Protein AF-0000000079969755 (afdb_homodimer)

Sequence (642 aa):
MSNKVLETASGAVQARNRIGDLIYQTPLIPARHVGLENRSTVLFKAENFQHTGSFKFRGAMSKLSAQSDNNRFITASSGNHGIAAARAAKTLSKKVTVVLPENVVHAKLEKIRSYGVDVILHGAETGLAEKHAQDLAASQGYTYISPCNDPDIIAGQGTIGLEILEQCKEPDNVFVAMGGGGLISGIGSVMKAFSPRTRIYGVCATNSKALAESMVFGRVVETSHFDTLADGVAGGIDTESITLPLAISVVDHVIECDETEIRTALKALAFHENLIVEGSAALALAGYSKVAEAVAGQTSVIVLCGANINRTFVQKEIFGLMSNKVLETASGAVQARNRIGDLIYQTPLIPARHVGLENRSTVLFKAENFQHTGSFKFRGAMSKLSAQSDNNRFITASSGNHGIAAARAAKTLSKKVTVVLPENVVHAKLEKIRSYGVDVILHGAETGLAEKHAQDLAASQGYTYISPCNDPDIIAGQGTIGLEILEQCKEPDNVFVAMGGGGLISGIGSVMKAFSPRTRIYGVCATNSKALAESMVFGRVVETSHFDTLADGVAGGIDTESITLPLAISVVDHVIECDETEIRTALKALAFHENLIVEGSAALALAGYSKVAEAVAGQTSVIVLCGANINRTFVQKEIFGL

pLDDT: mean 96.21, std 3.75, range [72.01, 98.97]

Foldseek 3Di:
DDPVLQVLLVLLVVLCVQCVVVKDLFDWAWFPPPQVVLQETETERQQCPMVQRFLLLLLLLQVVSVDDQPAEAEEEDLDSNLLSNLQSCLVVVHAYEYEYAPPDDPVSVCSSCVSVYHYHHDDNDRVGRGVVRVVCCVPVVHDYRDSAQDSRSLSSLLNSLVSCVVNPVAAQEEFAEAAQQSNQLSNLSNCCVPPVNHAYEYFYEPQADQLVVCLVVVAGDDDHHDDAQQVVRHDGYDRPGPSNVSCNVRHPYYHYDYRVLLLVLQQCCCPRVVDAAGSSQSRRVSRCVVCSNVQRSGYYYRYRGGHPDDPVCCCCSHVVD/DDPVLQVLLVLLVVLCVQCVVVKDQFDWAWFQPPQVVLQETETERQQCPMVQRFLLLLLLLQVVSVDDQPAEAEEEDLDSNLLSNLQSCLVVVHAYEYEYAPPDDPVSVCSSCVSVYHYHHDDNDRVGSGVVRVVCCVPVVHDYRDSAQDSRSLSSLLNSLVSCVVNPVAAQEEFAEAAQQSNQLSNQSNCCVPPVNHAYEYFYEPQADQLVVCLVVVAGDDDHHDDAQQVVRHDGYDRPGPSNVSCNVRHPYYHYDYRVLLLVLQQCCCPRVVDAAGSSQSRRVSRCVVCSNVQRSGYYYRYRGGHPDDPVCCCCSHVND

Radius of gyration: 25.61 Å; Cα contacts (8 Å, |Δi|>4): 1522; chains: 2; bounding box: 49×72×59 Å

Solvent-accessible surface area (backbone atoms only — not comparable to full-atom values): 31384 Å² total; per-residue (Å²): 130,60,70,65,37,52,47,41,27,52,39,8,55,54,29,39,73,71,38,52,90,79,50,65,85,54,49,74,41,63,50,77,51,61,41,56,93,50,59,25,48,32,30,35,39,34,24,36,63,23,65,87,23,20,45,44,29,39,14,33,38,27,41,58,70,73,48,68,85,85,53,42,34,30,28,50,41,80,49,64,50,29,43,14,40,24,46,34,21,50,75,69,73,46,57,39,34,40,22,29,23,64,72,55,57,64,69,49,53,50,57,34,44,70,36,71,37,47,74,44,72,34,45,88,40,63,70,47,8,34,50,49,34,53,49,43,20,71,72,67,69,31,44,67,56,54,88,24,71,34,74,44,23,15,8,20,30,10,34,55,30,54,50,47,55,73,75,36,90,70,55,43,32,39,28,28,42,38,26,60,26,17,54,44,28,13,26,25,19,29,34,55,70,76,38,63,83,37,39,30,34,34,17,28,41,66,38,18,36,24,50,66,54,12,53,76,70,73,42,75,52,93,64,75,74,52,88,56,66,33,57,83,26,50,58,73,63,58,82,86,43,65,22,52,64,41,35,60,73,37,48,72,42,78,37,75,39,48,65,67,45,26,39,51,26,40,30,44,33,39,76,56,58,32,33,52,60,23,37,37,16,18,31,8,48,29,39,47,65,76,42,44,78,83,49,46,61,36,37,35,36,29,36,27,48,21,35,84,64,54,69,65,54,45,36,35,62,54,65,70,92,130,58,70,65,38,53,50,41,29,52,38,9,57,54,28,39,74,72,39,52,89,77,50,64,85,55,50,75,42,63,51,79,50,62,40,56,91,51,60,24,49,34,30,34,38,33,24,35,63,23,66,85,23,19,44,43,30,40,13,34,38,27,42,58,70,73,47,70,85,83,54,42,35,31,28,50,41,79,48,63,50,30,44,13,39,24,47,32,20,50,75,69,72,47,56,38,33,42,22,29,24,64,72,56,58,64,69,50,52,51,55,35,44,70,37,71,36,48,73,44,72,35,45,86,40,63,69,48,9,36,50,48,34,51,48,43,20,73,71,69,70,30,45,67,56,54,87,22,71,36,74,44,23,15,8,19,29,10,33,54,31,54,49,47,56,73,76,34,90,70,55,41,31,38,26,28,41,38,27,61,25,17,53,46,27,14,26,26,18,27,34,56,70,76,37,64,80,39,40,28,33,35,17,27,41,65,37,18,35,24,51,66,55,14,52,76,70,73,43,74,52,92,66,75,74,52,88,56,66,33,57,84,25,51,58,74,63,57,82,84,43,66,22,53,65,42,36,59,72,37,49,72,42,80,39,76,38,48,66,67,46,28,39,51,27,40,31,44,32,38,76,56,57,33,34,53,59,23,37,35,16,18,32,7,48,28,38,47,64,75,43,44,79,82,48,45,61,35,36,34,36,30,36,27,48,20,35,84,63,55,69,67,54,45,38,36,61,54,65,70,92

InterPro domains:
  IPR000634 Serine/threonine dehydratase, pyridoxal-phosphate-binding site [PS00165] (47-60)
  IPR001926 Tryptophan synthase beta chain-like, PALP domain [PF00291] (21-306)
  IPR036052 Tryptophan synthase beta chain-like, PALP domain superfamily [G3DSA:3.40.50.1100] (18-310)
  IPR036052 Tryptophan synthase beta chain-like, PALP domain superfamily [G3DSA:3.40.50.1100] (55-148)
  IPR036052 Tryptophan synthase beta chain-like, PALP domain superfamily [SSF53686] (12-313)
  IPR050147 Serine/Threonine Dehydratase [PTHR48078] (15-312)

Organism: NCBI:txid1448308

Structure (mmCIF, N/CA/C/O backbone):
data_AF-0000000079969755-model_v1
#
loop_
_entity.id
_entity.type
_entity.pdbx_description
1 polymer 'Tryptophan synthase beta subunit-like PLP-dependent enzyme'
#
loop_
_atom_site.group_PDB
_atom_site.id
_atom_site.type_symbol
_atom_site.label_atom_id
_atom_site.label_alt_id
_atom_site.label_comp_id
_atom_site.label_asym_id
_atom_site.label_entity_id
_atom_site.label_seq_id
_atom_site.pdbx_PDB_ins_code
_atom_site.Cartn_x
_atom_site.Cartn_y
_atom_site.Cartn_z
_atom_site.occupancy
_atom_site.B_iso_or_equiv
_atom_site.auth_seq_id
_atom_site.auth_comp_id
_atom_site.auth_asym_id
_atom_site.auth_atom_id
_atom_site.pdbx_PDB_model_num
ATOM 1 N N . MET A 1 1 ? -12.598 -32.994 5.49 1 72.07 1 MET A N 1
ATOM 2 C CA . MET A 1 1 ? -11.498 -32.341 4.784 1 72.07 1 MET A CA 1
ATOM 3 C C . MET A 1 1 ? -10.469 -33.363 4.315 1 72.07 1 MET A C 1
ATOM 5 O O . MET A 1 1 ? -10.133 -34.294 5.049 1 72.07 1 MET A O 1
ATOM 9 N N . SER A 1 2 ? -10.099 -33.209 3.018 1 82.73 2 SER A N 1
ATOM 10 C CA . SER A 1 2 ? -9.218 -34.222 2.446 1 82.73 2 SER A CA 1
ATOM 11 C C . SER A 1 2 ? -7.844 -34.196 3.107 1 82.73 2 SER A C 1
ATOM 13 O O . SER A 1 2 ? -7.419 -33.162 3.627 1 82.73 2 SER A O 1
ATOM 15 N N . ASN A 1 3 ? -7.215 -35.244 3.299 1 91.84 3 ASN A N 1
ATOM 16 C CA . ASN A 1 3 ? -5.873 -35.388 3.853 1 91.84 3 ASN A CA 1
ATOM 17 C C . ASN A 1 3 ? -4.874 -34.476 3.147 1 91.84 3 ASN A C 1
ATOM 19 O O . ASN A 1 3 ? -3.973 -33.926 3.782 1 91.84 3 ASN A O 1
ATOM 23 N N . LYS A 1 4 ? -5.095 -34.222 1.918 1 95.32 4 LYS A N 1
ATOM 24 C CA . LYS A 1 4 ? -4.181 -33.388 1.142 1 95.32 4 LYS A CA 1
ATOM 25 C C . LYS A 1 4 ? -4.278 -31.925 1.566 1 95.32 4 LYS A C 1
ATOM 27 O O . LYS A 1 4 ? -3.275 -31.208 1.575 1 95.32 4 LYS A O 1
ATOM 32 N N . VAL A 1 5 ? -5.511 -31.537 1.922 1 97.51 5 VAL A N 1
ATOM 33 C CA . VAL A 1 5 ? -5.745 -30.172 2.383 1 97.51 5 VAL A CA 1
ATOM 34 C C . VAL A 1 5 ? -5.019 -29.941 3.705 1 97.51 5 VAL A C 1
ATOM 36 O O . VAL A 1 5 ? -4.306 -28.947 3.863 1 97.51 5 VAL A O 1
ATOM 39 N N . LEU A 1 6 ? -5.113 -30.856 4.588 1 98.04 6 LEU A N 1
ATOM 40 C CA . LEU A 1 6 ? -4.474 -30.74 5.894 1 98.04 6 LEU A CA 1
ATOM 41 C C . LEU A 1 6 ? -2.955 -30.789 5.762 1 98.04 6 LEU A C 1
ATOM 43 O O . LEU A 1 6 ? -2.243 -30.078 6.475 1 98.04 6 LEU A O 1
ATOM 47 N N . GLU A 1 7 ? -2.52 -31.643 4.874 1 98.19 7 GLU A N 1
ATOM 48 C CA . GLU A 1 7 ? -1.086 -31.729 4.616 1 98.19 7 GLU A CA 1
ATOM 49 C C . GLU A 1 7 ? -0.543 -30.412 4.071 1 98.19 7 GLU A C 1
ATOM 51 O O . GLU A 1 7 ? 0.537 -29.968 4.466 1 98.19 7 GLU A O 1
ATOM 56 N N . THR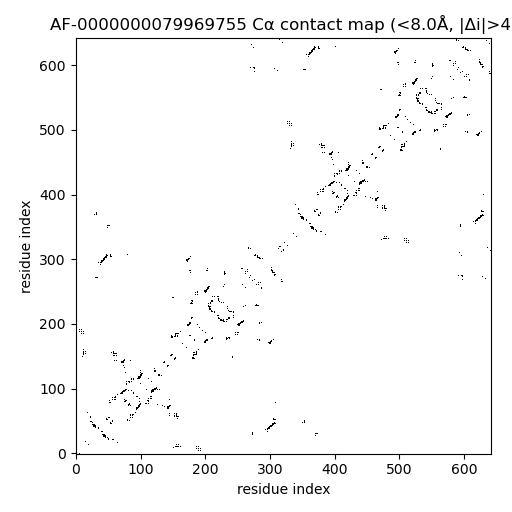 A 1 8 ? -1.284 -29.852 3.16 1 98.39 8 THR A N 1
ATOM 57 C CA . THR A 1 8 ? -0.879 -28.579 2.574 1 98.39 8 THR A CA 1
ATOM 58 C C . THR A 1 8 ? -0.868 -27.477 3.63 1 98.39 8 THR A C 1
ATOM 60 O O . THR A 1 8 ? 0.061 -26.669 3.681 1 98.39 8 THR A O 1
ATOM 63 N N . ALA A 1 9 ? -1.86 -27.438 4.505 1 98.68 9 ALA A N 1
ATOM 64 C CA . ALA A 1 9 ? -1.917 -26.464 5.591 1 98.68 9 ALA A CA 1
ATOM 65 C C . ALA A 1 9 ? -0.736 -26.634 6.543 1 98.68 9 ALA A C 1
ATOM 67 O O . ALA A 1 9 ? -0.119 -25.651 6.959 1 98.68 9 ALA A O 1
ATOM 68 N N . SER A 1 10 ? -0.466 -27.881 6.82 1 98.59 10 SER A N 1
ATOM 69 C CA . SER A 1 10 ? 0.688 -28.173 7.664 1 98.59 10 SER A CA 1
ATOM 70 C C . SER A 1 10 ? 1.986 -27.731 6.997 1 98.59 10 SER A C 1
ATOM 72 O O . SER A 1 10 ? 2.879 -27.197 7.658 1 98.59 10 SER A O 1
ATOM 74 N N . GLY A 1 11 ? 2.06 -27.977 5.742 1 98.65 11 GLY A N 1
ATOM 75 C CA . GLY A 1 11 ? 3.209 -27.517 4.978 1 98.65 11 GLY A CA 1
ATOM 76 C C . GLY A 1 11 ? 3.39 -26.011 5.023 1 98.65 11 GLY A C 1
ATOM 77 O O . GLY A 1 11 ? 4.519 -25.519 5.084 1 98.65 11 GLY A O 1
ATOM 78 N N . ALA A 1 12 ? 2.283 -25.274 5.004 1 98.84 12 ALA A N 1
ATOM 79 C CA . ALA A 1 12 ? 2.336 -23.815 5.062 1 98.84 12 ALA A CA 1
ATOM 80 C C . ALA A 1 12 ? 2.903 -23.339 6.396 1 98.84 12 ALA A C 1
ATOM 82 O O . ALA A 1 12 ? 3.676 -22.379 6.442 1 98.84 12 ALA A O 1
ATOM 83 N N . VAL A 1 13 ? 2.545 -23.981 7.462 1 98.76 13 VAL A N 1
ATOM 84 C CA . VAL A 1 13 ? 3.065 -23.641 8.782 1 98.76 13 VAL A CA 1
ATOM 85 C C . VAL A 1 13 ? 4.574 -23.873 8.818 1 98.76 13 VAL A C 1
ATOM 87 O O . VAL A 1 13 ? 5.326 -23.036 9.323 1 98.76 13 VAL A O 1
ATOM 90 N N . GLN A 1 14 ? 4.981 -24.994 8.247 1 98.62 14 GLN A N 1
ATOM 91 C CA . GLN A 1 14 ? 6.406 -25.303 8.196 1 98.62 14 GLN A CA 1
ATOM 92 C C . GLN A 1 14 ? 7.157 -24.297 7.328 1 98.62 14 GLN A C 1
ATOM 94 O O . GLN A 1 14 ? 8.255 -23.862 7.68 1 98.62 14 GLN A O 1
ATOM 99 N N . ALA A 1 15 ? 6.543 -23.993 6.187 1 98.73 15 ALA A N 1
ATOM 100 C CA . ALA A 1 15 ? 7.155 -23.014 5.292 1 98.73 15 ALA A CA 1
ATOM 101 C C . ALA A 1 15 ? 7.327 -21.667 5.988 1 98.73 15 ALA A C 1
ATOM 103 O O . ALA A 1 15 ? 8.361 -21.011 5.838 1 98.73 15 ALA A O 1
ATOM 104 N N . ARG A 1 16 ? 6.303 -21.236 6.698 1 98.37 16 ARG A N 1
ATOM 105 C CA . ARG A 1 16 ? 6.363 -19.974 7.429 1 98.37 16 ARG A CA 1
ATOM 106 C C . ARG A 1 16 ? 7.558 -19.947 8.377 1 98.37 16 ARG A C 1
ATOM 108 O O . ARG A 1 16 ? 8.248 -18.931 8.485 1 98.37 16 ARG A O 1
ATOM 115 N N . ASN A 1 17 ? 7.806 -20.97 9.069 1 97.73 17 ASN A N 1
ATOM 116 C CA . ASN A 1 17 ? 8.927 -21.064 9.998 1 97.73 17 ASN A CA 1
ATOM 117 C C . ASN A 1 17 ? 10.266 -20.949 9.275 1 97.73 17 ASN A C 1
ATOM 119 O O . ASN A 1 17 ? 11.222 -20.392 9.815 1 97.73 17 ASN A O 1
ATOM 123 N N . ARG A 1 18 ? 10.301 -21.444 8.095 1 97.22 18 ARG A N 1
ATOM 124 C CA . ARG A 1 18 ? 11.547 -21.482 7.337 1 97.22 18 ARG A CA 1
ATOM 125 C C . ARG A 1 18 ? 11.816 -20.143 6.658 1 97.22 18 ARG A C 1
ATOM 127 O O . ARG A 1 18 ? 12.959 -19.684 6.609 1 97.22 18 ARG A O 1
ATOM 134 N N . ILE A 1 19 ? 10.713 -19.494 6.161 1 98.31 19 ILE A N 1
ATOM 135 C CA . ILE A 1 19 ? 10.997 -18.389 5.253 1 98.31 19 ILE A CA 1
ATOM 136 C C . ILE A 1 19 ? 10.537 -17.074 5.879 1 98.31 19 ILE A C 1
ATOM 138 O O . ILE A 1 19 ? 10.713 -16.004 5.292 1 98.31 19 ILE A O 1
ATOM 142 N N . GLY A 1 20 ? 9.976 -17.111 7.058 1 97.56 20 GLY A N 1
ATOM 143 C CA . GLY A 1 20 ? 9.371 -15.942 7.677 1 97.56 20 GLY A CA 1
ATOM 144 C C . GLY A 1 20 ? 10.293 -14.738 7.706 1 97.56 20 GLY A C 1
ATOM 145 O O . GLY A 1 20 ? 9.862 -13.613 7.447 1 97.56 20 GLY A O 1
ATOM 146 N N . ASP A 1 21 ? 11.592 -14.944 7.943 1 95.62 21 ASP A N 1
ATOM 147 C CA . ASP A 1 21 ? 12.553 -13.853 8.071 1 95.62 21 ASP A CA 1
ATOM 148 C C . ASP A 1 21 ? 13.105 -13.444 6.707 1 95.62 21 ASP A C 1
ATOM 150 O O . ASP A 1 21 ? 13.834 -12.457 6.597 1 95.62 21 ASP A O 1
ATOM 154 N N . LEU A 1 22 ? 12.695 -14.147 5.689 1 97.18 22 LEU A N 1
ATOM 155 C CA . LEU A 1 22 ? 13.272 -13.929 4.367 1 97.18 22 LEU A CA 1
ATOM 156 C C . LEU A 1 22 ? 12.27 -13.247 3.442 1 97.18 22 LEU A C 1
ATOM 158 O O . LEU A 1 22 ? 12.623 -12.833 2.336 1 97.18 22 LEU A O 1
ATOM 162 N N . ILE A 1 23 ? 11.025 -13.148 3.96 1 97.73 23 ILE A N 1
ATOM 163 C CA . ILE A 1 23 ? 9.984 -12.493 3.175 1 97.73 23 ILE A CA 1
ATOM 164 C C . ILE A 1 23 ? 9.394 -11.33 3.969 1 97.73 23 ILE A C 1
ATOM 166 O O . ILE A 1 23 ? 9.627 -11.211 5.174 1 97.73 23 ILE A O 1
ATOM 170 N N . TYR A 1 24 ? 8.679 -10.5 3.305 1 96.81 24 TYR A N 1
ATOM 171 C CA . TYR A 1 24 ? 7.898 -9.479 3.995 1 96.81 24 TYR A CA 1
ATOM 172 C C . TYR A 1 24 ? 6.542 -10.027 4.425 1 96.81 24 TYR A C 1
ATOM 174 O O . TYR A 1 24 ? 5.891 -10.752 3.669 1 96.81 24 TYR A O 1
ATOM 182 N N . GLN A 1 25 ? 6.163 -9.807 5.678 1 96.99 25 GLN A N 1
ATOM 183 C CA . GLN A 1 25 ? 4.734 -9.882 5.964 1 96.99 25 GLN A CA 1
ATOM 184 C C . GLN A 1 25 ? 3.973 -8.759 5.267 1 96.99 25 GLN A C 1
ATOM 186 O O . GLN A 1 25 ? 4.073 -7.595 5.662 1 96.99 25 GLN A O 1
ATOM 191 N N . THR A 1 26 ? 3.268 -9.077 4.228 1 98.11 26 THR A N 1
ATOM 192 C CA . THR A 1 26 ? 2.628 -8.04 3.426 1 98.11 26 THR A CA 1
ATOM 193 C C . THR A 1 26 ? 1.416 -7.464 4.154 1 98.11 26 THR A C 1
ATOM 195 O O . THR A 1 26 ? 0.798 -8.143 4.976 1 98.11 26 THR A O 1
ATOM 198 N N . PRO A 1 27 ? 1.082 -6.263 3.874 1 97.63 27 PRO A N 1
ATOM 199 C CA . PRO A 1 27 ? 0.019 -5.615 4.646 1 97.63 27 PRO A CA 1
ATOM 200 C C . PRO A 1 27 ? -1.377 -6.074 4.231 1 97.63 27 PRO A C 1
ATOM 202 O O . PRO A 1 27 ? -1.554 -6.604 3.131 1 97.63 27 PRO A O 1
ATOM 205 N N . LEU A 1 28 ? -2.255 -5.989 5.151 1 98.19 28 LEU A N 1
ATOM 206 C CA . LEU A 1 28 ? -3.698 -6.019 4.934 1 98.19 28 LEU A CA 1
ATOM 207 C C . LEU A 1 28 ? -4.284 -4.612 4.984 1 98.19 28 LEU A C 1
ATOM 209 O O . LEU A 1 28 ? -4.368 -4.008 6.056 1 98.19 28 LEU A O 1
ATOM 213 N N . ILE A 1 29 ? -4.689 -4.065 3.812 1 97.81 29 ILE A N 1
ATOM 214 C CA . ILE A 1 29 ? -5.035 -2.655 3.666 1 97.81 29 ILE A CA 1
ATOM 215 C C . ILE A 1 29 ? -6.552 -2.501 3.589 1 97.81 29 ILE A C 1
ATOM 217 O O . ILE A 1 29 ? -7.202 -3.108 2.735 1 97.81 29 ILE A O 1
ATOM 221 N N . PRO A 1 30 ? -7.12 -1.691 4.422 1 95.91 30 PRO A N 1
ATOM 222 C CA . PRO A 1 30 ? -8.557 -1.437 4.292 1 95.91 30 PRO A CA 1
ATOM 223 C C . PRO A 1 30 ? -8.901 -0.619 3.049 1 95.91 30 PRO A C 1
ATOM 225 O O . PRO A 1 30 ? -8.206 0.349 2.731 1 95.91 30 PRO A O 1
ATOM 228 N N . ALA A 1 31 ? -9.933 -1.05 2.41 1 97.25 31 ALA A N 1
ATOM 229 C CA . ALA A 1 31 ? -10.405 -0.28 1.262 1 97.25 31 ALA A CA 1
ATOM 230 C C . ALA A 1 31 ? -10.926 1.087 1.695 1 97.25 31 ALA A C 1
ATOM 232 O O . ALA A 1 31 ? -11.57 1.21 2.74 1 97.25 31 ALA A O 1
ATOM 233 N N . ARG A 1 32 ? -10.676 2.067 0.891 1 93.19 32 ARG A N 1
ATOM 234 C CA . ARG A 1 32 ? -11.136 3.427 1.153 1 93.19 32 ARG A CA 1
ATOM 235 C C . ARG A 1 32 ? -12.558 3.633 0.639 1 93.19 32 ARG A C 1
ATOM 237 O O . ARG A 1 32 ? -13.357 4.328 1.27 1 93.19 32 ARG A O 1
ATOM 244 N N . HIS A 1 33 ? -12.804 2.987 -0.551 1 93.21 33 HIS A N 1
ATOM 245 C CA . HIS A 1 33 ? -14.081 3.249 -1.206 1 93.21 33 HIS A CA 1
ATOM 246 C C . HIS A 1 33 ? -14.836 1.953 -1.479 1 93.21 33 HIS A C 1
ATOM 248 O O . HIS A 1 33 ? -16.052 1.885 -1.288 1 93.21 33 HIS A O 1
ATOM 254 N N . VAL A 1 34 ? -14.083 0.93 -1.877 1 96.22 34 VAL A N 1
ATOM 255 C CA . VAL A 1 34 ? -14.705 -0.336 -2.248 1 96.22 34 VAL A CA 1
ATOM 256 C C . VAL A 1 34 ? -15.443 -0.922 -1.046 1 96.22 34 VAL A C 1
ATOM 258 O O . VAL A 1 34 ? -14.887 -1.005 0.051 1 96.22 34 VAL A O 1
ATOM 261 N N . GLY A 1 35 ? -16.697 -1.301 -1.228 1 94.74 35 GLY A N 1
ATOM 262 C CA . GLY A 1 35 ? -17.481 -1.97 -0.203 1 94.74 35 GLY A CA 1
ATOM 263 C C . GLY A 1 35 ? -18.31 -1.014 0.634 1 94.74 35 GLY A C 1
ATOM 264 O O . GLY A 1 35 ? -19.227 -1.435 1.342 1 94.74 35 GLY A O 1
ATOM 265 N N . LEU A 1 36 ? -18.044 0.337 0.567 1 90.24 36 LEU A N 1
ATOM 266 C CA . LEU A 1 36 ? -18.712 1.316 1.417 1 90.24 36 LEU A CA 1
ATOM 267 C C . LEU A 1 36 ? -20.211 1.346 1.138 1 90.24 36 LEU A C 1
ATOM 269 O O . LEU A 1 36 ? -21.019 1.417 2.067 1 90.24 36 LEU A O 1
ATOM 273 N N . GLU A 1 37 ? -20.535 1.2 -0.118 1 89.99 37 GLU A N 1
ATOM 274 C CA . GLU A 1 37 ? -21.928 1.342 -0.53 1 89.99 37 GLU A CA 1
ATOM 275 C C . GLU A 1 37 ? -22.792 0.228 0.053 1 89.99 37 GLU A C 1
ATOM 277 O O . GLU A 1 37 ? -23.991 0.414 0.272 1 89.99 37 GLU A O 1
ATOM 282 N N . ASN A 1 38 ? -22.212 -0.895 0.356 1 93.61 38 ASN A N 1
ATOM 283 C CA . ASN A 1 38 ? -22.986 -2.016 0.878 1 93.61 38 ASN A CA 1
ATOM 284 C C . ASN A 1 38 ? -22.562 -2.377 2.299 1 93.61 38 ASN A C 1
ATOM 286 O O . ASN A 1 38 ? -22.796 -3.497 2.755 1 93.61 38 ASN A O 1
ATOM 290 N N . ARG A 1 39 ? -21.867 -1.423 3.01 1 92.92 39 ARG A N 1
ATOM 291 C CA . ARG A 1 39 ? -21.461 -1.533 4.408 1 92.92 39 ARG A CA 1
ATOM 292 C C . ARG A 1 39 ? -20.589 -2.765 4.63 1 92.92 39 ARG A C 1
ATOM 294 O O . ARG A 1 39 ? -20.7 -3.433 5.66 1 92.92 39 ARG A O 1
ATOM 301 N N . SER A 1 40 ? -19.899 -3.209 3.559 1 96.39 40 SER A N 1
ATOM 302 C CA . SER A 1 40 ? -18.935 -4.3 3.661 1 96.39 40 SER A CA 1
ATOM 303 C C . SER A 1 40 ? -17.58 -3.797 4.146 1 96.39 40 SER A C 1
ATOM 305 O O . SER A 1 40 ? -17.248 -2.623 3.968 1 96.39 40 SER A O 1
ATOM 307 N N . THR A 1 41 ? -16.918 -4.617 4.873 1 96.5 41 THR A N 1
ATOM 308 C CA . THR A 1 41 ? -15.501 -4.393 5.138 1 96.5 41 THR A CA 1
ATOM 309 C C . THR A 1 41 ? -14.639 -5.087 4.087 1 96.5 41 THR A C 1
ATOM 311 O O . THR A 1 41 ? -14.683 -6.311 3.949 1 96.5 41 THR A O 1
ATOM 314 N N . VAL A 1 42 ? -13.972 -4.353 3.306 1 98.24 42 VAL A N 1
ATOM 315 C CA . VAL A 1 42 ? -13.107 -4.911 2.272 1 98.24 42 VAL A CA 1
ATOM 316 C C . VAL A 1 42 ? -11.646 -4.632 2.613 1 98.24 42 VAL A C 1
ATOM 318 O O . VAL A 1 42 ? -11.279 -3.495 2.92 1 98.24 42 VAL A O 1
ATOM 321 N N . LEU A 1 43 ? -10.828 -5.648 2.587 1 98.46 43 LEU A N 1
ATOM 322 C CA . LEU A 1 43 ? -9.4 -5.573 2.879 1 98.46 43 LEU A CA 1
ATOM 323 C C . LEU A 1 43 ? -8.578 -6.105 1.711 1 98.46 43 LEU A C 1
ATOM 325 O O . LEU A 1 43 ? -8.947 -7.105 1.09 1 98.46 43 LEU A O 1
ATOM 329 N N . PHE A 1 44 ? -7.513 -5.416 1.381 1 98.76 44 PHE A N 1
ATOM 330 C CA . PHE A 1 44 ? -6.596 -5.863 0.339 1 98.76 44 PHE A CA 1
ATOM 331 C C . PHE A 1 44 ? -5.364 -6.521 0.947 1 98.76 44 PHE A C 1
ATOM 333 O O . PHE A 1 44 ? -4.608 -5.879 1.679 1 98.76 44 PHE A O 1
ATOM 340 N N . LYS A 1 45 ? -5.17 -7.844 0.777 1 98.89 45 LYS A N 1
ATOM 341 C CA . LYS A 1 45 ? -3.903 -8.493 1.101 1 98.89 45 LYS A CA 1
ATOM 342 C C . LYS A 1 45 ? -2.856 -8.225 0.023 1 98.89 45 LYS A C 1
ATOM 344 O O . LYS A 1 45 ? -2.898 -8.826 -1.053 1 98.89 45 LYS A O 1
ATOM 349 N N . ALA A 1 46 ? -1.91 -7.367 0.307 1 98.62 46 ALA A N 1
ATOM 350 C CA . ALA A 1 46 ? -1.153 -6.653 -0.717 1 98.62 46 ALA A CA 1
ATOM 351 C C . ALA A 1 46 ? 0.161 -7.365 -1.026 1 98.62 46 ALA A C 1
ATOM 353 O O . ALA A 1 46 ? 1.24 -6.84 -0.746 1 98.62 46 ALA A O 1
ATOM 354 N N . GLU A 1 47 ? 0.079 -8.426 -1.785 1 98.55 47 GLU A N 1
ATOM 355 C CA . GLU A 1 47 ? 1.258 -9.183 -2.195 1 98.55 47 GLU A CA 1
ATOM 356 C C . GLU A 1 47 ? 2.048 -8.435 -3.266 1 98.55 47 GLU A C 1
ATOM 358 O O . GLU A 1 47 ? 3.194 -8.783 -3.556 1 98.55 47 GLU A O 1
ATOM 363 N N . ASN A 1 48 ? 1.416 -7.397 -3.839 1 97.61 48 ASN A N 1
ATOM 364 C CA . ASN A 1 48 ? 2.117 -6.534 -4.784 1 97.61 48 ASN A CA 1
ATOM 365 C C . ASN A 1 48 ? 3.286 -5.811 -4.123 1 97.61 48 ASN A C 1
ATOM 367 O O . ASN A 1 48 ? 4.145 -5.254 -4.809 1 97.61 48 ASN A O 1
ATOM 371 N N . PHE A 1 49 ? 3.378 -5.891 -2.769 1 97.4 49 PHE A N 1
ATOM 372 C CA . PHE A 1 49 ? 4.469 -5.244 -2.052 1 97.4 49 PHE A CA 1
ATOM 373 C C . PHE A 1 49 ? 5.476 -6.274 -1.553 1 97.4 49 PHE A C 1
ATOM 375 O O . PHE A 1 49 ? 6.4 -5.937 -0.81 1 97.4 49 PHE A O 1
ATOM 382 N N . GLN A 1 50 ? 5.37 -7.516 -1.915 1 97.73 50 GLN A N 1
ATOM 383 C CA . GLN A 1 50 ? 6.357 -8.539 -1.585 1 97.73 50 GLN A CA 1
ATOM 384 C C . GLN A 1 50 ? 7.626 -8.366 -2.415 1 97.73 50 GLN A C 1
ATOM 386 O O . GLN A 1 50 ? 7.61 -7.701 -3.452 1 97.73 50 GLN A O 1
ATOM 391 N N . HIS A 1 51 ? 8.745 -8.965 -1.932 1 95.97 51 HIS A N 1
ATOM 392 C CA . HIS A 1 51 ? 9.936 -9.047 -2.77 1 95.97 51 HIS A CA 1
ATOM 393 C C . HIS A 1 51 ? 9.573 -9.394 -4.21 1 95.97 51 HIS A C 1
ATOM 395 O O . HIS A 1 51 ? 8.696 -10.227 -4.45 1 95.97 51 HIS A O 1
ATOM 401 N N . THR A 1 52 ? 10.126 -8.662 -5.104 1 95.65 52 THR A N 1
ATOM 402 C CA . THR A 1 52 ? 10.006 -8.88 -6.541 1 95.65 52 THR A CA 1
ATOM 403 C C . THR A 1 52 ? 8.634 -8.436 -7.042 1 95.65 52 THR A C 1
ATOM 405 O O . THR A 1 52 ? 8.291 -8.659 -8.205 1 95.65 52 THR A O 1
ATOM 408 N N . GLY A 1 53 ? 7.73 -7.967 -6.148 1 96.67 53 GLY A N 1
ATOM 409 C CA . GLY A 1 53 ? 6.504 -7.315 -6.579 1 96.67 53 GLY A CA 1
ATOM 410 C C . GLY A 1 53 ? 5.333 -8.27 -6.707 1 96.67 53 GLY A C 1
ATOM 411 O O . GLY A 1 53 ? 4.29 -7.912 -7.259 1 96.67 53 GLY A O 1
ATOM 412 N N . SER A 1 54 ? 5.506 -9.548 -6.203 1 98.06 54 SER A N 1
ATOM 413 C CA . SER A 1 54 ? 4.393 -10.483 -6.33 1 98.06 54 SER A CA 1
ATOM 414 C C . SER A 1 54 ? 4.492 -11.602 -5.299 1 98.06 54 SER A C 1
ATOM 416 O O . SER A 1 54 ? 5.54 -11.79 -4.677 1 98.06 54 SER A O 1
ATOM 418 N N . PHE A 1 55 ? 3.45 -12.4 -5.227 1 98.74 55 PHE A N 1
ATOM 419 C CA . PHE A 1 55 ? 3.31 -13.499 -4.28 1 98.74 55 PHE A CA 1
ATOM 420 C C . PHE A 1 55 ? 4.259 -14.639 -4.629 1 98.74 55 PHE A C 1
ATOM 422 O O . PHE A 1 55 ? 4.56 -15.485 -3.783 1 98.74 55 PHE A O 1
ATOM 429 N N . LYS A 1 56 ? 4.766 -14.68 -5.862 1 98.72 56 LYS A N 1
ATOM 430 C CA . LYS A 1 56 ? 5.541 -15.814 -6.357 1 98.72 56 LYS A CA 1
ATOM 431 C C . LYS A 1 56 ? 6.83 -15.989 -5.559 1 98.72 56 LYS A C 1
ATOM 433 O O . LYS A 1 56 ? 7.354 -17.1 -5.451 1 98.72 56 LYS A O 1
ATOM 438 N N . PHE A 1 57 ? 7.279 -14.972 -4.933 1 98.69 57 PHE A N 1
ATOM 439 C CA . PHE A 1 57 ? 8.514 -15.043 -4.161 1 98.69 57 PHE A CA 1
ATOM 440 C C . PHE A 1 57 ? 8.367 -16.009 -2.992 1 98.69 57 PHE A C 1
ATOM 442 O O . PHE A 1 57 ? 9.316 -16.712 -2.637 1 98.69 57 PHE A O 1
ATOM 449 N N . ARG A 1 58 ? 7.168 -16.118 -2.39 1 98.84 58 ARG A N 1
ATOM 450 C CA . ARG A 1 58 ? 6.929 -17.015 -1.263 1 98.84 58 ARG A CA 1
ATOM 451 C C . ARG A 1 58 ? 7.146 -18.47 -1.665 1 98.84 58 ARG A C 1
ATOM 453 O O . ARG A 1 58 ? 7.828 -19.218 -0.963 1 98.84 58 ARG A O 1
ATOM 460 N N . GLY A 1 59 ? 6.538 -18.841 -2.77 1 98.69 59 GLY A N 1
ATOM 461 C CA . GLY A 1 59 ? 6.681 -20.209 -3.241 1 98.69 59 GLY A CA 1
ATOM 462 C C . GLY A 1 59 ? 8.106 -20.564 -3.62 1 98.69 59 GLY A C 1
ATOM 463 O O . GLY A 1 59 ? 8.598 -21.639 -3.271 1 98.69 59 GLY A O 1
ATOM 464 N N . ALA A 1 60 ? 8.726 -19.632 -4.373 1 98.61 60 ALA A N 1
ATOM 465 C CA . ALA A 1 60 ? 10.112 -19.866 -4.771 1 98.61 60 ALA A CA 1
ATOM 466 C C . ALA A 1 60 ? 11.013 -20.026 -3.55 1 98.61 60 ALA A C 1
ATOM 468 O O . ALA A 1 60 ? 11.83 -20.948 -3.49 1 98.61 60 ALA A O 1
ATOM 469 N N . MET A 1 61 ? 10.868 -19.15 -2.561 1 98.58 61 MET A N 1
ATOM 470 C CA . MET A 1 61 ? 11.652 -19.207 -1.331 1 98.58 61 MET A CA 1
ATOM 471 C C . MET A 1 61 ? 11.394 -20.509 -0.581 1 98.58 61 MET A C 1
ATOM 473 O O . MET A 1 61 ? 12.327 -21.134 -0.073 1 98.58 61 MET A O 1
ATOM 477 N N . SER A 1 62 ? 10.117 -20.886 -0.52 1 98.72 62 SER A N 1
ATOM 478 C CA . SER A 1 62 ? 9.745 -22.118 0.167 1 98.72 62 SER A CA 1
ATOM 479 C C . SER A 1 62 ? 10.377 -23.335 -0.5 1 98.72 62 SER A C 1
ATOM 481 O O . SER A 1 62 ? 10.965 -24.183 0.174 1 98.72 62 SER A O 1
ATOM 483 N N . LYS A 1 63 ? 10.28 -23.44 -1.806 1 98.24 63 LYS A N 1
ATOM 484 C CA . LYS A 1 63 ? 10.818 -24.568 -2.561 1 98.24 63 LYS A CA 1
ATOM 485 C C . LYS A 1 63 ? 12.33 -24.678 -2.382 1 98.24 63 LYS A C 1
ATOM 487 O O . LYS A 1 63 ? 12.846 -25.75 -2.059 1 98.24 63 LYS A O 1
ATOM 492 N N . LEU A 1 64 ? 13.02 -23.602 -2.494 1 97.76 64 LEU A N 1
ATOM 493 C CA . LEU A 1 64 ? 14.479 -23.613 -2.476 1 97.76 64 LEU A CA 1
ATOM 494 C C . LEU A 1 64 ? 15.004 -23.818 -1.059 1 97.76 64 LEU A C 1
ATOM 496 O O . LEU A 1 64 ? 16.026 -24.479 -0.861 1 97.76 64 LEU A O 1
ATOM 500 N N . SER A 1 65 ? 14.323 -23.256 -0.083 1 97.44 65 SER A N 1
ATOM 501 C CA . SER A 1 65 ? 14.791 -23.366 1.295 1 97.44 65 SER A CA 1
ATOM 502 C C . SER A 1 65 ? 14.582 -24.775 1.839 1 97.44 65 SER A C 1
ATOM 504 O O . SER A 1 65 ? 15.211 -25.166 2.824 1 97.44 65 SER A O 1
ATOM 506 N N . ALA A 1 66 ? 13.696 -25.531 1.23 1 96.07 66 ALA A N 1
ATOM 507 C CA . ALA A 1 66 ? 13.383 -26.881 1.693 1 96.07 66 ALA A CA 1
ATOM 508 C C . ALA A 1 66 ? 14.374 -27.897 1.133 1 96.07 66 ALA A C 1
ATOM 510 O O . ALA A 1 66 ? 14.366 -29.065 1.53 1 96.07 66 ALA A O 1
ATOM 511 N N . GLN A 1 67 ? 15.285 -27.487 0.272 1 92.5 67 GLN A N 1
ATOM 512 C CA . GLN A 1 67 ? 16.148 -28.415 -0.452 1 92.5 67 GLN A CA 1
ATOM 513 C C . GLN A 1 67 ? 17.584 -28.343 0.058 1 92.5 67 GLN A C 1
ATOM 515 O O . GLN A 1 67 ? 17.975 -27.36 0.691 1 92.5 67 GLN A O 1
ATOM 520 N N . SER A 1 68 ? 18.242 -29.388 -0.268 1 85.13 68 SER A N 1
ATOM 521 C CA . SER A 1 68 ? 19.657 -29.44 0.087 1 85.13 68 SER A CA 1
ATOM 522 C C . SER A 1 68 ? 20.48 -28.5 -0.788 1 85.13 68 SER A C 1
ATOM 524 O O . SER A 1 68 ? 20.068 -28.155 -1.897 1 85.13 68 SER A O 1
ATOM 526 N N . ASP A 1 69 ? 21.651 -28.18 -0.399 1 82.66 69 ASP A N 1
ATOM 527 C CA . ASP A 1 69 ? 22.516 -27.199 -1.046 1 82.66 69 ASP A CA 1
ATOM 528 C C . ASP A 1 69 ? 23.134 -27.768 -2.322 1 82.66 69 ASP A C 1
ATOM 530 O O . ASP A 1 69 ? 23.51 -27.017 -3.224 1 82.66 69 ASP A O 1
ATOM 534 N N . ASN A 1 70 ? 23.111 -28.961 -2.556 1 83.67 70 ASN A N 1
ATOM 535 C CA . ASN A 1 70 ? 23.825 -29.552 -3.683 1 83.67 70 ASN A CA 1
ATOM 536 C C . ASN A 1 70 ? 22.904 -29.768 -4.88 1 83.67 70 ASN A C 1
ATOM 538 O O . ASN A 1 70 ? 23.349 -30.214 -5.939 1 83.67 70 ASN A O 1
ATOM 542 N N . ASN A 1 71 ? 21.784 -29.217 -4.8 1 90.33 71 ASN A N 1
ATOM 543 C CA . ASN A 1 71 ? 20.845 -29.422 -5.898 1 90.33 71 ASN A CA 1
ATOM 544 C C . ASN A 1 71 ? 21.001 -28.353 -6.976 1 90.33 71 ASN A C 1
ATOM 546 O O . ASN A 1 71 ? 21.363 -27.213 -6.677 1 90.33 71 ASN A O 1
ATOM 550 N N . ARG A 1 72 ? 20.847 -28.763 -8.185 1 93.53 72 ARG A N 1
ATOM 551 C CA . ARG A 1 72 ? 20.707 -27.845 -9.31 1 93.53 72 ARG A CA 1
ATOM 552 C C . ARG A 1 72 ? 19.24 -27.635 -9.667 1 93.53 72 ARG A C 1
ATOM 554 O O . ARG A 1 72 ? 18.499 -28.601 -9.862 1 93.53 72 ARG A O 1
ATOM 561 N N . PHE A 1 73 ? 18.875 -26.4 -9.729 1 97.53 73 PHE A N 1
ATOM 562 C CA . PHE A 1 73 ? 17.475 -26.083 -9.989 1 97.53 73 PHE A CA 1
ATOM 563 C C . PHE A 1 73 ? 17.311 -25.438 -11.36 1 97.53 73 PHE A C 1
ATOM 565 O O . PHE A 1 73 ? 18.241 -24.811 -11.872 1 97.53 73 PHE A O 1
ATOM 572 N N . ILE A 1 74 ? 16.143 -25.698 -11.955 1 98.19 74 ILE A N 1
ATOM 573 C CA . ILE A 1 74 ? 15.861 -25.094 -13.252 1 98.19 74 ILE A CA 1
ATOM 574 C C . ILE A 1 74 ? 14.394 -24.676 -13.319 1 98.19 74 ILE A C 1
ATOM 576 O O . ILE A 1 74 ? 13.532 -25.314 -12.709 1 98.19 74 ILE A O 1
ATOM 580 N N . THR A 1 75 ? 14.07 -23.595 -13.93 1 98.17 75 THR A N 1
ATOM 581 C CA . THR A 1 75 ? 12.707 -23.153 -14.205 1 98.17 75 THR A CA 1
ATOM 582 C C . THR A 1 75 ? 12.638 -22.406 -15.534 1 98.17 75 THR A C 1
ATOM 584 O O . THR A 1 75 ? 13.652 -22.246 -16.216 1 98.17 75 THR A O 1
ATOM 587 N N . ALA A 1 76 ? 11.388 -22.108 -15.943 1 97.04 76 ALA A N 1
ATOM 588 C CA . ALA A 1 76 ? 11.174 -21.34 -17.167 1 97.04 76 ALA A CA 1
ATOM 589 C C . ALA A 1 76 ? 10.056 -20.317 -16.983 1 97.04 76 ALA A C 1
ATOM 591 O O . ALA A 1 76 ? 8.896 -20.686 -16.784 1 97.04 76 ALA A O 1
ATOM 592 N N . SER A 1 77 ? 10.378 -19.029 -17.01 1 95.4 77 SER A N 1
ATOM 593 C CA . SER A 1 77 ? 9.431 -17.92 -16.952 1 95.4 77 SER A CA 1
ATOM 594 C C . SER A 1 77 ? 10.148 -16.576 -17.034 1 95.4 77 SER A C 1
ATOM 596 O O . SER A 1 77 ? 11.177 -16.375 -16.387 1 95.4 77 SER A O 1
ATOM 598 N N . SER A 1 78 ? 9.696 -15.734 -17.861 1 91.62 78 SER A N 1
ATOM 599 C CA . SER A 1 78 ? 10.205 -14.366 -17.884 1 91.62 78 SER A CA 1
ATOM 600 C C . SER A 1 78 ? 9.377 -13.453 -16.985 1 91.62 78 SER A C 1
ATOM 602 O O . SER A 1 78 ? 9.675 -12.264 -16.856 1 91.62 78 SER A O 1
ATOM 604 N N . GLY A 1 79 ? 8.375 -13.967 -16.339 1 94.12 79 GLY A N 1
ATOM 605 C CA . GLY A 1 79 ? 7.459 -13.172 -15.537 1 94.12 79 GLY A CA 1
ATOM 606 C C . GLY A 1 79 ? 7.719 -13.282 -14.047 1 94.12 79 GLY A C 1
ATOM 607 O O . GLY A 1 79 ? 8.87 -13.399 -13.619 1 94.12 79 GLY A O 1
ATOM 608 N N . ASN A 1 80 ? 6.696 -13.242 -13.259 1 96.51 80 ASN A N 1
ATOM 609 C CA . ASN A 1 80 ? 6.769 -13.184 -11.803 1 96.51 80 ASN A CA 1
ATOM 610 C C . ASN A 1 80 ? 7.503 -14.393 -11.23 1 96.51 80 ASN A C 1
ATOM 612 O O . ASN A 1 80 ? 8.284 -14.26 -10.286 1 96.51 80 ASN A O 1
ATOM 616 N N . HIS A 1 81 ? 7.261 -15.519 -11.828 1 97.63 81 HIS A N 1
ATOM 617 C CA . HIS A 1 81 ? 7.875 -16.731 -11.298 1 97.63 81 HIS A CA 1
ATOM 618 C C . HIS A 1 81 ? 9.377 -16.747 -11.556 1 97.63 81 HIS A C 1
ATOM 620 O O . HIS A 1 81 ? 10.161 -17.093 -10.669 1 97.63 81 HIS A O 1
ATOM 626 N N . GLY A 1 82 ? 9.768 -16.441 -12.768 1 97.73 82 GLY A N 1
ATOM 627 C CA . GLY A 1 82 ? 11.189 -16.385 -13.075 1 97.73 82 GLY A CA 1
ATOM 628 C C . GLY A 1 82 ? 11.942 -15.376 -12.228 1 97.73 82 GLY A C 1
ATOM 629 O O . GLY A 1 82 ? 13.019 -15.675 -11.709 1 97.73 82 GLY A O 1
ATOM 630 N N . ILE A 1 83 ? 11.385 -14.214 -12.051 1 97.34 83 ILE A N 1
ATOM 631 C CA . ILE A 1 83 ? 11.986 -13.16 -11.241 1 97.34 83 ILE A CA 1
ATOM 632 C C . ILE A 1 83 ? 12.082 -13.618 -9.787 1 97.34 83 ILE A C 1
ATOM 634 O O . ILE A 1 83 ? 13.118 -13.441 -9.142 1 97.34 83 ILE A O 1
ATOM 638 N N . ALA A 1 84 ? 11.076 -14.214 -9.298 1 98.39 84 ALA A N 1
ATOM 639 C CA . ALA A 1 84 ? 11.019 -14.7 -7.922 1 98.39 84 ALA A CA 1
ATOM 640 C C . ALA A 1 84 ? 12.062 -15.788 -7.681 1 98.39 84 ALA A C 1
ATOM 642 O O . ALA A 1 84 ? 12.774 -15.761 -6.674 1 98.39 84 ALA A O 1
ATOM 643 N N . ALA A 1 85 ? 12.114 -16.743 -8.597 1 98.48 85 ALA A N 1
ATOM 644 C CA . ALA A 1 85 ? 13.071 -17.839 -8.468 1 98.48 85 ALA A CA 1
ATOM 645 C C . ALA A 1 85 ? 14.506 -17.317 -8.471 1 98.48 85 ALA A C 1
ATOM 647 O O . ALA A 1 85 ? 15.336 -17.76 -7.675 1 98.48 85 ALA A O 1
ATOM 648 N N . ALA A 1 86 ? 14.769 -16.388 -9.351 1 98.29 86 ALA A N 1
ATOM 649 C CA . ALA A 1 86 ? 16.106 -15.808 -9.447 1 98.29 86 ALA A CA 1
ATOM 650 C C . ALA A 1 86 ? 16.489 -15.096 -8.152 1 98.29 86 ALA A C 1
ATOM 652 O O . ALA A 1 86 ? 17.586 -15.298 -7.627 1 98.29 86 ALA A O 1
ATOM 653 N N . ARG A 1 87 ? 15.621 -14.298 -7.631 1 97.77 87 ARG A N 1
ATOM 654 C CA . ARG A 1 87 ? 15.901 -13.569 -6.398 1 97.77 87 ARG A CA 1
ATOM 655 C C . ARG A 1 87 ? 16.062 -14.526 -5.222 1 97.77 87 ARG A C 1
ATOM 657 O O . ARG A 1 87 ? 16.926 -14.326 -4.366 1 97.77 87 ARG A O 1
ATOM 664 N N . ALA A 1 88 ? 15.192 -15.53 -5.155 1 98.21 88 ALA A N 1
ATOM 665 C CA . ALA A 1 88 ? 15.282 -16.523 -4.088 1 98.21 88 ALA A CA 1
ATOM 666 C C . ALA A 1 88 ? 16.619 -17.257 -4.134 1 98.21 88 ALA A C 1
ATOM 668 O O . ALA A 1 88 ? 17.227 -17.519 -3.093 1 98.21 88 ALA A O 1
ATOM 669 N N . ALA A 1 89 ? 17.053 -17.613 -5.317 1 97.49 89 ALA A N 1
ATOM 670 C CA . ALA A 1 89 ? 18.341 -18.276 -5.503 1 97.49 89 ALA A CA 1
ATOM 671 C C . ALA A 1 89 ? 19.477 -17.44 -4.921 1 97.49 89 ALA A C 1
ATOM 673 O O . ALA A 1 89 ? 20.33 -17.959 -4.197 1 97.49 89 ALA A O 1
ATOM 674 N N . LYS A 1 90 ? 19.472 -16.166 -5.258 1 96.61 90 LYS A N 1
ATOM 675 C CA . LYS A 1 90 ? 20.489 -15.253 -4.745 1 96.61 90 LYS A CA 1
ATOM 676 C C . LYS A 1 90 ? 20.452 -15.19 -3.221 1 96.61 90 LYS A C 1
ATOM 678 O O . LYS A 1 90 ? 21.494 -15.264 -2.566 1 96.61 90 LYS A O 1
ATOM 683 N N . THR A 1 91 ? 19.253 -15.098 -2.674 1 96.58 91 THR A N 1
ATOM 684 C CA . THR A 1 91 ? 19.062 -14.957 -1.234 1 96.58 91 THR A CA 1
ATOM 685 C C . THR A 1 91 ? 19.585 -16.185 -0.496 1 96.58 91 THR A C 1
ATOM 687 O O . THR A 1 91 ? 20.19 -16.064 0.571 1 96.58 91 THR A O 1
ATOM 690 N N . LEU A 1 92 ? 19.432 -17.349 -1.084 1 96.92 92 LEU A N 1
ATOM 691 C CA . LEU A 1 92 ? 19.754 -18.6 -0.405 1 96.92 92 LEU A CA 1
ATOM 692 C C . LEU A 1 92 ? 21.076 -19.167 -0.91 1 96.92 92 LEU A C 1
ATOM 694 O O . LEU A 1 92 ? 21.482 -20.26 -0.507 1 96.92 92 LEU A O 1
ATOM 698 N N . SER A 1 93 ? 21.73 -18.481 -1.864 1 95.63 93 SER A N 1
ATOM 699 C CA . SER A 1 93 ? 22.969 -18.942 -2.482 1 95.63 93 SER A CA 1
ATOM 700 C C . SER A 1 93 ? 22.792 -20.319 -3.113 1 95.63 93 SER A C 1
ATOM 702 O O . SER A 1 93 ? 23.569 -21.237 -2.842 1 95.63 93 SER A O 1
ATOM 704 N N . LYS A 1 94 ? 21.723 -20.449 -3.891 1 96.48 94 LYS A N 1
ATOM 705 C CA . LYS A 1 94 ? 21.434 -21.68 -4.62 1 96.48 94 LYS A CA 1
ATOM 706 C C . LYS A 1 94 ? 21.711 -21.514 -6.111 1 96.48 94 LYS A C 1
ATOM 708 O O . LYS A 1 94 ? 21.673 -20.398 -6.634 1 96.48 94 LYS A O 1
ATOM 713 N N . LYS A 1 95 ? 21.971 -22.578 -6.765 1 94.98 95 LYS A N 1
ATOM 714 C CA . LYS A 1 95 ? 22.2 -22.578 -8.207 1 94.98 95 LYS A CA 1
ATOM 715 C C . LYS A 1 95 ? 20.9 -22.818 -8.97 1 94.98 95 LYS A C 1
ATOM 717 O O . LYS A 1 95 ? 20.389 -23.939 -8.997 1 94.98 95 LYS A O 1
ATOM 722 N N . VAL A 1 96 ? 20.418 -21.784 -9.595 1 97.42 96 VAL A N 1
ATOM 723 C CA . VAL A 1 96 ? 19.175 -21.867 -10.355 1 97.42 96 VAL A CA 1
ATOM 724 C C . VAL A 1 96 ? 19.422 -21.435 -11.799 1 97.42 96 VAL A C 1
ATOM 726 O O . VAL A 1 96 ? 20.151 -20.471 -12.049 1 97.42 96 VAL A O 1
ATOM 729 N N . THR A 1 97 ? 18.972 -22.21 -12.731 1 98.22 97 THR A N 1
ATOM 730 C CA . THR A 1 97 ? 18.961 -21.869 -14.149 1 98.22 97 THR A CA 1
ATOM 731 C C . THR A 1 97 ? 17.563 -21.448 -14.594 1 98.22 97 THR A C 1
ATOM 733 O O . THR A 1 97 ? 16.583 -22.141 -14.316 1 98.22 97 THR A O 1
ATOM 736 N N . VAL A 1 98 ? 17.467 -20.338 -15.229 1 98.56 98 VAL A N 1
ATOM 737 C CA . VAL A 1 98 ? 16.193 -19.876 -15.77 1 98.56 98 VAL A CA 1
ATOM 738 C C . VAL A 1 98 ? 16.221 -19.956 -17.295 1 98.56 98 VAL A C 1
ATOM 740 O O . VAL A 1 98 ? 17.086 -19.358 -17.938 1 98.56 98 VAL A O 1
ATOM 743 N N . VAL A 1 99 ? 15.282 -20.667 -17.88 1 98.44 99 VAL A N 1
ATOM 744 C CA . VAL A 1 99 ? 15.175 -20.795 -19.33 1 98.44 99 VAL A CA 1
ATOM 745 C C . VAL A 1 99 ? 14.187 -19.763 -19.868 1 98.44 99 VAL A C 1
ATOM 747 O O . VAL A 1 99 ? 13.066 -19.646 -19.367 1 98.44 99 VAL A O 1
ATOM 750 N N . LEU A 1 100 ? 14.614 -18.999 -20.811 1 97.86 100 LEU A N 1
ATOM 751 C CA . LEU A 1 100 ? 13.8 -17.957 -21.428 1 97.86 100 LEU A CA 1
ATOM 752 C C . LEU A 1 100 ? 13.76 -18.125 -22.943 1 97.86 100 LEU A C 1
ATOM 754 O O . LEU A 1 100 ? 14.674 -18.705 -23.532 1 97.86 100 LEU A O 1
ATOM 758 N N . PRO A 1 101 ? 12.674 -17.667 -23.534 1 96.65 101 PRO A N 1
ATOM 759 C CA . PRO A 1 101 ? 12.676 -17.67 -24.999 1 96.65 101 PRO A CA 1
ATOM 760 C C . PRO A 1 101 ? 13.723 -16.728 -25.589 1 96.65 101 PRO A C 1
ATOM 762 O O . PRO A 1 101 ? 14.083 -15.729 -24.962 1 96.65 101 PRO A O 1
ATOM 765 N N . GLU A 1 102 ? 14.091 -17.004 -26.75 1 96.15 102 GLU A N 1
ATOM 766 C CA . GLU A 1 102 ? 15.134 -16.23 -27.416 1 96.15 102 GLU A CA 1
ATOM 767 C C . GLU A 1 102 ? 14.684 -14.793 -27.661 1 96.15 102 GLU A C 1
ATOM 769 O O . GLU A 1 102 ? 15.509 -13.878 -27.705 1 96.15 102 GLU A O 1
ATOM 774 N N . ASN A 1 103 ? 13.431 -14.601 -27.746 1 94.01 103 ASN A N 1
ATOM 775 C CA . ASN A 1 103 ? 12.902 -13.279 -28.06 1 94.01 103 ASN A CA 1
ATOM 776 C C . ASN A 1 103 ? 12.446 -12.544 -26.802 1 94.01 103 ASN A C 1
ATOM 778 O O . ASN A 1 103 ? 11.672 -11.589 -26.882 1 94.01 103 ASN A O 1
ATOM 782 N N . VAL A 1 104 ? 12.86 -12.958 -25.656 1 93.6 104 VAL A N 1
ATOM 783 C CA . VAL A 1 104 ? 12.485 -12.325 -24.396 1 93.6 104 VAL A CA 1
ATOM 784 C C . VAL A 1 104 ? 12.876 -10.849 -24.423 1 93.6 104 VAL A C 1
ATOM 786 O O . VAL A 1 104 ? 13.913 -10.485 -24.981 1 93.6 104 VAL A O 1
ATOM 789 N N . VAL A 1 105 ? 12.002 -10.003 -23.899 1 90.35 105 VAL A N 1
ATOM 790 C CA . VAL A 1 105 ? 12.279 -8.577 -23.767 1 90.35 105 VAL A CA 1
ATOM 791 C C . VAL A 1 105 ? 13.572 -8.371 -22.981 1 90.35 105 VAL A C 1
ATOM 793 O O . VAL A 1 105 ? 13.769 -8.981 -21.928 1 90.35 105 VAL A O 1
ATOM 796 N N . HIS A 1 106 ? 14.395 -7.528 -23.421 1 92.46 106 HIS A N 1
ATOM 797 C CA . HIS A 1 106 ? 15.726 -7.3 -22.871 1 92.46 106 HIS A CA 1
ATOM 798 C C . HIS A 1 106 ? 15.654 -6.908 -21.399 1 92.46 106 HIS A C 1
ATOM 800 O O . HIS A 1 106 ? 16.449 -7.383 -20.585 1 92.46 106 HIS A O 1
ATOM 806 N N . ALA A 1 107 ? 14.708 -6.088 -21.047 1 88.56 107 ALA A N 1
ATOM 807 C CA . ALA A 1 107 ? 14.571 -5.615 -19.672 1 88.56 107 ALA A CA 1
ATOM 808 C C . ALA A 1 107 ? 14.31 -6.775 -18.716 1 88.56 107 ALA A C 1
ATOM 810 O O . ALA A 1 107 ? 14.805 -6.78 -17.586 1 88.56 107 ALA A O 1
ATOM 811 N N . LYS A 1 108 ? 13.583 -7.694 -19.132 1 91.74 108 LYS A N 1
ATOM 812 C CA . LYS A 1 108 ? 13.274 -8.86 -18.309 1 91.74 108 LYS A CA 1
ATOM 813 C C . LYS A 1 108 ? 14.493 -9.765 -18.156 1 91.74 108 LYS A C 1
ATOM 815 O O . LYS A 1 108 ? 14.766 -10.268 -17.064 1 91.74 108 LYS A O 1
ATOM 820 N N . LEU A 1 109 ? 15.132 -9.924 -19.273 1 95.27 109 LEU A N 1
ATOM 821 C CA . LEU A 1 109 ? 16.352 -10.723 -19.258 1 95.27 109 LEU A CA 1
ATOM 822 C C . LEU A 1 109 ? 17.374 -10.136 -18.29 1 95.27 109 LEU A C 1
ATOM 824 O O . LEU A 1 109 ? 17.936 -10.857 -17.463 1 95.27 109 LEU A O 1
ATOM 828 N N . GLU A 1 110 ? 17.576 -8.895 -18.356 1 94.18 110 GLU A N 1
ATOM 829 C CA . GLU A 1 110 ? 18.567 -8.233 -17.512 1 94.18 110 GLU A CA 1
ATOM 830 C C . GLU A 1 110 ? 18.17 -8.3 -16.04 1 94.18 110 GLU A C 1
ATOM 832 O O . GLU A 1 110 ? 19.026 -8.461 -15.168 1 94.18 110 GLU A O 1
ATOM 837 N N . LYS A 1 111 ? 16.952 -8.144 -15.783 1 92.02 111 LYS A N 1
ATOM 838 C CA . LYS A 1 111 ? 16.469 -8.24 -14.408 1 92.02 111 LYS A CA 1
ATOM 839 C C . LYS A 1 111 ? 16.76 -9.617 -13.819 1 92.02 111 LYS A C 1
ATOM 841 O O . LYS A 1 111 ? 17.288 -9.724 -12.71 1 92.02 111 LYS A O 1
ATOM 846 N N . ILE A 1 112 ? 16.445 -10.617 -14.505 1 96.83 112 ILE A N 1
ATOM 847 C CA . ILE A 1 112 ? 16.655 -11.984 -14.041 1 96.83 112 ILE A CA 1
ATOM 848 C C . ILE A 1 112 ? 18.151 -12.253 -13.888 1 96.83 112 ILE A C 1
ATOM 850 O O . ILE A 1 112 ? 18.589 -12.795 -12.871 1 96.83 112 ILE A O 1
ATOM 854 N N . ARG A 1 113 ? 18.973 -11.791 -14.815 1 95.99 113 ARG A N 1
ATOM 855 C CA . ARG A 1 113 ? 20.42 -11.974 -14.776 1 95.99 113 ARG A CA 1
ATOM 856 C C . ARG A 1 113 ? 21.036 -11.222 -13.6 1 95.99 113 ARG A C 1
ATOM 858 O O . ARG A 1 113 ? 22.031 -11.667 -13.025 1 95.99 113 ARG A O 1
ATOM 865 N N . SER A 1 114 ? 20.396 -10.161 -13.288 1 94.17 114 SER A N 1
ATOM 866 C CA . SER A 1 114 ? 20.948 -9.304 -12.244 1 94.17 114 SER A CA 1
ATOM 867 C C . SER A 1 114 ? 20.974 -10.02 -10.897 1 94.17 114 SER A C 1
ATOM 869 O O . SER A 1 114 ? 21.688 -9.605 -9.982 1 94.17 114 SER A O 1
ATOM 871 N N . TYR A 1 115 ? 20.267 -11.09 -10.782 1 96.27 115 TYR A N 1
ATOM 872 C CA . TYR A 1 115 ? 20.26 -11.845 -9.534 1 96.27 115 TYR A CA 1
ATOM 873 C C . TYR A 1 115 ? 21.347 -12.913 -9.536 1 96.27 115 TYR A C 1
ATOM 875 O O . TYR A 1 115 ? 21.472 -13.682 -8.58 1 96.27 115 TYR A O 1
ATOM 883 N N . GLY A 1 116 ? 22.09 -13.057 -10.647 1 96.06 116 GLY A N 1
ATOM 884 C CA . GLY A 1 116 ? 23.264 -13.914 -10.686 1 96.06 116 GLY A CA 1
ATOM 885 C C . GLY A 1 116 ? 22.942 -15.352 -11.042 1 96.06 116 GLY A C 1
ATOM 886 O O . GLY A 1 116 ? 23.729 -16.258 -10.762 1 96.06 116 GLY A O 1
ATOM 887 N N . VAL A 1 117 ? 21.794 -15.556 -11.645 1 97.24 117 VAL A N 1
ATOM 888 C CA . VAL A 1 117 ? 21.398 -16.912 -12.014 1 97.24 117 VAL A CA 1
ATOM 889 C C . VAL A 1 117 ? 21.884 -17.225 -13.427 1 97.24 117 VAL A C 1
ATOM 891 O O . VAL A 1 117 ? 22.158 -16.314 -14.212 1 97.24 117 VAL A O 1
ATOM 894 N N . ASP A 1 118 ? 21.984 -18.498 -13.723 1 97.25 118 ASP A N 1
ATOM 895 C CA . ASP A 1 118 ? 22.247 -18.917 -15.096 1 97.25 118 ASP A CA 1
ATOM 896 C C . ASP A 1 118 ? 21.001 -18.761 -15.966 1 97.25 118 ASP A C 1
ATOM 898 O O . ASP A 1 118 ? 19.884 -19.02 -15.512 1 97.25 118 ASP A O 1
ATOM 902 N N . VAL A 1 119 ? 21.25 -18.352 -17.208 1 98.06 119 VAL A N 1
ATOM 903 C CA . VAL A 1 119 ? 20.131 -18.17 -18.127 1 98.06 119 VAL A CA 1
ATOM 904 C C . VAL A 1 119 ? 20.375 -18.972 -19.404 1 98.06 119 VAL A C 1
ATOM 906 O O . VAL A 1 119 ? 21.483 -18.967 -19.945 1 98.06 119 VAL A O 1
ATOM 909 N N . ILE A 1 120 ? 19.425 -19.697 -19.832 1 97.98 120 ILE A N 1
ATOM 910 C CA . ILE A 1 120 ? 19.422 -20.376 -21.123 1 97.98 120 ILE A CA 1
ATOM 911 C C . ILE A 1 120 ? 18.35 -19.768 -22.024 1 97.98 120 ILE A C 1
ATOM 913 O O . ILE A 1 120 ? 17.191 -19.641 -21.622 1 97.98 120 ILE A O 1
ATOM 917 N N . LEU A 1 121 ? 18.76 -19.358 -23.174 1 97.75 121 LEU A N 1
ATOM 918 C CA . LEU A 1 121 ? 17.803 -18.913 -24.181 1 97.75 121 LEU A CA 1
ATOM 919 C C . LEU A 1 121 ? 17.44 -20.053 -25.126 1 97.75 121 LEU A C 1
ATOM 921 O O . LEU A 1 121 ? 18.314 -20.62 -25.786 1 97.75 121 LEU A O 1
ATOM 925 N N . HIS A 1 122 ? 16.202 -20.35 -25.15 1 97.42 122 HIS A N 1
ATOM 926 C CA . HIS A 1 122 ? 15.771 -21.47 -25.98 1 97.42 122 HIS A CA 1
ATOM 927 C C . HIS A 1 122 ? 14.329 -21.288 -26.444 1 97.42 122 HIS A C 1
ATOM 929 O O . HIS A 1 122 ? 13.44 -21.023 -25.632 1 97.42 122 HIS A O 1
ATOM 935 N N . GLY A 1 123 ? 14.135 -21.531 -27.75 1 94.5 123 GLY A N 1
ATOM 936 C CA . GLY A 1 123 ? 12.788 -21.521 -28.297 1 94.5 123 GLY A CA 1
ATOM 937 C C . GLY A 1 123 ? 12.333 -20.144 -28.74 1 94.5 123 GLY A C 1
ATOM 938 O O . GLY A 1 123 ? 12.792 -19.131 -28.207 1 94.5 123 GLY A O 1
ATOM 939 N N . ALA A 1 124 ? 11.315 -20.207 -29.635 1 92.07 124 ALA A N 1
ATOM 940 C CA . ALA A 1 124 ? 10.783 -18.967 -30.193 1 92.07 124 ALA A CA 1
ATOM 941 C C . ALA A 1 124 ? 9.695 -18.384 -29.296 1 92.07 124 ALA A C 1
ATOM 943 O O . ALA A 1 124 ? 9.342 -17.209 -29.421 1 92.07 124 ALA A O 1
ATOM 944 N N . GLU A 1 125 ? 9.16 -19.227 -28.431 1 89.83 125 GLU A N 1
ATOM 945 C CA . GLU A 1 125 ? 8.102 -18.775 -27.532 1 89.83 125 GLU A CA 1
ATOM 946 C C . GLU A 1 125 ? 8.248 -19.4 -26.148 1 89.83 125 GLU A C 1
ATOM 948 O O . GLU A 1 125 ? 9.039 -20.327 -25.96 1 89.83 125 GLU A O 1
ATOM 953 N N . THR A 1 126 ? 7.459 -18.92 -25.205 1 87.92 126 THR A N 1
ATOM 954 C CA . THR A 1 126 ? 7.552 -19.292 -23.798 1 87.92 126 THR A CA 1
ATOM 955 C C . THR A 1 126 ? 7.296 -20.785 -23.615 1 87.92 126 THR A C 1
ATOM 957 O O . THR A 1 126 ? 7.947 -21.436 -22.795 1 87.92 126 THR A O 1
ATOM 960 N N . GLY A 1 127 ? 6.355 -21.342 -24.35 1 88.98 127 GLY A N 1
ATOM 961 C CA . GLY A 1 127 ? 6.019 -22.753 -24.237 1 88.98 127 GLY A CA 1
ATOM 962 C C . GLY A 1 127 ? 7.18 -23.671 -24.57 1 88.98 127 GLY A C 1
ATOM 963 O O . GLY A 1 127 ? 7.374 -24.697 -23.915 1 88.98 127 GLY A O 1
ATOM 964 N N . LEU A 1 128 ? 7.952 -23.317 -25.501 1 93.4 128 LEU A N 1
ATOM 965 C CA . LEU A 1 128 ? 9.106 -24.112 -25.906 1 93.4 128 LEU A CA 1
ATOM 966 C C . LEU A 1 128 ? 10.216 -24.028 -24.864 1 93.4 128 LEU A C 1
ATOM 968 O O . LEU A 1 128 ? 10.908 -25.016 -24.607 1 93.4 128 LEU A O 1
ATOM 972 N N . ALA A 1 129 ? 10.348 -22.85 -24.326 1 95.93 129 ALA A N 1
ATOM 973 C CA . ALA A 1 129 ? 11.316 -22.688 -23.244 1 95.93 129 ALA A CA 1
ATOM 974 C C . ALA A 1 129 ? 10.957 -23.567 -22.05 1 95.93 129 ALA A C 1
ATOM 976 O O . ALA A 1 129 ? 11.829 -24.208 -21.458 1 95.93 129 ALA A O 1
ATOM 977 N N . GLU A 1 130 ? 9.737 -23.566 -21.741 1 93.92 130 GLU A N 1
ATOM 978 C CA . GLU A 1 130 ? 9.261 -24.372 -20.621 1 93.92 130 GLU A CA 1
ATOM 979 C C . GLU A 1 130 ? 9.498 -25.859 -20.872 1 93.92 130 GLU A C 1
ATOM 981 O O . GLU A 1 130 ? 9.969 -26.576 -19.987 1 93.92 130 GLU A O 1
ATOM 986 N N . LYS A 1 131 ? 9.15 -26.346 -22.015 1 93.97 131 LYS A N 1
ATOM 987 C CA . LYS A 1 131 ? 9.369 -27.745 -22.372 1 93.97 131 LYS A CA 1
ATOM 988 C C . LYS A 1 131 ? 10.849 -28.109 -22.284 1 93.97 131 LYS A C 1
ATOM 990 O O . LYS A 1 131 ? 11.202 -29.177 -21.781 1 93.97 131 LYS A O 1
ATOM 995 N N . HIS A 1 132 ? 11.63 -27.236 -22.795 1 96.67 132 HIS A N 1
ATOM 996 C CA . HIS A 1 132 ? 13.07 -27.465 -22.744 1 96.67 132 HIS A CA 1
ATOM 997 C C . HIS A 1 132 ? 13.558 -27.586 -21.305 1 96.67 132 HIS A C 1
ATOM 999 O O . HIS A 1 132 ? 14.353 -28.475 -20.987 1 96.67 132 HIS A O 1
ATOM 1005 N N . ALA A 1 133 ? 13.128 -26.643 -20.456 1 97.25 133 ALA A N 1
ATOM 1006 C CA . ALA A 1 133 ? 13.502 -26.685 -19.045 1 97.25 133 ALA A CA 1
ATOM 1007 C C . ALA A 1 133 ? 13.084 -28.005 -18.405 1 97.25 133 ALA A C 1
ATOM 1009 O O . ALA A 1 133 ? 13.852 -28.609 -17.652 1 97.25 133 ALA A O 1
ATOM 1010 N N . GLN A 1 134 ? 11.895 -28.44 -18.706 1 94.44 134 GLN A N 1
ATOM 1011 C CA . GLN A 1 134 ? 11.389 -29.695 -18.16 1 94.44 134 GLN A CA 1
ATOM 1012 C C . GLN A 1 134 ? 12.193 -30.884 -18.678 1 94.44 134 GLN A C 1
ATOM 1014 O O . GLN A 1 134 ? 12.484 -31.818 -17.928 1 94.44 134 GLN A O 1
ATOM 1019 N N . ASP A 1 135 ? 12.532 -30.826 -19.936 1 96.24 135 ASP A N 1
ATOM 1020 C CA . ASP A 1 135 ? 13.35 -31.88 -20.53 1 96.24 135 ASP A CA 1
ATOM 1021 C C . ASP A 1 135 ? 14.721 -31.954 -19.862 1 96.24 135 ASP A C 1
ATOM 1023 O O . ASP A 1 135 ? 15.215 -33.043 -19.567 1 96.24 135 ASP A O 1
ATOM 1027 N N . LEU A 1 136 ? 15.302 -30.79 -19.65 1 96.09 136 LEU A N 1
ATOM 1028 C CA . LEU A 1 136 ? 16.601 -30.737 -18.988 1 96.09 136 LEU A CA 1
ATOM 1029 C C . LEU A 1 136 ? 16.505 -31.265 -17.561 1 96.09 136 LEU A C 1
ATOM 1031 O O . LEU A 1 136 ? 17.401 -31.973 -17.095 1 96.09 136 LEU A O 1
ATOM 1035 N N . ALA A 1 137 ? 15.472 -30.859 -16.909 1 95.3 137 ALA A N 1
ATOM 1036 C CA . ALA A 1 137 ? 15.275 -31.352 -15.548 1 95.3 137 ALA A CA 1
ATOM 1037 C C . ALA A 1 137 ? 15.198 -32.876 -15.523 1 95.3 137 ALA A C 1
ATOM 1039 O O . ALA A 1 137 ? 15.79 -33.519 -14.653 1 95.3 137 ALA A O 1
ATOM 1040 N N . ALA A 1 138 ? 14.529 -33.432 -16.465 1 93.34 138 ALA A N 1
ATOM 1041 C CA . ALA A 1 138 ? 14.313 -34.875 -16.53 1 93.34 138 ALA A CA 1
ATOM 1042 C C . ALA A 1 138 ? 15.592 -35.603 -16.933 1 93.34 138 ALA A C 1
ATOM 1044 O O . ALA A 1 138 ? 15.865 -36.704 -16.449 1 93.34 138 ALA A O 1
ATOM 1045 N N . SER A 1 139 ? 16.452 -34.993 -17.735 1 95.13 139 SER A N 1
ATOM 1046 C CA . SER A 1 139 ? 17.55 -35.721 -18.364 1 95.13 139 SER A CA 1
ATOM 1047 C C . SER A 1 139 ? 18.885 -35.384 -17.707 1 95.13 139 SER A C 1
ATOM 1049 O O . SER A 1 139 ? 19.836 -36.164 -17.786 1 95.13 139 SER A O 1
ATOM 1051 N N . GLN A 1 140 ? 18.991 -34.281 -17.077 1 92.87 140 GLN A N 1
ATOM 1052 C CA . GLN A 1 140 ? 20.303 -33.837 -16.619 1 92.87 140 GLN A CA 1
ATOM 1053 C C . GLN A 1 140 ? 20.327 -33.663 -15.104 1 92.87 140 GLN A C 1
ATOM 1055 O O . GLN A 1 140 ? 21.204 -32.984 -14.565 1 92.87 140 GLN A O 1
ATOM 1060 N N . GLY A 1 141 ? 19.33 -34.133 -14.409 1 89.51 141 GLY A N 1
ATOM 1061 C CA . GLY A 1 141 ? 19.359 -34.194 -12.956 1 89.51 141 GLY A CA 1
ATOM 1062 C C . GLY A 1 141 ? 19.008 -32.874 -12.296 1 89.51 141 GLY A C 1
ATOM 1063 O O . GLY A 1 141 ? 19.413 -32.613 -11.161 1 89.51 141 GLY A O 1
ATOM 1064 N N . TYR A 1 142 ? 18.412 -31.917 -13.012 1 94.12 142 TYR A N 1
ATOM 1065 C CA . TYR A 1 142 ? 17.901 -30.699 -12.392 1 94.12 142 TYR A CA 1
ATOM 1066 C C . TYR A 1 142 ? 16.622 -30.979 -11.613 1 94.12 142 TYR A C 1
ATOM 1068 O O . TYR A 1 142 ? 15.869 -31.895 -11.952 1 94.12 142 TYR A O 1
ATOM 1076 N N . THR A 1 143 ? 16.462 -30.273 -10.583 1 95.32 143 THR A N 1
ATOM 1077 C CA . THR A 1 143 ? 15.141 -30.178 -9.972 1 95.32 143 THR A CA 1
ATOM 1078 C C . THR A 1 143 ? 14.342 -29.032 -10.586 1 95.32 143 THR A C 1
ATOM 1080 O O . THR A 1 143 ? 14.78 -27.88 -10.561 1 95.32 143 THR A O 1
ATOM 1083 N N . TYR A 1 144 ? 13.225 -29.315 -11.079 1 96.16 144 TYR A N 1
ATOM 1084 C CA . TYR A 1 144 ? 12.391 -28.301 -11.715 1 96.16 144 TYR A CA 1
ATOM 1085 C C . TYR A 1 144 ? 11.6 -27.515 -10.676 1 96.16 144 TYR A C 1
ATOM 1087 O O . TYR A 1 144 ? 10.965 -28.102 -9.796 1 96.16 144 TYR A O 1
ATOM 1095 N N . ILE A 1 145 ? 11.641 -26.242 -10.755 1 97.32 145 ILE A N 1
ATOM 1096 C CA . ILE A 1 145 ? 10.825 -25.369 -9.919 1 97.32 145 ILE A CA 1
ATOM 1097 C C . ILE A 1 145 ? 9.562 -24.964 -10.676 1 97.32 145 ILE A C 1
ATOM 1099 O O . ILE A 1 145 ? 9.581 -24.017 -11.466 1 97.32 145 ILE A O 1
ATOM 1103 N N . SER A 1 146 ? 8.525 -25.619 -10.37 1 96.39 146 SER A N 1
ATOM 1104 C CA . SER A 1 146 ? 7.247 -25.32 -11.009 1 96.39 146 SER A CA 1
ATOM 1105 C C . SER A 1 146 ? 6.661 -24.012 -10.486 1 96.39 146 SER A C 1
ATOM 1107 O O . SER A 1 146 ? 6.8 -23.692 -9.304 1 96.39 146 SER A O 1
ATOM 1109 N N . PRO A 1 147 ? 6.014 -23.285 -11.353 1 95.33 147 PRO A N 1
ATOM 1110 C CA . PRO A 1 147 ? 5.38 -22.053 -10.878 1 95.33 147 PRO A CA 1
ATOM 1111 C C . PRO A 1 147 ? 4.193 -22.319 -9.955 1 95.33 147 PRO A C 1
ATOM 1113 O O . PRO A 1 147 ? 3.743 -21.415 -9.247 1 95.33 147 PRO A O 1
ATOM 1116 N N . CYS A 1 148 ? 3.624 -23.546 -10.002 1 96.18 148 CYS A N 1
ATOM 1117 C CA . CYS A 1 148 ? 2.433 -23.744 -9.183 1 96.18 148 CYS A CA 1
ATOM 1118 C C . CYS A 1 148 ? 2.276 -25.21 -8.796 1 96.18 148 CYS A C 1
ATOM 1120 O O . CYS A 1 148 ? 1.687 -25.523 -7.76 1 96.18 148 CYS A O 1
ATOM 1122 N N . ASN A 1 149 ? 2.832 -26.172 -9.582 1 96.76 149 ASN A N 1
ATOM 1123 C CA . ASN A 1 149 ? 2.544 -27.593 -9.423 1 96.76 149 ASN A CA 1
ATOM 1124 C C . ASN A 1 149 ? 3.593 -28.284 -8.556 1 96.76 149 ASN A C 1
ATOM 1126 O O . ASN A 1 149 ? 4.182 -29.285 -8.967 1 96.76 149 ASN A O 1
ATOM 1130 N N . ASP A 1 150 ? 3.753 -27.809 -7.409 1 97.32 150 ASP A N 1
ATOM 1131 C CA . ASP A 1 150 ? 4.751 -28.275 -6.451 1 97.32 150 ASP A CA 1
ATOM 1132 C C . ASP A 1 150 ? 4.285 -28.041 -5.016 1 97.32 150 ASP A C 1
ATOM 1134 O O . ASP A 1 150 ? 3.911 -26.924 -4.654 1 97.32 150 ASP A O 1
ATOM 1138 N N . PRO A 1 151 ? 4.312 -29.113 -4.166 1 98.05 151 PRO A N 1
ATOM 1139 C CA . PRO A 1 151 ? 3.789 -28.979 -2.804 1 98.05 151 PRO A CA 1
ATOM 1140 C C . PRO A 1 151 ? 4.493 -27.885 -2.006 1 98.05 151 PRO A C 1
ATOM 1142 O O . PRO A 1 151 ? 3.859 -27.194 -1.205 1 98.05 151 PRO A O 1
ATOM 1145 N N . ASP A 1 152 ? 5.777 -27.725 -2.211 1 98.29 152 ASP A N 1
ATOM 1146 C CA . ASP A 1 152 ? 6.519 -26.709 -1.471 1 98.29 152 ASP A CA 1
ATOM 1147 C C . ASP A 1 152 ? 6.157 -25.306 -1.951 1 98.29 152 ASP A C 1
ATOM 1149 O O . ASP A 1 152 ? 6.127 -24.362 -1.159 1 98.29 152 ASP A O 1
ATOM 1153 N N . ILE A 1 153 ? 5.952 -25.192 -3.261 1 98.65 153 ILE A N 1
ATOM 1154 C CA . ILE A 1 153 ? 5.506 -23.919 -3.816 1 98.65 153 ILE A CA 1
ATOM 1155 C C . ILE A 1 153 ? 4.137 -23.558 -3.243 1 98.65 153 ILE A C 1
ATOM 1157 O O . ILE A 1 153 ? 3.933 -22.438 -2.767 1 98.65 153 ILE A O 1
ATOM 1161 N N . ILE A 1 154 ? 3.249 -24.498 -3.226 1 98.85 154 ILE A N 1
ATOM 1162 C CA . ILE A 1 154 ? 1.893 -24.294 -2.729 1 98.85 154 ILE A CA 1
ATOM 1163 C C . ILE A 1 154 ? 1.935 -23.938 -1.245 1 98.85 154 ILE A C 1
ATOM 1165 O O . ILE A 1 154 ? 1.226 -23.034 -0.796 1 98.85 154 ILE A O 1
ATOM 1169 N N . ALA A 1 155 ? 2.775 -24.602 -0.499 1 98.76 155 ALA A N 1
ATOM 1170 C CA . ALA A 1 155 ? 2.939 -24.324 0.925 1 98.76 155 ALA A CA 1
ATOM 1171 C C . ALA A 1 155 ? 3.408 -22.889 1.154 1 98.76 155 ALA A C 1
ATOM 1173 O O . ALA A 1 155 ? 2.935 -22.214 2.071 1 98.76 155 ALA A O 1
ATOM 1174 N N . GLY A 1 156 ? 4.372 -22.463 0.344 1 98.84 156 GLY A N 1
ATOM 1175 C CA . GLY A 1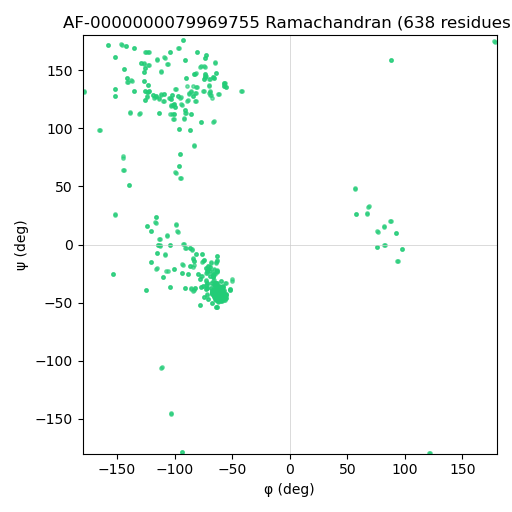 156 ? 4.822 -21.083 0.421 1 98.84 156 GLY A CA 1
ATOM 1176 C C . GLY A 1 156 ? 3.706 -20.077 0.212 1 98.84 156 GLY A C 1
ATOM 1177 O O . GLY A 1 156 ? 3.589 -19.106 0.961 1 98.84 156 GLY A O 1
ATOM 1178 N N . GLN A 1 157 ? 2.879 -20.36 -0.794 1 98.81 157 GLN A N 1
ATOM 1179 C CA . GLN A 1 157 ? 1.749 -19.478 -1.063 1 98.81 157 GLN A CA 1
ATOM 1180 C C . GLN A 1 157 ? 0.732 -19.524 0.075 1 98.81 157 GLN A C 1
ATOM 1182 O O . GLN A 1 157 ? 0.07 -18.525 0.363 1 98.81 157 GLN A O 1
ATOM 1187 N N . GLY A 1 158 ? 0.669 -20.659 0.769 1 98.89 158 GLY A N 1
ATOM 1188 C CA . GLY A 1 158 ? -0.243 -20.837 1.888 1 98.89 158 GLY A CA 1
ATOM 1189 C C . GLY A 1 158 ? 0.074 -19.934 3.065 1 98.89 158 GLY A C 1
ATOM 1190 O O . GLY A 1 158 ? -0.798 -19.65 3.888 1 98.89 158 GLY A O 1
ATOM 1191 N N . THR A 1 159 ? 1.297 -19.448 3.163 1 98.92 159 THR A N 1
ATOM 1192 C CA . THR A 1 159 ? 1.664 -18.552 4.254 1 98.92 159 THR A CA 1
ATOM 1193 C C . THR A 1 159 ? 0.854 -17.261 4.19 1 98.92 159 THR A C 1
ATOM 1195 O O . THR A 1 159 ? 0.68 -16.58 5.203 1 98.92 159 THR A O 1
ATOM 1198 N N . ILE A 1 160 ? 0.354 -16.922 3.003 1 98.93 160 ILE A N 1
ATOM 1199 C CA . ILE A 1 160 ? -0.531 -15.773 2.85 1 98.93 160 ILE A CA 1
ATOM 1200 C C . ILE A 1 160 ? -1.796 -15.982 3.679 1 98.93 160 ILE A C 1
ATOM 1202 O O . ILE A 1 160 ? -2.263 -15.061 4.353 1 98.93 160 ILE A O 1
ATOM 1206 N N . GLY A 1 161 ? -2.336 -17.24 3.62 1 98.9 161 GLY A N 1
ATOM 1207 C CA . GLY A 1 161 ? -3.499 -17.558 4.432 1 98.9 161 GLY A CA 1
ATOM 1208 C C . GLY A 1 161 ? -3.25 -17.4 5.92 1 98.9 161 GLY A C 1
ATOM 1209 O O . GLY A 1 161 ? -4.099 -16.879 6.646 1 98.9 161 GLY A O 1
ATOM 1210 N N . LEU A 1 162 ? -2.09 -17.805 6.374 1 98.84 162 LEU A N 1
ATOM 1211 C CA . LEU A 1 162 ? -1.728 -17.652 7.779 1 98.84 162 LEU A CA 1
ATOM 1212 C C . LEU A 1 162 ? -1.686 -16.179 8.172 1 98.84 162 LEU A C 1
ATOM 1214 O O . LEU A 1 162 ? -2.205 -15.798 9.224 1 98.84 162 LEU A O 1
ATOM 1218 N N . GLU A 1 163 ? -1.113 -15.385 7.336 1 98.72 163 GLU A N 1
ATOM 1219 C CA . GLU A 1 163 ? -1.036 -13.955 7.621 1 98.72 163 GLU A CA 1
ATOM 1220 C C . GLU A 1 163 ? -2.424 -13.324 7.66 1 98.72 163 GLU A C 1
ATOM 1222 O O . GLU A 1 163 ? -2.694 -12.455 8.492 1 98.72 163 GLU A O 1
ATOM 1227 N N . ILE A 1 164 ? -3.289 -13.724 6.705 1 98.82 164 ILE A N 1
ATOM 1228 C CA . ILE A 1 164 ? -4.648 -13.194 6.693 1 98.82 164 ILE A CA 1
ATOM 1229 C C . ILE A 1 164 ? -5.326 -13.483 8.03 1 98.82 164 ILE A C 1
ATOM 1231 O O . ILE A 1 164 ? -5.943 -12.597 8.626 1 98.82 164 ILE A O 1
ATOM 1235 N N . LEU A 1 165 ? -5.183 -14.685 8.552 1 98.52 165 LEU A N 1
ATOM 1236 C CA . LEU A 1 165 ? -5.833 -15.093 9.793 1 98.52 165 LEU A CA 1
ATOM 1237 C C . LEU A 1 165 ? -5.232 -14.361 10.987 1 98.52 165 LEU A C 1
ATOM 1239 O O . LEU A 1 165 ? -5.916 -14.127 11.986 1 98.52 165 LEU A O 1
ATOM 1243 N N . GLU A 1 166 ? -3.96 -13.951 10.882 1 97.45 166 GLU A N 1
ATOM 1244 C CA . GLU A 1 166 ? -3.304 -13.189 11.941 1 97.45 166 GLU A CA 1
ATOM 1245 C C . GLU A 1 166 ? -3.732 -11.725 11.914 1 97.45 166 GLU A C 1
ATOM 1247 O O . GLU A 1 166 ? -3.799 -11.073 12.959 1 97.45 166 GLU A O 1
ATOM 1252 N N . GLN A 1 167 ? -4.048 -11.225 10.8 1 97.19 167 GLN A N 1
ATOM 1253 C CA . GLN A 1 167 ? -4.267 -9.794 10.618 1 97.19 167 GLN A CA 1
ATOM 1254 C C . GLN A 1 167 ? -5.756 -9.462 10.609 1 97.19 167 GLN A C 1
ATOM 1256 O O . GLN A 1 167 ? -6.139 -8.298 10.747 1 97.19 167 GLN A O 1
ATOM 1261 N N . CYS A 1 168 ? -6.574 -10.461 10.33 1 96.5 168 CYS A N 1
ATOM 1262 C CA . CYS A 1 168 ? -8.025 -10.321 10.272 1 96.5 168 CYS A CA 1
ATOM 1263 C C . CYS A 1 168 ? -8.711 -11.406 11.094 1 96.5 168 CYS A C 1
ATOM 1265 O O . CYS A 1 168 ? -8.633 -12.589 10.757 1 96.5 168 CYS A O 1
ATOM 1267 N N . LYS A 1 169 ? -9.346 -11.127 12.131 1 89.83 169 LYS A N 1
ATOM 1268 C CA . LYS A 1 169 ? -9.883 -12.062 13.115 1 89.83 169 LYS A CA 1
ATOM 1269 C C . LYS A 1 169 ? -10.893 -13.012 12.478 1 89.83 169 LYS A C 1
ATOM 1271 O O . LYS A 1 169 ? -10.861 -14.219 12.726 1 89.83 169 LYS A O 1
ATOM 1276 N N . GLU A 1 170 ? -11.796 -12.506 11.622 1 93.06 170 GLU A N 1
ATOM 1277 C CA . GLU A 1 170 ? -12.847 -13.357 11.072 1 93.06 170 GLU A CA 1
ATOM 1278 C C . GLU A 1 170 ? -13.169 -12.974 9.63 1 93.06 170 GLU A C 1
ATOM 1280 O O . GLU A 1 170 ? -14.239 -12.432 9.35 1 93.06 170 GLU A O 1
ATOM 1285 N N . PRO A 1 171 ? -12.309 -13.357 8.768 1 98.28 171 PRO A N 1
ATOM 1286 C CA . PRO A 1 171 ? -12.679 -13.101 7.374 1 98.28 171 PRO A CA 1
ATOM 1287 C C . PRO A 1 171 ? -13.825 -13.989 6.895 1 98.28 171 PRO A C 1
ATOM 1289 O O . PRO A 1 171 ? -13.798 -15.204 7.104 1 98.28 171 PRO A O 1
ATOM 1292 N N . ASP A 1 172 ? -14.838 -13.424 6.29 1 98.85 172 ASP A N 1
ATOM 1293 C CA . ASP A 1 172 ? -15.976 -14.169 5.761 1 98.85 172 ASP A CA 1
ATOM 1294 C C . ASP A 1 172 ? -15.667 -14.736 4.378 1 98.85 172 ASP A C 1
ATOM 1296 O O . ASP A 1 172 ? -16.07 -15.855 4.055 1 98.85 172 ASP A O 1
ATOM 1300 N N . ASN A 1 173 ? -14.97 -13.946 3.558 1 98.91 173 ASN A N 1
ATOM 1301 C CA . ASN A 1 173 ? -14.69 -14.283 2.166 1 98.91 173 ASN A CA 1
ATOM 1302 C C . ASN A 1 173 ? -13.25 -13.948 1.788 1 98.91 173 ASN A C 1
ATOM 1304 O O . ASN A 1 173 ? -12.709 -12.93 2.223 1 98.91 173 ASN A O 1
ATOM 1308 N N . VAL A 1 174 ? -12.658 -14.781 1.019 1 98.96 174 VAL A N 1
ATOM 1309 C CA . VAL A 1 174 ? -11.359 -14.5 0.416 1 98.96 174 VAL A CA 1
ATOM 1310 C C . VAL A 1 174 ? -11.441 -14.685 -1.097 1 98.96 174 VAL A C 1
ATOM 1312 O O . VAL A 1 174 ? -11.881 -15.732 -1.578 1 98.96 174 VAL A O 1
ATOM 1315 N N . PHE A 1 175 ? -11.088 -13.686 -1.837 1 98.97 175 PHE A N 1
ATOM 1316 C CA . PHE A 1 175 ? -11.104 -13.713 -3.295 1 98.97 175 PHE A CA 1
ATOM 1317 C C . PHE A 1 175 ? -9.694 -13.882 -3.848 1 98.97 175 PHE A C 1
ATOM 1319 O O . PHE A 1 175 ? -8.802 -13.089 -3.54 1 98.97 175 PHE A O 1
ATOM 1326 N N . VAL A 1 176 ? -9.503 -14.888 -4.684 1 98.96 176 VAL A N 1
ATOM 1327 C CA . VAL A 1 176 ? -8.177 -15.242 -5.18 1 98.96 176 VAL A CA 1
ATOM 1328 C C . VAL A 1 176 ? -8.24 -15.506 -6.683 1 98.96 176 VAL A C 1
ATOM 1330 O O . VAL A 1 176 ? -9.111 -16.24 -7.155 1 98.96 176 VAL A O 1
ATOM 1333 N N . ALA A 1 177 ? -7.328 -14.93 -7.432 1 98.89 177 ALA A N 1
ATOM 1334 C CA . ALA A 1 177 ? -7.225 -15.211 -8.861 1 98.89 177 ALA A CA 1
ATOM 1335 C C . ALA A 1 177 ? -6.725 -16.632 -9.106 1 98.89 177 ALA A C 1
ATOM 1337 O O . ALA A 1 177 ? -5.857 -17.125 -8.381 1 98.89 177 ALA A O 1
ATOM 1338 N N . MET A 1 178 ? -7.283 -17.256 -10.145 1 98.53 178 MET A N 1
ATOM 1339 C CA . MET A 1 178 ? -6.946 -18.646 -10.438 1 98.53 178 MET A CA 1
ATOM 1340 C C . MET A 1 178 ? -6.2 -18.758 -11.763 1 98.53 178 MET A C 1
ATOM 1342 O O . MET A 1 178 ? -6.734 -18.395 -12.813 1 98.53 178 MET A O 1
ATOM 1346 N N . GLY A 1 179 ? -5.018 -19.125 -11.684 1 96.9 179 GLY A N 1
ATOM 1347 C CA . GLY A 1 179 ? -4.224 -19.575 -12.817 1 96.9 179 GLY A CA 1
ATOM 1348 C C . GLY A 1 179 ? -3.885 -21.053 -12.758 1 96.9 179 GLY A C 1
ATOM 1349 O O . GLY A 1 179 ? -4.779 -21.901 -12.773 1 96.9 179 GLY A O 1
ATOM 1350 N N . GLY A 1 180 ? -2.651 -21.343 -12.449 1 95.9 180 GLY A N 1
ATOM 1351 C CA . GLY A 1 180 ? -2.22 -22.723 -12.294 1 95.9 180 GLY A CA 1
ATOM 1352 C C . GLY A 1 180 ? -2.67 -23.346 -10.987 1 95.9 180 GLY A C 1
ATOM 1353 O O . GLY A 1 180 ? -2.491 -24.547 -10.771 1 95.9 180 GLY A O 1
ATOM 1354 N N . GLY A 1 181 ? -3.208 -22.571 -10.125 1 98.19 181 GLY A N 1
ATOM 1355 C CA . GLY A 1 181 ? -3.891 -23.083 -8.948 1 98.19 181 GLY A CA 1
ATOM 1356 C C . GLY A 1 181 ? -3.02 -23.087 -7.706 1 98.19 181 GLY A C 1
ATOM 1357 O O . GLY A 1 181 ? -3.491 -23.401 -6.611 1 98.19 181 GLY A O 1
ATOM 1358 N N . GLY A 1 182 ? -1.754 -22.717 -7.825 1 98.41 182 GLY A N 1
ATOM 1359 C CA . GLY A 1 182 ? -0.86 -22.749 -6.679 1 98.41 182 GLY A CA 1
ATOM 1360 C C . GLY A 1 182 ? -1.27 -21.792 -5.576 1 98.41 182 GLY A C 1
ATOM 1361 O O . GLY A 1 182 ? -1.237 -22.146 -4.395 1 98.41 182 GLY A O 1
ATOM 1362 N N . LEU A 1 183 ? -1.648 -20.622 -5.935 1 98.83 183 LEU A N 1
ATOM 1363 C CA . LEU A 1 183 ? -2.007 -19.585 -4.973 1 98.83 183 LEU A CA 1
ATOM 1364 C C . LEU A 1 183 ? -3.288 -19.951 -4.232 1 98.83 183 LEU A C 1
ATOM 1366 O O . LEU A 1 183 ? -3.303 -20.007 -3 1 98.83 183 LEU A O 1
ATOM 1370 N N . ILE A 1 184 ? -4.327 -20.312 -4.955 1 98.9 184 ILE A N 1
ATOM 1371 C CA . ILE A 1 184 ? -5.627 -20.549 -4.337 1 98.9 184 ILE A CA 1
ATOM 1372 C C . ILE A 1 184 ? -5.59 -21.85 -3.538 1 98.9 184 ILE A C 1
ATOM 1374 O O . ILE A 1 184 ? -6.235 -21.963 -2.493 1 98.9 184 ILE A O 1
ATOM 1378 N N . SER A 1 185 ? -4.842 -22.818 -3.979 1 98.84 185 SER A N 1
ATOM 1379 C CA . SER A 1 185 ? -4.722 -24.073 -3.244 1 98.84 185 SER A CA 1
ATOM 1380 C C . SER A 1 185 ? -4.051 -23.859 -1.892 1 98.84 185 SER A C 1
ATOM 1382 O O . SER A 1 185 ? -4.494 -24.408 -0.88 1 98.84 185 SER A O 1
ATOM 1384 N N . GLY A 1 186 ? -2.988 -23.078 -1.909 1 98.87 186 GLY A N 1
ATOM 1385 C CA . GLY A 1 186 ? -2.294 -22.786 -0.665 1 98.87 186 GLY A CA 1
ATOM 1386 C C . GLY A 1 186 ? -3.153 -22.035 0.334 1 98.87 186 GLY A C 1
ATOM 1387 O O . GLY A 1 186 ? -3.36 -22.501 1.457 1 98.87 186 GLY A O 1
ATOM 1388 N N . ILE A 1 187 ? -3.721 -20.923 -0.103 1 98.95 187 ILE A N 1
ATOM 1389 C CA . ILE A 1 187 ? -4.549 -20.088 0.76 1 98.95 187 ILE A CA 1
ATOM 1390 C C . ILE A 1 187 ? -5.782 -20.87 1.207 1 98.95 187 ILE A C 1
ATOM 1392 O O . ILE A 1 187 ? -6.12 -20.884 2.393 1 98.95 187 ILE A O 1
ATOM 1396 N N . GLY A 1 188 ? -6.383 -21.536 0.256 1 98.87 188 GLY A N 1
ATOM 1397 C CA . GLY A 1 188 ? -7.59 -22.291 0.551 1 98.87 188 GLY A CA 1
ATOM 1398 C C . GLY A 1 188 ? -7.369 -23.395 1.568 1 98.87 188 GLY A C 1
ATOM 1399 O O . GLY A 1 188 ? -8.202 -23.609 2.451 1 98.87 188 GLY A O 1
ATOM 1400 N N . SER A 1 189 ? -6.275 -24.077 1.449 1 98.88 189 SER A N 1
ATOM 1401 C CA . SER A 1 189 ? -5.988 -25.16 2.383 1 98.88 189 SER A CA 1
ATOM 1402 C C . SER A 1 189 ? -5.833 -24.636 3.807 1 98.88 189 SER A C 1
ATOM 1404 O O . SER A 1 189 ? -6.359 -25.227 4.752 1 98.88 189 SER A O 1
ATOM 1406 N N . VAL A 1 190 ? -5.142 -23.563 3.933 1 98.86 190 VAL A N 1
ATOM 1407 C CA . VAL A 1 190 ? -4.96 -22.953 5.246 1 98.86 190 VAL A CA 1
ATOM 1408 C C . VAL A 1 190 ? -6.311 -22.508 5.801 1 98.86 190 VAL A C 1
ATOM 1410 O O . VAL A 1 190 ? -6.623 -22.759 6.967 1 98.86 190 VAL A O 1
ATOM 1413 N N . MET A 1 191 ? -7.177 -21.893 4.967 1 98.76 191 MET A N 1
ATOM 1414 C CA . MET A 1 191 ? -8.475 -21.407 5.425 1 98.76 191 MET A CA 1
ATOM 1415 C C . MET A 1 191 ? -9.366 -22.564 5.864 1 98.76 191 MET A C 1
ATOM 1417 O O . MET A 1 191 ? -9.998 -22.5 6.92 1 98.76 191 MET A O 1
ATOM 1421 N N . LYS A 1 192 ? -9.37 -23.603 5.093 1 98.45 192 LYS A N 1
ATOM 1422 C CA . LYS A 1 192 ? -10.214 -24.745 5.432 1 98.45 192 LYS A CA 1
ATOM 1423 C C . LYS A 1 192 ? -9.765 -25.393 6.739 1 98.45 192 LYS A C 1
ATOM 1425 O O . LYS A 1 192 ? -10.59 -25.892 7.507 1 98.45 192 LYS A O 1
ATOM 1430 N N . ALA A 1 193 ? -8.51 -25.353 6.964 1 98.21 193 ALA A N 1
ATOM 1431 C CA . ALA A 1 193 ? -7.964 -25.995 8.157 1 98.21 193 ALA A CA 1
ATOM 1432 C C . ALA A 1 193 ? -8.216 -25.146 9.4 1 98.21 193 ALA A C 1
ATOM 1434 O O . ALA A 1 193 ? -8.502 -25.677 10.475 1 98.21 193 ALA A O 1
ATOM 1435 N N . PHE A 1 194 ? -8.149 -23.831 9.282 1 97.76 194 PHE A N 1
ATOM 1436 C CA . PHE A 1 194 ? -8.077 -23.015 10.489 1 97.76 194 PHE A CA 1
ATOM 1437 C C . PHE A 1 194 ? -9.255 -22.05 10.561 1 97.76 194 PHE A C 1
ATOM 1439 O O . PHE A 1 194 ? -9.53 -21.476 11.616 1 97.76 194 PHE A O 1
ATOM 1446 N N . SER A 1 195 ? -9.952 -21.846 9.492 1 98.17 195 SER A N 1
ATOM 1447 C CA . SER A 1 195 ? -11.121 -20.977 9.403 1 98.17 195 SER A CA 1
ATOM 1448 C C . SER A 1 195 ? -12.161 -21.546 8.443 1 98.17 195 SER A C 1
ATOM 1450 O O . SER A 1 195 ? -12.485 -20.922 7.43 1 98.17 195 SER A O 1
ATOM 1452 N N . PRO A 1 196 ? -12.703 -22.692 8.786 1 96.87 196 PRO A N 1
ATOM 1453 C CA . PRO A 1 196 ? -13.537 -23.444 7.846 1 96.87 196 PRO A CA 1
ATOM 1454 C C . PRO A 1 196 ? -14.803 -22.69 7.447 1 96.87 196 PRO A C 1
ATOM 1456 O O . PRO A 1 196 ? -15.44 -23.03 6.447 1 96.87 196 PRO A O 1
ATOM 1459 N N . ARG A 1 197 ? -15.195 -21.628 8.145 1 97.69 197 ARG A N 1
ATOM 1460 C CA . ARG A 1 197 ? -16.394 -20.864 7.817 1 97.69 197 ARG A CA 1
ATOM 1461 C C . ARG A 1 197 ? -16.109 -19.843 6.72 1 97.69 197 ARG A C 1
ATOM 1463 O O . ARG A 1 197 ? -17.035 -19.294 6.12 1 97.69 197 ARG A O 1
ATOM 1470 N N . THR A 1 198 ? -14.837 -19.554 6.511 1 98.75 198 THR A N 1
ATOM 1471 C CA . THR A 1 198 ? -14.461 -18.608 5.466 1 98.75 198 THR A CA 1
ATOM 1472 C C . THR A 1 198 ? -14.731 -19.195 4.084 1 98.75 198 THR A C 1
ATOM 1474 O O . THR A 1 198 ? -14.351 -20.334 3.802 1 98.75 198 THR A O 1
ATOM 1477 N N . ARG A 1 199 ? -15.364 -18.507 3.216 1 98.85 199 ARG A N 1
ATOM 1478 C CA . ARG A 1 199 ? -15.62 -18.941 1.846 1 98.85 199 ARG A CA 1
ATOM 1479 C C . ARG A 1 199 ? -14.485 -18.522 0.918 1 98.85 199 ARG A C 1
ATOM 1481 O O . ARG A 1 199 ? -13.99 -17.397 1.002 1 98.85 199 ARG A O 1
ATOM 1488 N N . ILE A 1 200 ? -14.119 -19.402 0.117 1 98.93 200 ILE A N 1
ATOM 1489 C CA . ILE A 1 200 ? -13.062 -19.147 -0.855 1 98.93 200 ILE A CA 1
ATOM 1490 C C . ILE A 1 200 ? -13.673 -18.925 -2.236 1 98.93 200 ILE A C 1
ATOM 1492 O O . ILE A 1 200 ? -14.33 -19.814 -2.782 1 98.93 200 ILE A O 1
ATOM 1496 N N . TYR A 1 201 ? -13.466 -17.781 -2.786 1 98.96 201 TYR A N 1
ATOM 1497 C CA . TYR A 1 201 ? -13.881 -17.435 -4.141 1 98.96 201 TYR A CA 1
ATOM 1498 C C . TYR A 1 201 ? -12.699 -17.475 -5.101 1 98.96 201 TYR A C 1
ATOM 1500 O O . TYR A 1 201 ? -11.751 -16.699 -4.962 1 98.96 201 TYR A O 1
ATOM 1508 N N . GLY A 1 202 ? -12.738 -18.416 -6.004 1 98.92 202 GLY A N 1
ATOM 1509 C CA . GLY A 1 202 ? -11.788 -18.418 -7.105 1 98.92 202 GLY A CA 1
ATOM 1510 C C . GLY A 1 202 ? -12.25 -17.596 -8.293 1 98.92 202 GLY A C 1
ATOM 1511 O O . GLY A 1 202 ? -13.37 -17.771 -8.777 1 98.92 202 GLY A O 1
ATOM 1512 N N . VAL A 1 203 ? -11.394 -16.724 -8.783 1 98.96 203 VAL A N 1
ATOM 1513 C CA . VAL A 1 203 ? -11.789 -15.833 -9.869 1 98.96 203 VAL A CA 1
ATOM 1514 C C . VAL A 1 203 ? -10.93 -16.107 -11.101 1 98.96 203 VAL A C 1
ATOM 1516 O O . VAL A 1 203 ? -9.699 -16.125 -11.016 1 98.96 203 VAL A O 1
ATOM 1519 N N . CYS A 1 204 ? -11.518 -16.356 -12.203 1 98.76 204 CYS A N 1
ATOM 1520 C CA . CYS A 1 204 ? -10.791 -16.626 -13.439 1 98.76 204 CYS A CA 1
ATOM 1521 C C . CYS A 1 204 ? -11.189 -15.642 -14.532 1 98.76 204 CYS A C 1
ATOM 1523 O O . CYS A 1 204 ? -12.242 -15.007 -14.448 1 98.76 204 CYS A O 1
ATOM 1525 N N . ALA A 1 205 ? -10.293 -15.436 -15.458 1 98.64 205 ALA A N 1
ATOM 1526 C CA . ALA A 1 205 ? -10.59 -14.639 -16.646 1 98.64 205 ALA A CA 1
ATOM 1527 C C . ALA A 1 205 ? -11.338 -15.465 -17.688 1 98.64 205 ALA A C 1
ATOM 1529 O O . ALA A 1 205 ? -10.962 -16.604 -17.973 1 98.64 205 ALA A O 1
ATOM 1530 N N . THR A 1 206 ? -12.339 -14.91 -18.248 1 98.27 206 THR A N 1
ATOM 1531 C CA . THR A 1 206 ? -13.12 -15.582 -19.28 1 98.27 206 THR A CA 1
ATOM 1532 C C . THR A 1 206 ? -12.224 -16.028 -20.432 1 98.27 206 THR A C 1
ATOM 1534 O O . THR A 1 206 ? -12.424 -17.104 -21 1 98.27 206 THR A O 1
ATOM 1537 N N . ASN A 1 207 ? -11.222 -15.307 -20.718 1 98.24 207 ASN A N 1
ATOM 1538 C CA . ASN A 1 207 ? -10.365 -15.54 -21.876 1 98.24 207 ASN A CA 1
ATOM 1539 C C . ASN A 1 207 ? -9.333 -16.63 -21.6 1 98.24 207 ASN A C 1
ATOM 1541 O O . ASN A 1 207 ? -8.635 -17.074 -22.513 1 98.24 207 ASN A O 1
ATOM 1545 N N . SER A 1 208 ? -9.198 -17.11 -20.406 1 96.94 208 SER A N 1
ATOM 1546 C CA . SER A 1 208 ? -8.26 -18.169 -20.048 1 96.94 208 SER A CA 1
ATOM 1547 C C . SER A 1 208 ? -8.585 -18.756 -18.678 1 96.94 208 SER A C 1
ATOM 1549 O O . SER A 1 208 ? -8.17 -18.215 -17.651 1 96.94 208 SER A O 1
ATOM 1551 N N . LYS A 1 209 ? -9.24 -19.815 -18.618 1 97.8 209 LYS A N 1
ATOM 1552 C CA . LYS A 1 209 ? -9.751 -20.336 -17.353 1 97.8 209 LYS A CA 1
ATOM 1553 C C . LYS A 1 209 ? -9.595 -21.852 -17.28 1 97.8 209 LYS A C 1
ATOM 1555 O O . LYS A 1 209 ? -10.551 -22.565 -16.97 1 97.8 209 LYS A O 1
ATOM 1560 N N . ALA A 1 210 ? -8.424 -22.34 -17.535 1 97.29 210 ALA A N 1
ATOM 1561 C CA . ALA A 1 210 ? -8.126 -23.767 -17.626 1 97.29 210 ALA A CA 1
ATOM 1562 C C . ALA A 1 210 ? -8.458 -24.481 -16.318 1 97.29 210 ALA A C 1
ATOM 1564 O O . ALA A 1 210 ? -9.085 -25.543 -16.325 1 97.29 210 ALA A O 1
ATOM 1565 N N . LEU A 1 211 ? -8.04 -23.916 -15.207 1 98.16 211 LEU A N 1
ATOM 1566 C CA . LEU A 1 211 ? -8.293 -24.566 -13.926 1 98.16 211 LEU A CA 1
ATOM 1567 C C . LEU A 1 211 ? -9.788 -24.627 -13.633 1 98.16 211 LEU A C 1
ATOM 1569 O O . LEU A 1 211 ? -10.3 -25.666 -13.208 1 98.16 211 LEU A O 1
ATOM 1573 N N . ALA A 1 212 ? -10.464 -23.529 -13.863 1 98.32 212 ALA A N 1
ATOM 1574 C CA . ALA A 1 212 ? -11.903 -23.489 -13.614 1 98.32 212 ALA A CA 1
ATOM 1575 C C . ALA A 1 212 ? -12.632 -24.549 -14.434 1 98.32 212 ALA A C 1
ATOM 1577 O O . ALA A 1 212 ? -13.482 -25.272 -13.91 1 98.32 212 ALA A O 1
ATOM 1578 N N . GLU A 1 213 ? -12.287 -24.677 -15.687 1 97.94 213 GLU A N 1
ATOM 1579 C CA . GLU A 1 213 ? -12.905 -25.681 -16.548 1 97.94 213 GLU A CA 1
ATOM 1580 C C . GLU A 1 213 ? -12.557 -27.094 -16.087 1 97.94 213 GLU A C 1
ATOM 1582 O O . GLU A 1 213 ? -13.416 -27.977 -16.072 1 97.94 213 GLU A O 1
ATOM 1587 N N . SER A 1 214 ? -11.334 -27.277 -15.774 1 98.46 214 SER A N 1
ATOM 1588 C CA . SER A 1 214 ? -10.877 -28.586 -15.317 1 98.46 214 SER A CA 1
ATOM 1589 C C . SER A 1 214 ? -11.59 -29.004 -14.036 1 98.46 214 SER A C 1
ATOM 1591 O O . SER A 1 214 ? -11.843 -30.191 -13.82 1 98.46 214 SER A O 1
ATOM 1593 N N . MET A 1 215 ? -11.879 -28.088 -13.169 1 98.27 215 MET A N 1
ATOM 1594 C CA . MET A 1 215 ? -12.59 -28.374 -11.926 1 98.27 215 MET A CA 1
ATOM 1595 C C . MET A 1 215 ? -13.988 -28.913 -12.21 1 98.27 215 MET A C 1
ATOM 1597 O O . MET A 1 215 ? -14.466 -29.81 -11.513 1 98.27 215 MET A O 1
ATOM 1601 N N . VAL A 1 216 ? -14.635 -28.384 -13.23 1 97.69 216 VAL A N 1
ATOM 1602 C CA . VAL A 1 216 ? -15.977 -28.816 -13.607 1 97.69 216 VAL A CA 1
ATOM 1603 C C . VAL A 1 216 ? -15.942 -30.272 -14.066 1 97.69 216 VAL A C 1
ATOM 1605 O O . VAL A 1 216 ? -16.823 -31.061 -13.716 1 97.69 216 VAL A O 1
ATOM 1608 N N . PHE A 1 217 ? -14.882 -30.665 -14.728 1 96.93 217 PHE A N 1
ATOM 1609 C CA . PHE A 1 217 ? -14.796 -31.995 -15.32 1 96.93 217 PHE A CA 1
ATOM 1610 C C . PHE A 1 217 ? -14.122 -32.971 -14.364 1 96.93 217 PHE A C 1
ATOM 1612 O O . PHE A 1 217 ? -14.179 -34.186 -14.566 1 96.93 217 PHE A O 1
ATOM 1619 N N . GLY A 1 218 ? -13.442 -32.442 -13.371 1 96.05 218 GLY A N 1
ATOM 1620 C CA . GLY A 1 218 ? -12.738 -33.287 -12.419 1 96.05 218 GLY A CA 1
ATOM 1621 C C . GLY A 1 218 ? -11.448 -33.863 -12.972 1 96.05 218 GLY A C 1
ATOM 1622 O O . GLY A 1 218 ? -10.882 -34.795 -12.398 1 96.05 218 GLY A O 1
ATOM 1623 N N . ARG A 1 219 ? -11.041 -33.349 -14.108 1 96.81 219 ARG A N 1
ATOM 1624 C CA . ARG A 1 219 ? -9.797 -33.714 -14.778 1 96.81 219 ARG A CA 1
ATOM 1625 C C . ARG A 1 219 ? -9.271 -32.558 -15.623 1 96.81 219 ARG A C 1
ATOM 1627 O O . ARG A 1 219 ? -10.036 -31.68 -16.028 1 96.81 219 ARG A O 1
ATOM 1634 N N . VAL A 1 220 ? -8.003 -32.651 -15.947 1 96.96 220 VAL A N 1
ATOM 1635 C CA . VAL A 1 220 ? -7.407 -31.587 -16.748 1 96.96 220 VAL A CA 1
ATOM 1636 C C . VAL A 1 220 ? -7.985 -31.619 -18.161 1 96.96 220 VAL A C 1
ATOM 1638 O O . VAL A 1 220 ? -8.038 -32.676 -18.794 1 96.96 220 VAL A O 1
ATOM 1641 N N . VAL A 1 221 ? -8.443 -30.473 -18.591 1 96.05 221 VAL A N 1
ATOM 1642 C CA . VAL A 1 221 ? -8.981 -30.375 -19.944 1 96.05 221 VAL A CA 1
ATOM 1643 C C . VAL A 1 221 ? -8.295 -29.234 -20.692 1 96.05 221 VAL A C 1
ATOM 1645 O O . VAL A 1 221 ? -7.841 -28.266 -20.078 1 96.05 221 VAL A O 1
ATOM 1648 N N . GLU A 1 222 ? -8.178 -29.417 -21.961 1 92.45 222 GLU A N 1
ATOM 1649 C CA . GLU A 1 222 ? -7.662 -28.346 -22.808 1 92.45 222 GLU A CA 1
ATOM 1650 C C . GLU A 1 222 ? -8.71 -27.257 -23.02 1 92.45 222 GLU A C 1
ATOM 1652 O O . GLU A 1 222 ? -9.888 -27.554 -23.229 1 92.45 222 GLU A O 1
ATOM 1657 N N . THR A 1 223 ? -8.309 -26.073 -22.845 1 92.96 223 THR A N 1
ATOM 1658 C CA . THR A 1 223 ? -9.213 -24.946 -23.044 1 92.96 223 THR A CA 1
ATOM 1659 C C . THR A 1 223 ? -8.606 -23.93 -24.008 1 92.96 223 THR A C 1
ATOM 1661 O O . THR A 1 223 ? -7.393 -23.922 -24.227 1 92.96 223 THR A O 1
ATOM 1664 N N . SER A 1 224 ? -9.462 -23.121 -24.668 1 93.57 224 SER A N 1
ATOM 1665 C CA . SER A 1 224 ? -8.994 -22.044 -25.534 1 93.57 224 SER A CA 1
ATOM 1666 C C . SER A 1 224 ? -8.454 -20.874 -24.719 1 93.57 224 SER A C 1
ATOM 1668 O O . SER A 1 224 ? -8.952 -20.588 -23.628 1 93.57 224 SER A O 1
ATOM 1670 N N . HIS A 1 225 ? -7.47 -20.293 -25.241 1 94.49 225 HIS A N 1
ATOM 1671 C CA . HIS A 1 225 ? -6.865 -19.123 -24.615 1 94.49 225 HIS A CA 1
ATOM 1672 C C . HIS A 1 225 ? -6.886 -17.923 -25.555 1 94.49 225 HIS A C 1
ATOM 1674 O O . HIS A 1 225 ? -6.562 -18.05 -26.739 1 94.49 225 HIS A O 1
ATOM 1680 N N . PHE A 1 226 ? -7.323 -16.814 -25.02 1 96.52 226 PHE A N 1
ATOM 1681 C CA . PHE A 1 226 ? -7.338 -15.545 -25.739 1 96.52 226 PHE A CA 1
ATOM 1682 C C . PHE A 1 226 ? -6.595 -14.47 -24.955 1 96.52 226 PHE A C 1
ATOM 1684 O O . PHE A 1 226 ? -6.253 -14.67 -23.788 1 96.52 226 PHE A O 1
ATOM 1691 N N . ASP A 1 227 ? -6.297 -13.383 -25.627 1 96.37 227 ASP A N 1
ATOM 1692 C CA . ASP A 1 227 ? -5.612 -12.28 -24.961 1 96.37 227 ASP A CA 1
ATOM 1693 C C . ASP A 1 227 ? -6.403 -11.794 -23.749 1 96.37 227 ASP A C 1
ATOM 1695 O O . ASP A 1 227 ? -7.628 -11.677 -23.807 1 96.37 227 ASP A O 1
ATOM 1699 N N . THR A 1 228 ? -5.683 -11.577 -22.744 1 97.69 228 THR A N 1
ATOM 1700 C CA . THR A 1 228 ? -6.331 -11.136 -21.514 1 97.69 228 THR A CA 1
ATOM 1701 C C . THR A 1 228 ? -5.455 -10.131 -20.772 1 97.69 228 THR A C 1
ATOM 1703 O O . THR A 1 228 ? -4.226 -10.182 -20.865 1 97.69 228 THR A O 1
ATOM 1706 N N . LEU A 1 229 ? -6.081 -9.201 -20.003 1 97.7 229 LEU A N 1
ATOM 1707 C CA . LEU A 1 229 ? -5.391 -8.249 -19.14 1 97.7 229 LEU A CA 1
ATOM 1708 C C . LEU A 1 229 ? -4.787 -8.952 -17.929 1 97.7 229 LEU A C 1
ATOM 1710 O O . LEU A 1 229 ? -3.908 -8.402 -17.262 1 97.7 229 LEU A O 1
ATOM 1714 N N . ALA A 1 230 ? -5.317 -10.123 -17.622 1 97.57 230 ALA A N 1
ATOM 1715 C CA . ALA A 1 230 ? -4.797 -10.936 -16.526 1 97.57 230 ALA A CA 1
ATOM 1716 C C . ALA A 1 230 ? -3.815 -11.986 -17.04 1 97.57 230 ALA A C 1
ATOM 1718 O O . ALA A 1 230 ? -4.046 -13.188 -16.888 1 97.57 230 ALA A O 1
ATOM 1719 N N . ASP A 1 231 ? -2.761 -11.535 -17.48 1 94.31 231 ASP A N 1
ATOM 1720 C CA . ASP A 1 231 ? -1.823 -12.41 -18.176 1 94.31 231 ASP A CA 1
ATOM 1721 C C . ASP A 1 231 ? -1.132 -13.36 -17.201 1 94.31 231 ASP A C 1
ATOM 1723 O O . ASP A 1 231 ? -0.697 -14.447 -17.588 1 94.31 231 ASP A O 1
ATOM 1727 N N . GLY A 1 232 ? -1.079 -13.007 -15.939 1 94.05 232 GLY A N 1
ATOM 1728 C CA . GLY A 1 232 ? -0.435 -13.839 -14.934 1 94.05 232 GLY A CA 1
ATOM 1729 C C . GLY A 1 232 ? -1.184 -15.13 -14.66 1 94.05 232 GLY A C 1
ATOM 1730 O O . GLY A 1 232 ? -0.628 -16.066 -14.082 1 94.05 232 GLY A O 1
ATOM 1731 N N . VAL A 1 233 ? -2.424 -15.205 -15.084 1 96.2 233 VAL A N 1
ATOM 1732 C CA . VAL A 1 233 ? -3.227 -16.393 -14.813 1 96.2 233 VAL A CA 1
ATOM 1733 C C . VAL A 1 233 ? -3.518 -17.129 -16.119 1 96.2 233 VAL A C 1
ATOM 1735 O O . VAL A 1 233 ? -4.252 -18.121 -16.129 1 96.2 233 VAL A O 1
ATOM 1738 N N . ALA A 1 234 ? -2.95 -16.651 -17.199 1 93.99 234 ALA A N 1
ATOM 1739 C CA . ALA A 1 234 ? -3.244 -17.23 -18.508 1 93.99 234 ALA A CA 1
ATOM 1740 C C . ALA A 1 234 ? -2.414 -18.487 -18.751 1 93.99 234 ALA A C 1
ATOM 1742 O O . ALA A 1 234 ? -1.274 -18.584 -18.29 1 93.99 234 ALA A O 1
ATOM 1743 N N . GLY A 1 235 ? -3.042 -19.441 -19.507 1 90.51 235 GLY A N 1
ATOM 1744 C CA . GLY A 1 235 ? -2.334 -20.658 -19.87 1 90.51 235 GLY A CA 1
ATOM 1745 C C . GLY A 1 235 ? -3.032 -21.919 -19.396 1 90.51 235 GLY A C 1
ATOM 1746 O O . GLY A 1 235 ? -4.082 -21.849 -18.755 1 90.51 235 GLY A O 1
ATOM 1747 N N . GLY A 1 236 ? -2.43 -23.008 -19.684 1 90.04 236 GLY A N 1
ATOM 1748 C CA . GLY A 1 236 ? -2.965 -24.296 -19.273 1 90.04 236 GLY A CA 1
ATOM 1749 C C . GLY A 1 236 ? -2.413 -24.776 -17.944 1 90.04 236 GLY A C 1
ATOM 1750 O O . GLY A 1 236 ? -1.641 -24.067 -17.295 1 90.04 236 GLY A O 1
ATOM 1751 N N . ILE A 1 237 ? -2.947 -25.881 -17.52 1 93.1 237 ILE A N 1
ATOM 1752 C CA . ILE A 1 237 ? -2.406 -26.503 -16.317 1 93.1 237 ILE A CA 1
ATOM 1753 C C . ILE A 1 237 ? -1.793 -27.857 -16.667 1 93.1 237 ILE A C 1
ATOM 1755 O O . ILE A 1 237 ? -2.093 -28.429 -17.718 1 93.1 237 ILE A O 1
ATOM 1759 N N . ASP A 1 238 ? -0.962 -28.297 -15.863 1 89.43 238 ASP A N 1
ATOM 1760 C CA . ASP A 1 238 ? -0.261 -29.558 -16.083 1 89.43 238 ASP A CA 1
ATOM 1761 C C . ASP A 1 238 ? -1.234 -30.735 -16.082 1 89.43 238 ASP A C 1
ATOM 1763 O O . ASP A 1 238 ? -2.2 -30.747 -15.317 1 89.43 238 ASP A O 1
ATOM 1767 N N . THR A 1 239 ? -0.921 -31.738 -16.863 1 88.69 239 THR A N 1
ATOM 1768 C CA . THR A 1 239 ? -1.761 -32.929 -16.928 1 88.69 239 THR A CA 1
ATOM 1769 C C . THR A 1 239 ? -1.793 -33.643 -15.58 1 88.69 239 THR A C 1
ATOM 1771 O O . THR A 1 239 ? -2.831 -34.169 -15.174 1 88.69 239 THR A O 1
ATOM 1774 N N . GLU A 1 240 ? -0.623 -33.681 -14.963 1 91.01 240 GLU A N 1
ATOM 1775 C CA . GLU A 1 240 ? -0.548 -34.254 -13.623 1 91.01 240 GLU A CA 1
ATOM 1776 C C . GLU A 1 240 ? -0.561 -33.165 -12.555 1 91.01 240 GLU A C 1
ATOM 1778 O O . GLU A 1 240 ? 0.298 -33.145 -11.67 1 91.01 240 GLU A O 1
ATOM 1783 N N . SER A 1 241 ? -1.642 -32.447 -12.56 1 95.54 241 SER A N 1
ATOM 1784 C CA . SER A 1 241 ? -1.743 -31.282 -11.688 1 95.54 241 SER A CA 1
ATOM 1785 C C . SER A 1 241 ? -2.13 -31.684 -10.269 1 95.54 241 SER A C 1
ATOM 1787 O O . SER A 1 241 ? -3.194 -32.268 -10.053 1 95.54 241 SER A O 1
ATOM 1789 N N . ILE A 1 242 ? -1.382 -31.357 -9.277 1 97.27 242 ILE A N 1
ATOM 1790 C CA . ILE A 1 242 ? -1.773 -31.586 -7.89 1 97.27 242 ILE A CA 1
ATOM 1791 C C . ILE A 1 242 ? -2.667 -30.445 -7.41 1 97.27 242 ILE A C 1
ATOM 1793 O O . ILE A 1 242 ? -3.316 -30.554 -6.367 1 97.27 242 ILE A O 1
ATOM 1797 N N . THR A 1 243 ? -2.694 -29.324 -8.173 1 98.12 243 THR A N 1
ATOM 1798 C CA . THR A 1 243 ? -3.494 -28.166 -7.787 1 98.12 243 THR A CA 1
ATOM 1799 C C . THR A 1 243 ? -4.971 -28.407 -8.085 1 98.12 243 THR A C 1
ATOM 1801 O O . THR A 1 243 ? -5.843 -27.865 -7.403 1 98.12 243 THR A O 1
ATOM 1804 N N . LEU A 1 244 ? -5.285 -29.269 -9.081 1 98.23 244 LEU A N 1
ATOM 1805 C CA . LEU A 1 244 ? -6.675 -29.483 -9.469 1 98.23 244 LEU A CA 1
ATOM 1806 C C . LEU A 1 244 ? -7.469 -30.104 -8.325 1 98.23 244 LEU A C 1
ATOM 1808 O O . LEU A 1 244 ? -8.468 -29.537 -7.877 1 98.23 244 LEU A O 1
ATOM 1812 N N . PRO A 1 245 ? -6.998 -31.234 -7.78 1 97.93 245 PRO A N 1
ATOM 1813 C CA . PRO A 1 245 ? -7.772 -31.796 -6.67 1 97.93 245 PRO A CA 1
ATOM 1814 C C . PRO A 1 245 ? -7.808 -30.876 -5.452 1 97.93 245 PRO A C 1
ATOM 1816 O O . PRO A 1 245 ? -8.804 -30.85 -4.723 1 97.93 245 PRO A O 1
ATOM 1819 N N . LEU A 1 246 ? -6.763 -30.145 -5.186 1 98.54 246 LEU A N 1
ATOM 1820 C CA . LEU A 1 246 ? -6.759 -29.202 -4.073 1 98.54 246 LEU A CA 1
ATOM 1821 C C . LEU A 1 246 ? -7.776 -28.089 -4.301 1 98.54 246 LEU A C 1
ATOM 1823 O O . LEU A 1 246 ? -8.561 -27.766 -3.407 1 98.54 246 LEU A O 1
ATOM 1827 N N . ALA A 1 247 ? -7.752 -27.534 -5.498 1 98.57 247 ALA A N 1
ATOM 1828 C CA . ALA A 1 247 ? -8.686 -26.457 -5.82 1 98.57 247 ALA A CA 1
ATOM 1829 C C . ALA A 1 247 ? -10.131 -26.925 -5.678 1 98.57 247 ALA A C 1
ATOM 1831 O O . ALA A 1 247 ? -10.967 -26.215 -5.113 1 98.57 247 ALA A O 1
ATOM 1832 N N . ILE A 1 248 ? -10.402 -28.136 -6.17 1 98.4 248 ILE A N 1
ATOM 1833 C CA . ILE A 1 248 ? -11.74 -28.706 -6.058 1 98.4 248 ILE A CA 1
ATOM 1834 C C . ILE A 1 248 ? -12.143 -28.795 -4.588 1 98.4 248 ILE A C 1
ATOM 1836 O O . ILE A 1 248 ? -13.295 -28.533 -4.236 1 98.4 248 ILE A O 1
ATOM 1840 N N . SER A 1 249 ? -11.234 -29.074 -3.774 1 98.38 249 SER A N 1
ATOM 1841 C CA . SER A 1 249 ? -11.506 -29.325 -2.363 1 98.38 249 SER A CA 1
ATOM 1842 C C . SER A 1 249 ? -11.695 -28.021 -1.595 1 98.38 249 SER A C 1
ATOM 1844 O O . SER A 1 249 ? -12.392 -27.987 -0.579 1 98.38 249 SER A O 1
ATOM 1846 N N . VAL A 1 250 ? -11.097 -26.908 -2.101 1 98.7 250 VAL A N 1
ATOM 1847 C CA . VAL A 1 250 ? -11.028 -25.771 -1.189 1 98.7 250 VAL A CA 1
ATOM 1848 C C . VAL A 1 250 ? -11.867 -24.618 -1.735 1 98.7 250 VAL A C 1
ATOM 1850 O O . VAL A 1 250 ? -12.272 -23.727 -0.985 1 98.7 250 VAL A O 1
ATOM 1853 N N . VAL A 1 251 ? -12.174 -24.586 -3.028 1 98.83 251 VAL A N 1
ATOM 1854 C CA . VAL A 1 251 ? -12.889 -23.463 -3.625 1 98.83 251 VAL A CA 1
ATOM 1855 C C . VAL A 1 251 ? -14.393 -23.643 -3.426 1 98.83 251 VAL A C 1
ATOM 1857 O O . VAL A 1 251 ? -14.954 -24.679 -3.79 1 98.83 251 VAL A O 1
ATOM 1860 N N . ASP A 1 252 ? -15.018 -22.652 -2.904 1 98.78 252 ASP A N 1
ATOM 1861 C CA . ASP A 1 252 ? -16.459 -22.707 -2.679 1 98.78 252 ASP A CA 1
ATOM 1862 C C . ASP A 1 252 ? -17.224 -22.163 -3.884 1 98.78 252 ASP A C 1
ATOM 1864 O O . ASP A 1 252 ? -18.31 -22.649 -4.207 1 98.78 252 ASP A O 1
ATOM 1868 N N . HIS A 1 253 ? -16.677 -21.099 -4.531 1 98.74 253 HIS A N 1
ATOM 1869 C CA . HIS A 1 253 ? -17.321 -20.465 -5.676 1 98.74 253 HIS A CA 1
ATOM 1870 C C . HIS A 1 253 ? -16.296 -20.059 -6.73 1 98.74 253 HIS A C 1
ATOM 1872 O O . HIS A 1 253 ? -15.198 -19.611 -6.393 1 98.74 253 HIS A O 1
ATOM 1878 N N . VAL A 1 254 ? -16.671 -20.262 -7.96 1 98.85 254 VAL A N 1
ATOM 1879 C CA . VAL A 1 254 ? -15.868 -19.783 -9.08 1 98.85 254 VAL A CA 1
ATOM 1880 C C . VAL A 1 254 ? -16.579 -18.618 -9.766 1 98.85 254 VAL A C 1
ATOM 1882 O O . VAL A 1 254 ? -17.782 -18.685 -10.028 1 98.85 254 VAL A O 1
ATOM 1885 N N . ILE A 1 255 ? -15.899 -17.549 -9.974 1 98.89 255 ILE A N 1
ATOM 1886 C CA . ILE A 1 255 ? -16.44 -16.382 -10.664 1 98.89 255 ILE A CA 1
ATOM 1887 C C . ILE A 1 255 ? -15.627 -16.107 -11.927 1 98.89 255 ILE A C 1
ATOM 1889 O O . ILE A 1 255 ? -14.394 -16.095 -11.889 1 98.89 255 ILE A O 1
ATOM 1893 N N . GLU A 1 256 ? -16.248 -15.971 -12.997 1 98.62 256 GLU A N 1
ATOM 1894 C CA . GLU A 1 256 ? -15.615 -15.626 -14.266 1 98.62 256 GLU A CA 1
ATOM 1895 C C . GLU A 1 256 ? -15.762 -14.137 -14.57 1 98.62 256 GLU A C 1
ATOM 1897 O O . GLU A 1 256 ? -16.853 -13.578 -14.445 1 98.62 256 GLU A O 1
ATOM 1902 N N . CYS A 1 257 ? -14.704 -13.481 -14.97 1 98.85 257 CYS A N 1
ATOM 1903 C CA . CYS A 1 257 ? -14.721 -12.059 -15.29 1 98.85 257 CYS A CA 1
ATOM 1904 C C . CYS A 1 257 ? -14.152 -11.806 -16.681 1 98.85 257 CYS A C 1
ATOM 1906 O O . CYS A 1 257 ? -13.166 -12.431 -17.076 1 98.85 257 CYS A O 1
ATOM 1908 N N . ASP A 1 258 ? -14.713 -10.916 -17.421 1 98.66 258 ASP A N 1
ATOM 1909 C CA . ASP A 1 258 ? -14.224 -10.588 -18.757 1 98.66 258 ASP A CA 1
ATOM 1910 C C . ASP A 1 258 ? -13.262 -9.403 -18.714 1 98.66 258 ASP A C 1
ATOM 1912 O O . ASP A 1 258 ? -12.972 -8.87 -17.64 1 98.66 258 ASP A O 1
ATOM 1916 N N . GLU A 1 259 ? -12.783 -9 -19.907 1 98.31 259 GLU A N 1
ATOM 1917 C CA . GLU A 1 259 ? -11.727 -7.997 -20.009 1 98.31 259 GLU A CA 1
ATOM 1918 C C . GLU A 1 259 ? -12.222 -6.626 -19.557 1 98.31 259 GLU A C 1
ATOM 1920 O O . GLU A 1 259 ? -11.46 -5.842 -18.987 1 98.31 259 GLU A O 1
ATOM 1925 N N . THR A 1 260 ? -13.486 -6.305 -19.775 1 98.3 260 THR A N 1
ATOM 1926 C CA . THR A 1 260 ? -14.058 -5.034 -19.343 1 98.3 260 THR A CA 1
ATOM 1927 C C . THR A 1 260 ? -14.122 -4.959 -17.821 1 98.3 260 THR A C 1
ATOM 1929 O O . THR A 1 260 ? -13.812 -3.921 -17.232 1 98.3 260 THR A O 1
ATOM 1932 N N . GLU A 1 261 ? -14.514 -6.031 -17.201 1 98.68 261 GLU A N 1
ATOM 1933 C CA . GLU A 1 261 ? -14.591 -6.106 -15.746 1 98.68 261 GLU A CA 1
ATOM 1934 C C . GLU A 1 261 ? -13.209 -5.973 -15.112 1 98.68 261 GLU A C 1
ATOM 1936 O O . GLU A 1 261 ? -13.048 -5.289 -14.099 1 98.68 261 GLU A O 1
ATOM 1941 N N . ILE A 1 262 ? -12.223 -6.628 -15.678 1 98.77 262 ILE A N 1
ATOM 1942 C CA . ILE A 1 262 ? -10.854 -6.55 -15.18 1 98.77 262 ILE A CA 1
ATOM 1943 C C . ILE A 1 262 ? -10.343 -5.116 -15.296 1 98.77 262 ILE A C 1
ATOM 1945 O O . ILE A 1 262 ? -9.753 -4.582 -14.354 1 98.77 262 ILE A O 1
ATOM 1949 N N . ARG A 1 263 ? -10.618 -4.469 -16.436 1 98.06 263 ARG A N 1
ATOM 1950 C CA . ARG A 1 263 ? -10.196 -3.089 -16.656 1 98.06 263 ARG A CA 1
ATOM 1951 C C . ARG A 1 263 ? -10.832 -2.153 -15.635 1 98.06 263 ARG A C 1
ATOM 1953 O O . ARG A 1 263 ? -10.167 -1.262 -15.102 1 98.06 263 ARG A O 1
ATOM 1960 N N . THR A 1 264 ? -12.089 -2.343 -15.391 1 98.02 264 THR A N 1
ATOM 1961 C CA . THR A 1 264 ? -12.81 -1.535 -14.413 1 98.02 264 THR A CA 1
ATOM 1962 C C . THR A 1 264 ? -12.188 -1.682 -13.027 1 98.02 264 THR A C 1
ATOM 1964 O O . THR A 1 264 ? -12.046 -0.698 -12.297 1 98.02 264 THR A O 1
ATOM 1967 N N . ALA A 1 265 ? -11.81 -2.877 -12.667 1 98.65 265 ALA A N 1
ATOM 1968 C CA . ALA A 1 265 ? -11.18 -3.129 -11.374 1 98.65 265 ALA A CA 1
ATOM 1969 C C . ALA A 1 265 ? -9.805 -2.47 -11.297 1 98.65 265 ALA A C 1
ATOM 1971 O O . ALA A 1 265 ? -9.423 -1.937 -10.252 1 98.65 265 ALA A O 1
ATOM 1972 N N . LEU A 1 266 ? -9.054 -2.527 -12.419 1 98 266 LEU A N 1
ATOM 1973 C CA . LEU A 1 266 ? -7.764 -1.848 -12.482 1 98 266 LEU A CA 1
ATOM 1974 C C . LEU A 1 266 ? -7.918 -0.36 -12.187 1 98 266 LEU A C 1
ATOM 1976 O O . LEU A 1 266 ? -7.175 0.197 -11.376 1 98 266 LEU A O 1
ATOM 1980 N N . LYS A 1 267 ? -8.875 0.232 -12.787 1 95.62 267 LYS A N 1
ATOM 1981 C CA . LYS A 1 267 ? -9.123 1.661 -12.621 1 95.62 267 LYS A CA 1
ATOM 1982 C C . LYS A 1 267 ? -9.584 1.978 -11.201 1 95.62 267 LYS A C 1
ATOM 1984 O O . LYS A 1 267 ? -9.16 2.975 -10.613 1 95.62 267 LYS A O 1
ATOM 1989 N N . ALA A 1 268 ? -10.432 1.143 -10.691 1 96.63 268 ALA A N 1
ATOM 1990 C CA . ALA A 1 268 ? -10.917 1.354 -9.329 1 96.63 268 ALA A CA 1
ATOM 1991 C C . ALA A 1 268 ? -9.77 1.303 -8.324 1 96.63 268 ALA A C 1
ATOM 1993 O O . ALA A 1 268 ? -9.698 2.129 -7.412 1 96.63 268 ALA A O 1
ATOM 1994 N N . LEU A 1 269 ? -8.867 0.339 -8.47 1 97.52 269 LEU A N 1
ATOM 1995 C CA . LEU A 1 269 ? -7.724 0.224 -7.571 1 97.52 269 LEU A CA 1
ATOM 1996 C C . LEU A 1 269 ? -6.83 1.456 -7.668 1 97.52 269 LEU A C 1
ATOM 1998 O O . LEU A 1 269 ? -6.347 1.959 -6.651 1 97.52 269 LEU A O 1
ATOM 2002 N N . ALA A 1 270 ? -6.642 1.974 -8.846 1 94.63 270 ALA A N 1
ATOM 2003 C CA . ALA A 1 270 ? -5.757 3.118 -9.048 1 94.63 270 ALA A CA 1
ATOM 2004 C C . ALA A 1 270 ? -6.406 4.408 -8.552 1 94.63 270 ALA A C 1
ATOM 2006 O O . ALA A 1 270 ? -5.806 5.151 -7.772 1 94.63 270 ALA A O 1
ATOM 2007 N N . PHE A 1 271 ? -7.697 4.641 -8.884 1 90.96 271 PHE A N 1
ATOM 2008 C CA . PHE A 1 271 ? -8.307 5.954 -8.714 1 90.96 271 PHE A CA 1
ATOM 2009 C C . PHE A 1 271 ? -9.021 6.049 -7.37 1 90.96 271 PHE A C 1
ATOM 2011 O O . PHE A 1 271 ? -9.185 7.142 -6.824 1 90.96 271 PHE A O 1
ATOM 2018 N N . HIS A 1 272 ? -9.397 4.92 -6.871 1 92.76 272 HIS A N 1
ATOM 2019 C CA . HIS A 1 272 ? -10.168 4.97 -5.634 1 92.76 272 HIS A CA 1
ATOM 2020 C C . HIS A 1 272 ? -9.354 4.444 -4.456 1 92.76 272 HIS A C 1
ATOM 2022 O O . HIS A 1 272 ? -9.563 4.863 -3.315 1 92.76 272 HIS A O 1
ATOM 2028 N N . GLU A 1 273 ? -8.439 3.563 -4.752 1 95.74 273 GLU A N 1
ATOM 2029 C CA . GLU A 1 273 ? -7.725 2.91 -3.658 1 95.74 273 GLU A CA 1
ATOM 2030 C C . GLU A 1 273 ? -6.243 3.274 -3.671 1 95.74 273 GLU A C 1
ATOM 2032 O O . GLU A 1 273 ? -5.493 2.876 -2.778 1 95.74 273 GLU A O 1
ATOM 2037 N N . ASN A 1 274 ? -5.775 3.99 -4.724 1 93.84 274 ASN A N 1
ATOM 2038 C CA . ASN A 1 274 ? -4.418 4.516 -4.827 1 93.84 274 ASN A CA 1
ATOM 2039 C C . ASN A 1 274 ? -3.393 3.396 -4.984 1 93.84 274 ASN A C 1
ATOM 2041 O O . ASN A 1 274 ? -2.285 3.484 -4.452 1 93.84 274 ASN A O 1
ATOM 2045 N N . LEU A 1 275 ? -3.768 2.281 -5.656 1 96.61 275 LEU A N 1
ATOM 2046 C CA . LEU A 1 275 ? -2.898 1.128 -5.865 1 96.61 275 LEU A CA 1
ATOM 2047 C C . LEU A 1 275 ? -2.764 0.811 -7.351 1 96.61 275 LEU A C 1
ATOM 2049 O O . LEU A 1 275 ? -3.768 0.704 -8.06 1 96.61 275 LEU A O 1
ATOM 2053 N N . ILE A 1 276 ? -1.559 0.712 -7.816 1 96.25 276 ILE A N 1
ATOM 2054 C CA . ILE A 1 276 ? -1.29 0.231 -9.166 1 96.25 276 ILE A CA 1
ATOM 2055 C C . ILE A 1 276 ? -0.885 -1.241 -9.119 1 96.25 276 ILE A C 1
ATOM 2057 O O . ILE A 1 276 ? 0.109 -1.597 -8.482 1 96.25 276 ILE A O 1
ATOM 2061 N N . VAL A 1 277 ? -1.649 -2.041 -9.738 1 97.86 277 VAL A N 1
ATOM 2062 C CA . VAL A 1 277 ? -1.404 -3.479 -9.692 1 97.86 277 VAL A CA 1
ATOM 2063 C C . VAL A 1 277 ? -1.538 -4.072 -11.093 1 97.86 277 VAL A C 1
ATOM 2065 O O . VAL A 1 277 ? -1.975 -3.39 -12.023 1 97.86 277 VAL A O 1
ATOM 2068 N N . GLU A 1 278 ? -1.12 -5.336 -11.271 1 97.98 278 GLU A N 1
ATOM 2069 C CA . GLU A 1 278 ? -1.273 -6.023 -12.55 1 97.98 278 GLU A CA 1
ATOM 2070 C C . GLU A 1 278 ? -2.688 -6.568 -12.719 1 97.98 278 GLU A C 1
ATOM 2072 O O . GLU A 1 278 ? -3.445 -6.655 -11.749 1 97.98 278 GLU A O 1
ATOM 2077 N N . GLY A 1 279 ? -3.024 -6.95 -13.929 1 98.4 279 GLY A N 1
ATOM 2078 C CA . GLY A 1 279 ? -4.37 -7.383 -14.268 1 98.4 279 GLY A CA 1
ATOM 2079 C C . GLY A 1 279 ? -4.84 -8.57 -13.449 1 98.4 279 GLY A C 1
ATOM 2080 O O . GLY A 1 279 ? -6.009 -8.643 -13.066 1 98.4 279 GLY A O 1
ATOM 2081 N N . SER A 1 280 ? -3.941 -9.504 -13.148 1 98.57 280 SER A N 1
ATOM 2082 C CA . SER A 1 280 ? -4.304 -10.683 -12.368 1 98.57 280 SER A CA 1
ATOM 2083 C C . SER A 1 280 ? -4.703 -10.303 -10.946 1 98.57 280 SER A C 1
ATOM 2085 O O . SER A 1 280 ? -5.556 -10.955 -10.34 1 98.57 280 SER A O 1
ATOM 2087 N N . ALA A 1 281 ? -4.075 -9.31 -10.402 1 98.77 281 ALA A N 1
ATOM 2088 C CA . ALA A 1 281 ? -4.47 -8.811 -9.088 1 98.77 281 ALA A CA 1
ATOM 2089 C C . ALA A 1 281 ? -5.844 -8.15 -9.142 1 98.77 281 ALA A C 1
ATOM 2091 O O . ALA A 1 281 ? -6.686 -8.382 -8.27 1 98.77 281 ALA A O 1
ATOM 2092 N N . ALA A 1 282 ? -6.089 -7.396 -10.184 1 98.82 282 ALA A N 1
ATOM 2093 C CA . ALA A 1 282 ? -7.372 -6.721 -10.361 1 98.82 282 ALA A CA 1
ATOM 2094 C C . ALA A 1 282 ? -8.495 -7.729 -10.591 1 98.82 282 ALA A C 1
ATOM 2096 O O . ALA A 1 282 ? -9.657 -7.455 -10.283 1 98.82 282 ALA A O 1
ATOM 2097 N N . LEU A 1 283 ? -8.115 -8.854 -11.125 1 98.93 283 LEU A N 1
ATOM 2098 C CA . LEU A 1 283 ? -9.079 -9.917 -11.387 1 98.93 283 LEU A CA 1
ATOM 2099 C C . LEU A 1 283 ? -9.805 -10.319 -10.107 1 98.93 283 LEU A C 1
ATOM 2101 O O . LEU A 1 283 ? -11.018 -10.54 -10.12 1 98.93 283 LEU A O 1
ATOM 2105 N N . ALA A 1 284 ? -9.13 -10.396 -8.978 1 98.94 284 ALA A N 1
ATOM 2106 C CA . ALA A 1 284 ? -9.743 -10.746 -7.7 1 98.94 284 ALA A CA 1
ATOM 2107 C C . ALA A 1 284 ? -10.777 -9.704 -7.283 1 98.94 284 ALA A C 1
ATOM 2109 O O . ALA A 1 284 ? -11.863 -10.052 -6.813 1 98.94 284 ALA A O 1
ATOM 2110 N N . LEU A 1 285 ? -10.457 -8.43 -7.492 1 98.92 285 LEU A N 1
ATOM 2111 C CA . LEU A 1 285 ? -11.412 -7.375 -7.175 1 98.92 285 LEU A CA 1
ATOM 2112 C C . LEU A 1 285 ? -12.615 -7.43 -8.111 1 98.92 285 LEU A C 1
ATOM 2114 O O . LEU A 1 285 ? -13.747 -7.182 -7.69 1 98.92 285 LEU A O 1
ATOM 2118 N N . ALA A 1 286 ? -12.349 -7.693 -9.398 1 98.93 286 ALA A N 1
ATOM 2119 C CA . ALA A 1 286 ? -13.454 -7.836 -10.342 1 98.93 286 ALA A CA 1
ATOM 2120 C C . ALA A 1 286 ? -14.437 -8.907 -9.878 1 98.93 286 ALA A C 1
ATOM 2122 O O . ALA A 1 286 ? -15.653 -8.723 -9.967 1 98.93 286 ALA A O 1
ATOM 2123 N N . GLY A 1 287 ? -13.936 -10.011 -9.395 1 98.93 287 GLY A N 1
ATOM 2124 C CA . GLY A 1 287 ? -14.784 -11.06 -8.853 1 98.93 287 GLY A CA 1
ATOM 2125 C C . GLY A 1 287 ? -15.643 -10.594 -7.693 1 98.93 287 GLY A C 1
ATOM 2126 O O . GLY A 1 287 ? -16.85 -10.842 -7.669 1 98.93 287 GLY A O 1
ATOM 2127 N N . TYR A 1 288 ? -15.03 -9.914 -6.719 1 98.91 288 TYR A N 1
ATOM 2128 C CA . TYR A 1 288 ? -15.781 -9.352 -5.603 1 98.91 288 TYR A CA 1
ATOM 2129 C C . TYR A 1 288 ? -16.9 -8.444 -6.1 1 98.91 288 TYR A C 1
ATOM 2131 O O . TYR A 1 288 ? -18.039 -8.541 -5.636 1 98.91 288 TYR A O 1
ATOM 2139 N N . SER A 1 289 ? -16.532 -7.569 -7.075 1 98.78 289 SER A N 1
ATOM 2140 C CA . SER A 1 289 ? -17.488 -6.582 -7.565 1 98.78 289 SER A CA 1
ATOM 2141 C C . SER A 1 289 ? -18.729 -7.253 -8.143 1 98.78 289 SER A C 1
ATOM 2143 O O . SER A 1 289 ? -19.837 -6.723 -8.031 1 98.78 289 SER A O 1
ATOM 2145 N N . LYS A 1 290 ? -18.555 -8.417 -8.694 1 98.33 290 LYS A N 1
ATOM 2146 C CA . LYS A 1 290 ? -19.664 -9.126 -9.324 1 98.33 290 LYS A CA 1
ATOM 2147 C C . LYS A 1 290 ? -20.636 -9.666 -8.279 1 98.33 290 LYS A C 1
ATOM 2149 O O . LYS A 1 290 ? -21.818 -9.865 -8.567 1 98.33 290 LYS A O 1
ATOM 2154 N N . VAL A 1 291 ? -20.154 -9.887 -7.065 1 98.42 291 VAL A N 1
ATOM 2155 C CA . VAL A 1 291 ? -21.02 -10.518 -6.074 1 98.42 291 VAL A CA 1
ATOM 2156 C C . VAL A 1 291 ? -21.115 -9.635 -4.833 1 98.42 291 VAL A C 1
ATOM 2158 O O . VAL A 1 291 ? -21.457 -10.112 -3.748 1 98.42 291 VAL A O 1
ATOM 2161 N N . ALA A 1 292 ? -20.74 -8.424 -4.945 1 98.33 292 ALA A N 1
ATOM 2162 C CA . ALA A 1 292 ? -20.666 -7.49 -3.825 1 98.33 292 ALA A CA 1
ATOM 2163 C C . ALA A 1 292 ? -21.981 -7.456 -3.051 1 98.33 292 ALA A C 1
ATOM 2165 O O . ALA A 1 292 ? -21.982 -7.422 -1.818 1 98.33 292 ALA A O 1
ATOM 2166 N N . GLU A 1 293 ? -23.116 -7.52 -3.759 1 97.83 293 GLU A N 1
ATOM 2167 C CA . GLU A 1 293 ? -24.423 -7.478 -3.11 1 97.83 293 GLU A CA 1
ATOM 2168 C C . GLU A 1 293 ? -24.675 -8.743 -2.295 1 97.83 293 GLU A C 1
ATOM 2170 O O . GLU A 1 293 ? -25.255 -8.682 -1.208 1 97.83 293 GLU A O 1
ATOM 2175 N N . ALA A 1 294 ? -24.241 -9.857 -2.793 1 98.13 294 ALA A N 1
ATOM 2176 C CA . ALA A 1 294 ? -24.47 -11.145 -2.145 1 98.13 294 ALA A CA 1
ATOM 2177 C C . ALA A 1 294 ? -23.662 -11.262 -0.856 1 98.13 294 ALA A C 1
ATOM 2179 O O . ALA A 1 294 ? -24.023 -12.024 0.044 1 98.13 294 ALA A O 1
ATOM 2180 N N . VAL A 1 295 ? -22.584 -10.485 -0.755 1 98.21 295 VAL A N 1
ATOM 2181 C CA . VAL A 1 295 ? -21.741 -10.596 0.431 1 98.21 295 VAL A CA 1
ATOM 2182 C C . VAL A 1 295 ? -21.767 -9.283 1.209 1 98.21 295 VAL A C 1
ATOM 2184 O O . VAL A 1 295 ? -20.818 -8.962 1.929 1 98.21 295 VAL A O 1
ATOM 2187 N N . ALA A 1 296 ? -22.847 -8.521 1.005 1 97.96 296 ALA A N 1
ATOM 2188 C CA . ALA A 1 296 ? -23.013 -7.236 1.679 1 97.96 296 ALA A CA 1
ATOM 2189 C C . ALA A 1 296 ? -22.948 -7.399 3.195 1 97.96 296 ALA A C 1
ATOM 2191 O O . ALA A 1 296 ? -23.479 -8.367 3.745 1 97.96 296 ALA A O 1
ATOM 2192 N N . GLY A 1 297 ? -22.272 -6.495 3.912 1 97.72 297 GLY A N 1
ATOM 2193 C CA . GLY A 1 297 ? -22.191 -6.481 5.364 1 97.72 297 GLY A CA 1
ATOM 2194 C C . GLY A 1 297 ? -21.14 -7.428 5.913 1 97.72 297 GLY A C 1
ATOM 2195 O O . GLY A 1 297 ? -20.911 -7.475 7.123 1 97.72 297 GLY A O 1
ATOM 2196 N N . GLN A 1 298 ? -20.441 -8.141 5.034 1 98.32 298 GLN A N 1
ATOM 2197 C CA . GLN A 1 298 ? -19.452 -9.128 5.454 1 98.32 298 GLN A CA 1
ATOM 2198 C C . GLN A 1 298 ? -18.033 -8.596 5.277 1 98.32 298 GLN A C 1
ATOM 2200 O O . GLN A 1 298 ? -17.832 -7.538 4.677 1 98.32 298 GLN A O 1
ATOM 2205 N N . THR A 1 299 ? -17.053 -9.236 5.864 1 98.42 299 THR A N 1
ATOM 2206 C CA . THR A 1 299 ? -15.638 -8.931 5.686 1 98.42 299 THR A CA 1
ATOM 2207 C C . THR A 1 299 ? -15.046 -9.757 4.548 1 98.42 299 THR A C 1
ATOM 2209 O O . THR A 1 299 ? -15.029 -10.988 4.611 1 98.42 299 THR A O 1
ATOM 2212 N N . SER A 1 300 ? -14.618 -9.101 3.5 1 98.83 300 SER A N 1
ATOM 2213 C CA . SER A 1 300 ? -14.029 -9.754 2.335 1 98.83 300 SER A CA 1
ATOM 2214 C C . SER A 1 300 ? -12.569 -9.351 2.156 1 98.83 300 SER A C 1
ATOM 2216 O O . SER A 1 300 ? -12.235 -8.166 2.215 1 98.83 300 SER A O 1
ATOM 2218 N N . VAL A 1 301 ? -11.694 -10.315 2.031 1 98.92 301 VAL A N 1
ATOM 2219 C CA . VAL A 1 301 ? -10.28 -10.09 1.751 1 98.92 301 VAL A CA 1
ATOM 2220 C C . VAL A 1 301 ? -10.001 -10.335 0.27 1 98.92 301 VAL A C 1
ATOM 2222 O O . VAL A 1 301 ? -10.308 -11.407 -0.257 1 98.92 301 VAL A O 1
ATOM 2225 N N . ILE A 1 302 ? -9.505 -9.356 -0.42 1 98.95 302 ILE A N 1
ATOM 2226 C CA . ILE A 1 302 ? -9.117 -9.431 -1.824 1 98.95 302 ILE A CA 1
ATOM 2227 C C . ILE A 1 302 ? -7.602 -9.58 -1.934 1 98.95 302 ILE A C 1
ATOM 2229 O O . ILE A 1 302 ? -6.852 -8.703 -1.498 1 98.95 302 ILE A O 1
ATOM 2233 N N . VAL A 1 303 ? -7.116 -10.63 -2.524 1 98.96 303 VAL A N 1
ATOM 2234 C CA . VAL A 1 303 ? -5.678 -10.852 -2.636 1 98.96 303 VAL A CA 1
ATOM 2235 C C . VAL A 1 303 ? -5.138 -10.136 -3.872 1 98.96 303 VAL A C 1
ATOM 2237 O O . VAL A 1 303 ? -5.49 -10.484 -5.002 1 98.96 303 VAL A O 1
ATOM 2240 N N . LEU A 1 304 ? -4.346 -9.125 -3.679 1 98.87 304 LEU A N 1
ATOM 2241 C CA . LEU A 1 304 ? -3.63 -8.454 -4.758 1 98.87 304 LEU A CA 1
ATOM 2242 C C . LEU A 1 304 ? -2.303 -9.148 -5.044 1 98.87 304 LEU A C 1
ATOM 2244 O O . LEU A 1 304 ? -1.286 -8.832 -4.424 1 98.87 304 LEU A O 1
ATOM 2248 N N . CYS A 1 305 ? -2.265 -9.975 -6.038 1 98.72 305 CYS A N 1
ATOM 2249 C CA . CYS A 1 305 ? -1.252 -11.02 -6.139 1 98.72 305 CYS A CA 1
ATOM 2250 C C . CYS A 1 305 ? 0.029 -10.48 -6.763 1 98.72 305 CYS A C 1
ATOM 2252 O O . CYS A 1 305 ? 1.065 -11.145 -6.738 1 98.72 305 CYS A O 1
ATOM 2254 N N . GLY A 1 306 ? -0.029 -9.199 -7.375 1 97.79 306 GLY A N 1
ATOM 2255 C CA . GLY A 1 306 ? 1.199 -8.676 -7.953 1 97.79 306 GLY A CA 1
ATOM 2256 C C . GLY A 1 306 ? 1.017 -7.325 -8.618 1 97.79 306 GLY A C 1
ATOM 2257 O O . GLY A 1 306 ? -0.11 -6.856 -8.785 1 97.79 306 GLY A O 1
ATOM 2258 N N . ALA A 1 307 ? 2.216 -6.759 -9.069 1 96.99 307 ALA A N 1
ATOM 2259 C CA . ALA A 1 307 ? 2.154 -5.423 -9.656 1 96.99 307 ALA A CA 1
ATOM 2260 C C . ALA A 1 307 ? 3.27 -5.22 -10.677 1 96.99 307 ALA A C 1
ATOM 2262 O O . ALA A 1 307 ? 3.734 -4.096 -10.884 1 96.99 307 ALA A O 1
ATOM 2263 N N . ASN A 1 308 ? 3.753 -6.286 -11.275 1 94.55 308 ASN A N 1
ATOM 2264 C CA . ASN A 1 308 ? 4.798 -6.173 -12.287 1 94.55 308 ASN A CA 1
ATOM 2265 C C . ASN A 1 308 ? 4.216 -5.847 -13.66 1 94.55 308 ASN A C 1
ATOM 2267 O O . ASN A 1 308 ? 3.948 -6.749 -14.455 1 94.55 308 ASN A O 1
ATOM 2271 N N . ILE A 1 309 ? 3.99 -4.571 -13.918 1 92.42 309 ILE A N 1
ATOM 2272 C CA . ILE A 1 309 ? 3.444 -4.041 -15.162 1 92.42 309 ILE A CA 1
ATOM 2273 C C . ILE A 1 309 ? 4.336 -2.914 -15.678 1 92.42 309 ILE A C 1
ATOM 2275 O O . ILE A 1 309 ? 5.119 -2.337 -14.919 1 92.42 309 ILE A O 1
ATOM 2279 N N . ASN A 1 310 ? 4.213 -2.749 -16.924 1 88.73 310 ASN A N 1
ATOM 2280 C CA . ASN A 1 310 ? 5.03 -1.675 -17.477 1 88.73 310 ASN A CA 1
ATOM 2281 C C . ASN A 1 310 ? 4.234 -0.381 -17.62 1 88.73 310 ASN A C 1
ATOM 2283 O O . ASN A 1 310 ? 3.009 -0.382 -17.479 1 88.73 310 ASN A O 1
ATOM 2287 N N . ARG A 1 311 ? 4.934 0.661 -17.889 1 87.06 311 ARG A N 1
ATOM 2288 C CA . ARG A 1 311 ? 4.361 2.001 -17.972 1 87.06 311 ARG A CA 1
ATOM 2289 C C . ARG A 1 311 ? 3.307 2.079 -19.071 1 87.06 311 ARG A C 1
ATOM 2291 O O . ARG A 1 311 ? 2.278 2.738 -18.907 1 87.06 311 ARG A O 1
ATOM 2298 N N . THR A 1 312 ? 3.543 1.442 -20.19 1 88.61 312 THR A N 1
ATOM 2299 C CA . THR A 1 312 ? 2.615 1.462 -21.315 1 88.61 312 THR A CA 1
ATOM 2300 C C . THR A 1 312 ? 1.28 0.833 -20.926 1 88.61 312 THR A C 1
ATOM 2302 O O . THR A 1 312 ? 0.218 1.346 -21.286 1 88.61 312 THR A O 1
ATOM 2305 N N . PHE A 1 313 ? 1.415 -0.253 -20.244 1 91.25 313 PHE A N 1
ATOM 2306 C CA . PHE A 1 313 ? 0.208 -0.908 -19.754 1 91.25 313 PHE A CA 1
ATOM 2307 C C . PHE A 1 313 ? -0.596 0.034 -18.866 1 91.25 313 PHE A C 1
ATOM 2309 O O . PHE A 1 313 ? -1.812 0.161 -19.027 1 91.25 313 PHE A O 1
ATOM 2316 N N . VAL A 1 314 ? 0.019 0.71 -17.946 1 90.21 314 VAL A N 1
ATOM 2317 C CA . VAL A 1 314 ? -0.625 1.62 -17.005 1 90.21 314 VAL A CA 1
ATOM 2318 C C . VAL A 1 314 ? -1.289 2.766 -17.765 1 90.21 314 VAL A C 1
ATOM 2320 O O . VAL A 1 314 ? -2.462 3.072 -17.539 1 90.21 314 VAL A O 1
ATOM 2323 N N . GLN A 1 315 ? -0.557 3.342 -18.655 1 87.97 315 GLN A N 1
ATOM 2324 C CA . GLN A 1 315 ? -1.061 4.481 -19.416 1 87.97 315 GLN A CA 1
ATOM 2325 C C . GLN A 1 315 ? -2.272 4.088 -20.257 1 87.97 315 GLN A C 1
ATOM 2327 O O . GLN A 1 315 ? -3.275 4.804 -20.283 1 87.97 315 GLN A O 1
ATOM 2332 N N . LYS A 1 316 ? -2.202 2.968 -20.877 1 90.68 316 LYS A N 1
ATOM 2333 C CA . LYS A 1 316 ? -3.254 2.533 -21.792 1 90.68 316 LYS A CA 1
ATOM 2334 C C . LYS A 1 316 ? -4.459 1.993 -21.028 1 90.68 316 LYS A C 1
ATOM 2336 O O . LYS A 1 316 ? -5.585 2.451 -21.23 1 90.68 316 LYS A O 1
ATOM 2341 N N . GLU A 1 317 ? -4.199 1.055 -20.118 1 92.03 317 GLU A N 1
ATOM 2342 C CA . GLU A 1 317 ? -5.289 0.264 -19.555 1 92.03 317 GLU A CA 1
ATOM 2343 C C . GLU A 1 317 ? -5.894 0.95 -18.334 1 92.03 317 GLU A C 1
ATOM 2345 O O . GLU A 1 317 ? -7.062 0.728 -18.005 1 92.03 317 GLU A O 1
ATOM 2350 N N . ILE A 1 318 ? -5.175 1.768 -17.659 1 89.73 318 ILE A N 1
ATOM 2351 C CA . ILE A 1 318 ? -5.656 2.398 -16.435 1 89.73 318 ILE A CA 1
ATOM 2352 C C . ILE A 1 318 ? -6.032 3.851 -16.715 1 89.73 318 ILE A C 1
ATOM 2354 O O . ILE A 1 318 ? -7.096 4.315 -16.3 1 89.73 318 ILE A O 1
ATOM 2358 N N . PHE A 1 319 ? -5.252 4.449 -17.582 1 83.76 319 PHE A N 1
ATOM 2359 C CA . PHE A 1 319 ? -5.472 5.883 -17.73 1 83.76 319 PHE A CA 1
ATOM 2360 C C . PHE A 1 319 ? -6.022 6.207 -19.114 1 83.76 319 PHE A C 1
ATOM 2362 O O . PHE A 1 319 ? -6.378 7.353 -19.393 1 83.76 319 PHE A O 1
ATOM 2369 N N . GLY A 1 320 ? -6.205 5.189 -19.999 1 79.92 320 GLY A N 1
ATOM 2370 C CA . GLY A 1 320 ? -6.827 5.357 -21.303 1 79.92 320 GLY A CA 1
ATOM 2371 C C . GLY A 1 320 ? -6 6.201 -22.254 1 79.92 320 GLY A C 1
ATOM 2372 O O . GLY A 1 320 ? -6.549 6.96 -23.056 1 79.92 320 GLY A O 1
ATOM 2373 N N . LEU A 1 321 ? -4.687 6.247 -22.09 1 72.7 321 LEU A N 1
ATOM 2374 C CA . LEU A 1 321 ? -3.808 7.033 -22.949 1 72.7 321 LEU A CA 1
ATOM 2375 C C . LEU A 1 321 ? -3.211 6.166 -24.054 1 72.7 321 LEU A C 1
ATOM 2377 O O . LEU A 1 321 ? -2.973 4.973 -23.853 1 72.7 321 LEU A O 1
ATOM 2381 N N . MET B 1 1 ? 17.336 17.392 25.982 1 72.01 1 MET B N 1
ATOM 2382 C CA . MET B 1 1 ? 16.034 17.409 25.322 1 72.01 1 MET B CA 1
ATOM 2383 C C . MET B 1 1 ? 15.048 18.288 26.085 1 72.01 1 MET B C 1
ATOM 2385 O O . MET B 1 1 ? 14.996 18.246 27.315 1 72.01 1 MET B O 1
ATOM 2389 N N . SER B 1 2 ? 14.375 19.16 25.304 1 82.93 2 SER B N 1
ATOM 2390 C CA . SER B 1 2 ? 13.507 20.132 25.961 1 82.93 2 SER B CA 1
ATOM 2391 C C . SER B 1 2 ? 12.321 19.449 26.634 1 82.93 2 SER B C 1
ATOM 2393 O O . SER B 1 2 ? 11.911 18.361 26.224 1 82.93 2 SER B O 1
ATOM 2395 N N . ASN B 1 3 ? 11.87 19.875 27.706 1 91.98 3 ASN B N 1
ATOM 2396 C CA . ASN B 1 3 ? 10.709 19.382 28.439 1 91.98 3 ASN B CA 1
ATOM 2397 C C . ASN B 1 3 ? 9.485 19.262 27.535 1 91.98 3 ASN B C 1
ATOM 2399 O O . ASN B 1 3 ? 8.69 18.332 27.68 1 91.98 3 ASN B O 1
ATOM 2403 N N . LYS B 1 4 ? 9.401 20.084 26.544 1 95.2 4 LYS B N 1
ATOM 2404 C CA . LYS B 1 4 ? 8.254 20.076 25.641 1 95.2 4 LYS B CA 1
ATOM 2405 C C . LYS B 1 4 ? 8.282 18.854 24.727 1 95.2 4 LYS B C 1
ATOM 2407 O O . LYS B 1 4 ? 7.233 18.298 24.393 1 95.2 4 LYS B O 1
ATOM 2412 N N . VAL B 1 5 ? 9.514 18.482 24.365 1 97.5 5 VAL B N 1
ATOM 2413 C CA . VAL B 1 5 ? 9.695 17.307 23.519 1 97.5 5 VAL B CA 1
ATOM 2414 C C . VAL B 1 5 ? 9.257 16.054 24.275 1 97.5 5 VAL B C 1
ATOM 2416 O O . VAL B 1 5 ? 8.495 15.239 23.75 1 97.5 5 VAL B O 1
ATOM 2419 N N . LEU B 1 6 ? 9.651 15.945 25.491 1 98.04 6 LEU B N 1
ATOM 2420 C CA . LEU B 1 6 ? 9.306 14.787 26.308 1 98.04 6 LEU B CA 1
ATOM 2421 C C . LEU B 1 6 ? 7.81 14.755 26.602 1 98.04 6 LEU B C 1
ATOM 2423 O O . LEU B 1 6 ? 7.199 13.684 26.622 1 98.04 6 LEU B O 1
ATOM 2427 N N . GLU B 1 7 ? 7.278 15.923 26.85 1 98.19 7 GLU B N 1
ATOM 2428 C CA . GLU B 1 7 ? 5.84 16.023 27.082 1 98.19 7 GLU B CA 1
ATOM 2429 C C . GLU B 1 7 ? 5.05 15.577 25.855 1 98.19 7 GLU B C 1
ATOM 2431 O O . GLU B 1 7 ? 4.04 14.881 25.98 1 98.19 7 GLU B O 1
ATOM 2436 N N . THR B 1 8 ? 5.516 16.018 24.719 1 98.38 8 THR B N 1
ATOM 2437 C CA . THR B 1 8 ? 4.856 15.647 23.472 1 98.38 8 THR B CA 1
ATOM 2438 C C . THR B 1 8 ? 4.958 14.143 23.233 1 98.38 8 THR B C 1
ATOM 2440 O O . THR B 1 8 ? 3.981 13.504 22.837 1 98.38 8 THR B O 1
ATOM 2443 N N . ALA B 1 9 ? 6.106 13.547 23.497 1 98.68 9 ALA B N 1
ATOM 2444 C CA . ALA B 1 9 ? 6.293 12.105 23.36 1 98.68 9 ALA B CA 1
ATOM 2445 C C . ALA B 1 9 ? 5.376 11.34 24.31 1 98.68 9 ALA B C 1
ATOM 2447 O O . ALA B 1 9 ? 4.765 10.341 23.923 1 98.68 9 ALA B O 1
ATOM 2448 N N . SER B 1 10 ? 5.309 11.859 25.504 1 98.59 10 SER B N 1
ATOM 2449 C CA . SER B 1 10 ? 4.407 11.257 26.48 1 98.59 10 SER B CA 1
ATOM 2450 C C . SER B 1 10 ? 2.954 11.364 26.031 1 98.59 10 SER B C 1
ATOM 2452 O O . SER B 1 10 ? 2.175 10.423 26.198 1 98.59 10 SER B O 1
ATOM 2454 N N . GLY B 1 11 ? 2.635 12.491 25.498 1 98.65 11 GLY B N 1
ATOM 2455 C CA . GLY B 1 11 ? 1.303 12.677 24.945 1 98.65 11 GLY B CA 1
ATOM 2456 C C . GLY B 1 11 ? 0.974 11.694 23.838 1 98.65 11 GLY B C 1
ATOM 2457 O O . GLY B 1 11 ? -0.16 11.22 23.739 1 98.65 11 GLY B O 1
ATOM 2458 N N . ALA B 1 12 ? 1.961 11.374 23.008 1 98.84 12 ALA B N 1
ATOM 2459 C CA . ALA B 1 12 ? 1.765 10.422 21.917 1 98.84 12 ALA B CA 1
ATOM 2460 C C . ALA B 1 12 ? 1.458 9.027 22.455 1 98.84 12 ALA B C 1
ATOM 2462 O O . ALA B 1 12 ? 0.616 8.314 21.904 1 98.84 12 ALA B O 1
ATOM 2463 N N . VAL B 1 13 ? 2.115 8.639 23.511 1 98.76 13 VAL B N 1
ATOM 2464 C CA . VAL B 1 13 ? 1.864 7.344 24.136 1 98.76 13 VAL B CA 1
ATOM 2465 C C . VAL B 1 13 ? 0.435 7.296 24.671 1 98.76 13 VAL B C 1
ATOM 2467 O O . VAL B 1 13 ? -0.272 6.303 24.482 1 98.76 13 VAL B O 1
ATOM 2470 N N . GLN B 1 14 ? 0.034 8.386 25.291 1 98.61 14 GLN B N 1
ATOM 2471 C CA . GLN B 1 14 ? -1.326 8.462 25.813 1 98.61 14 GLN B CA 1
ATOM 2472 C C . GLN B 1 14 ? -2.352 8.434 24.684 1 98.61 14 GLN B C 1
ATOM 2474 O O . GLN B 1 14 ? -3.385 7.771 24.793 1 98.61 14 GLN B O 1
ATOM 2479 N N . ALA B 1 15 ? -2.048 9.203 23.646 1 98.73 15 ALA B N 1
ATOM 2480 C CA . ALA B 1 15 ? -2.943 9.228 22.492 1 98.73 15 ALA B CA 1
ATOM 2481 C C . ALA B 1 15 ? -3.1 7.835 21.889 1 98.73 15 ALA B C 1
ATOM 2483 O O . ALA B 1 15 ? -4.205 7.435 21.516 1 98.73 15 ALA B O 1
ATOM 2484 N N . ARG B 1 16 ? -1.995 7.128 21.748 1 98.36 16 ARG B N 1
ATOM 2485 C CA . ARG B 1 16 ? -2.027 5.773 21.209 1 98.36 16 ARG B CA 1
ATOM 2486 C C . ARG B 1 16 ? -2.98 4.889 22.007 1 98.36 16 ARG B C 1
ATOM 2488 O O . ARG B 1 16 ? -3.735 4.102 21.431 1 98.36 16 ARG B O 1
ATOM 2495 N N . ASN B 1 17 ? -2.96 4.955 23.264 1 97.73 17 ASN B N 1
ATOM 2496 C CA . ASN B 1 17 ? -3.833 4.168 24.129 1 97.73 17 ASN B CA 1
ATOM 2497 C C . ASN B 1 17 ? -5.302 4.517 23.91 1 97.73 17 ASN B C 1
ATOM 2499 O O . ASN B 1 17 ? -6.172 3.649 24.005 1 97.73 17 ASN B O 1
ATOM 2503 N N . ARG B 1 18 ? -5.54 5.738 23.605 1 97.2 18 ARG B N 1
ATOM 2504 C CA . ARG B 1 18 ? -6.91 6.219 23.463 1 97.2 18 ARG B CA 1
ATOM 2505 C C . ARG B 1 18 ? -7.464 5.891 22.08 1 97.2 18 ARG B C 1
ATOM 2507 O O . ARG B 1 18 ? -8.634 5.525 21.946 1 97.2 18 ARG B O 1
ATOM 2514 N N . ILE B 1 19 ? -6.576 5.996 21.044 1 98.31 19 ILE B N 1
ATOM 2515 C CA . ILE B 1 19 ? -7.17 5.991 19.712 1 98.31 19 ILE B CA 1
ATOM 2516 C C . ILE B 1 19 ? -6.732 4.739 18.956 1 98.31 19 ILE B C 1
ATOM 2518 O O . ILE B 1 19 ? -7.153 4.513 17.819 1 98.31 19 ILE B O 1
ATOM 2522 N N . GLY B 1 20 ? -5.926 3.903 19.557 1 97.57 20 GLY B N 1
ATOM 2523 C CA . GLY B 1 20 ? -5.333 2.763 18.877 1 97.57 20 GLY B CA 1
ATOM 2524 C C . GLY B 1 20 ? -6.353 1.9 18.158 1 97.57 20 GLY B C 1
ATOM 2525 O O . GLY B 1 20 ? -6.115 1.456 17.033 1 97.57 20 GLY B O 1
ATOM 2526 N N . ASP B 1 21 ? -7.543 1.701 18.745 1 95.58 21 ASP B N 1
ATOM 2527 C CA . ASP B 1 21 ? -8.566 0.827 18.178 1 95.58 21 ASP B CA 1
ATOM 2528 C C . ASP B 1 21 ? -9.446 1.583 17.185 1 95.58 21 ASP B C 1
ATOM 2530 O O . ASP B 1 21 ? -10.285 0.985 16.51 1 95.58 21 ASP B O 1
ATOM 2534 N N . LEU B 1 22 ? -9.192 2.854 17.046 1 97.17 22 LEU B N 1
ATOM 2535 C CA . LEU B 1 22 ? -10.065 3.692 16.231 1 97.17 22 LEU B CA 1
ATOM 2536 C C . LEU B 1 22 ? -9.373 4.095 14.933 1 97.17 22 LEU B C 1
ATOM 2538 O O . LEU B 1 22 ? -10.006 4.659 14.037 1 97.17 22 LEU B O 1
ATOM 2542 N N . ILE B 1 23 ? -8.059 3.768 14.887 1 97.72 23 ILE B N 1
ATOM 2543 C CA . ILE B 1 23 ? -7.295 4.086 13.685 1 97.72 23 ILE B CA 1
ATOM 2544 C C . ILE B 1 23 ? -6.675 2.811 13.117 1 97.72 23 ILE B C 1
ATOM 2546 O O . ILE B 1 23 ? -6.65 1.774 13.784 1 97.72 23 ILE B O 1
ATOM 2550 N N . TYR B 1 24 ? -6.214 2.892 11.921 1 96.78 24 TYR B N 1
ATOM 2551 C CA . TYR B 1 24 ? -5.416 1.806 11.362 1 96.78 24 TYR B CA 1
ATOM 2552 C C . TYR B 1 24 ? -3.948 1.959 11.739 1 96.78 24 TYR B C 1
ATOM 2554 O O . TYR B 1 24 ? -3.405 3.066 11.712 1 96.78 24 TYR B O 1
ATOM 2562 N N . GLN B 1 25 ? -3.32 0.886 12.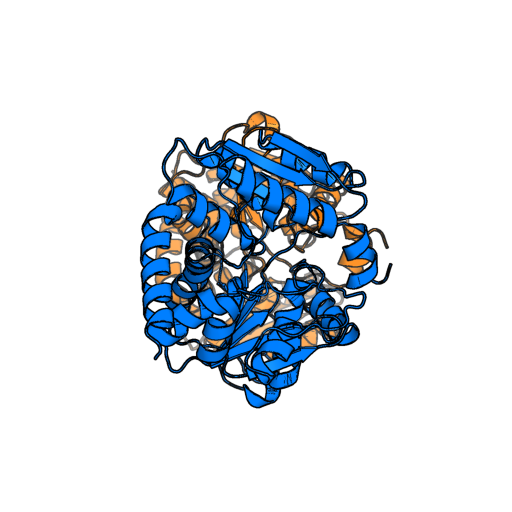221 1 96.99 25 GLN B N 1
ATOM 2563 C CA . GLN B 1 25 ? -1.864 0.865 12.127 1 96.99 25 GLN B CA 1
ATOM 2564 C C . GLN B 1 25 ? -1.407 0.8 10.673 1 96.99 25 GLN B C 1
ATOM 2566 O O . GLN B 1 25 ? -1.564 -0.229 10.012 1 96.99 25 GLN B O 1
ATOM 2571 N N . THR B 1 26 ? -0.91 1.873 10.16 1 98.1 26 THR B N 1
ATOM 2572 C CA . THR B 1 26 ? -0.577 1.926 8.741 1 98.1 26 THR B CA 1
ATOM 2573 C C . THR B 1 26 ? 0.693 1.131 8.453 1 98.1 26 THR B C 1
ATOM 2575 O O . THR B 1 26 ? 1.547 0.977 9.329 1 98.1 26 THR B O 1
ATOM 2578 N N . PRO B 1 27 ? 0.827 0.647 7.284 1 97.64 27 PRO B N 1
ATOM 2579 C CA . PRO B 1 27 ? 1.956 -0.242 6.999 1 97.64 27 PRO B CA 1
ATOM 2580 C C . PRO B 1 27 ? 3.269 0.515 6.806 1 97.64 27 PRO B C 1
ATOM 2582 O O . PRO B 1 27 ? 3.257 1.718 6.531 1 97.64 27 PRO B O 1
ATOM 2585 N N . LEU B 1 28 ? 4.315 -0.154 7.087 1 98.18 28 LEU B N 1
ATOM 2586 C CA . LEU B 1 28 ? 5.669 0.189 6.667 1 98.18 28 LEU B CA 1
ATOM 2587 C C . LEU B 1 28 ? 6.099 -0.658 5.473 1 98.18 28 LEU B C 1
ATOM 2589 O O . LEU B 1 28 ? 6.35 -1.857 5.616 1 98.18 28 LEU B O 1
ATOM 2593 N N . ILE B 1 29 ? 6.178 -0.038 4.273 1 97.82 29 ILE B N 1
ATOM 2594 C CA . ILE B 1 29 ? 6.329 -0.759 3.013 1 97.82 29 ILE B CA 1
ATOM 2595 C C . ILE B 1 29 ? 7.766 -0.632 2.515 1 97.82 29 ILE B C 1
ATOM 2597 O O . ILE B 1 29 ? 8.273 0.478 2.339 1 97.82 29 ILE B O 1
ATOM 2601 N N . PRO B 1 30 ? 8.414 -1.718 2.248 1 95.9 30 PRO B N 1
ATOM 2602 C CA . PRO B 1 30 ? 9.751 -1.619 1.657 1 95.9 30 PRO B CA 1
ATOM 2603 C C . PRO B 1 30 ? 9.722 -1.119 0.214 1 95.9 30 PRO B C 1
ATOM 2605 O O . PRO B 1 30 ? 8.874 -1.545 -0.574 1 95.9 30 PRO B O 1
ATOM 2608 N N . ALA B 1 31 ? 10.62 -0.247 -0.051 1 97.28 31 ALA B N 1
ATOM 2609 C CA . ALA B 1 31 ? 10.741 0.221 -1.429 1 97.28 31 ALA B CA 1
ATOM 2610 C C . ALA B 1 31 ? 11.193 -0.905 -2.354 1 97.28 31 ALA B C 1
ATOM 2612 O O . ALA B 1 31 ? 12.033 -1.726 -1.978 1 97.28 31 ALA B O 1
ATOM 2613 N N . ARG B 1 32 ? 10.667 -0.912 -3.536 1 93.19 32 ARG B N 1
ATOM 2614 C CA . ARG B 1 32 ? 11.022 -1.906 -4.543 1 93.19 32 ARG B CA 1
ATOM 2615 C C . ARG B 1 32 ? 12.264 -1.48 -5.319 1 93.19 32 ARG B C 1
ATOM 2617 O O . ARG B 1 32 ? 13.106 -2.313 -5.66 1 93.19 32 ARG B O 1
ATOM 2624 N N . HIS B 1 33 ? 12.312 -0.129 -5.575 1 93.21 33 HIS B N 1
ATOM 2625 C CA . HIS B 1 33 ? 13.377 0.356 -6.445 1 93.21 33 HIS B CA 1
ATOM 2626 C C . HIS B 1 33 ? 14.189 1.452 -5.762 1 93.21 33 HIS B C 1
ATOM 2628 O O . HIS B 1 33 ? 15.418 1.476 -5.866 1 93.21 33 HIS B O 1
ATOM 2634 N N . VAL B 1 34 ? 13.481 2.309 -5.033 1 96.3 34 VAL B N 1
ATOM 2635 C CA . VAL B 1 34 ? 14.14 3.448 -4.403 1 96.3 34 VAL B CA 1
ATOM 2636 C C . VAL B 1 34 ? 15.183 2.954 -3.404 1 96.3 34 VAL B C 1
ATOM 2638 O O . VAL B 1 34 ? 14.894 2.093 -2.57 1 96.3 34 VAL B O 1
ATOM 2641 N N . GLY B 1 35 ? 16.402 3.456 -3.492 1 94.89 35 GLY B N 1
ATOM 2642 C CA . GLY B 1 35 ? 17.46 3.154 -2.541 1 94.89 35 GLY B CA 1
ATOM 2643 C C . GLY B 1 35 ? 18.345 2.003 -2.98 1 94.89 35 GLY B C 1
ATOM 2644 O O . GLY B 1 35 ? 19.435 1.809 -2.437 1 94.89 35 GLY B O 1
ATOM 2645 N N . LEU B 1 36 ? 17.918 1.198 -4.013 1 90.34 36 LEU B N 1
ATOM 2646 C CA . LEU B 1 36 ? 18.648 0.005 -4.428 1 90.34 36 LEU B CA 1
ATOM 2647 C C . LEU B 1 36 ? 20.037 0.37 -4.943 1 90.34 36 LEU B C 1
ATOM 2649 O O . LEU B 1 36 ? 21.017 -0.31 -4.63 1 90.34 36 LEU B O 1
ATOM 2653 N N . GLU B 1 37 ? 20.088 1.47 -5.637 1 90 37 GLU B N 1
ATOM 2654 C CA . GLU B 1 37 ? 21.332 1.859 -6.294 1 90 37 GLU B CA 1
ATOM 2655 C C . GLU B 1 37 ? 22.415 2.192 -5.272 1 90 37 GLU B C 1
ATOM 2657 O O . GLU B 1 37 ? 23.607 2.05 -5.555 1 90 37 GLU B O 1
ATOM 2662 N N . ASN B 1 38 ? 22.049 2.582 -4.089 1 93.64 38 ASN B N 1
ATOM 2663 C CA . ASN B 1 38 ? 23.034 2.954 -3.079 1 93.64 38 ASN B CA 1
ATOM 2664 C C . ASN B 1 38 ? 22.973 2.027 -1.868 1 93.64 38 ASN B C 1
ATOM 2666 O O . ASN B 1 38 ? 23.41 2.396 -0.776 1 93.64 38 ASN B O 1
ATOM 2670 N N . ARG B 1 39 ? 22.361 0.822 -2.042 1 92.84 39 ARG B N 1
ATOM 2671 C CA . ARG B 1 39 ? 22.291 -0.241 -1.044 1 92.84 39 ARG B CA 1
ATOM 2672 C C . ARG B 1 39 ? 21.625 0.252 0.236 1 92.84 39 ARG B C 1
ATOM 2674 O O . ARG B 1 39 ? 22.03 -0.124 1.338 1 92.84 39 ARG B O 1
ATOM 2681 N N . SER B 1 40 ? 20.763 1.284 0.099 1 96.42 40 SER B N 1
ATOM 2682 C CA . SER B 1 40 ? 19.97 1.773 1.222 1 96.42 40 SER B CA 1
ATOM 2683 C C . SER B 1 40 ? 18.708 0.938 1.413 1 96.42 40 SER B C 1
ATOM 2685 O O . SER B 1 40 ? 18.216 0.321 0.466 1 96.42 40 SER B O 1
ATOM 2687 N N . THR B 1 41 ? 18.317 0.794 2.624 1 96.52 41 THR B N 1
ATOM 2688 C CA . THR B 1 41 ? 16.978 0.295 2.919 1 96.52 41 THR B CA 1
ATOM 2689 C C . THR B 1 41 ? 15.985 1.448 3.033 1 96.52 41 THR B C 1
ATOM 2691 O O . THR B 1 41 ? 16.127 2.313 3.899 1 96.52 41 THR B O 1
ATOM 2694 N N . VAL B 1 42 ? 15.086 1.535 2.155 1 98.24 42 VAL B N 1
ATOM 2695 C CA . VAL B 1 42 ? 14.081 2.593 2.174 1 98.24 42 VAL B CA 1
ATOM 2696 C C . VAL B 1 42 ? 12.709 1.997 2.48 1 98.24 42 VAL B C 1
ATOM 2698 O O . VAL B 1 42 ? 12.297 1.018 1.854 1 98.24 42 VAL B O 1
ATOM 2701 N N . LEU B 1 43 ? 12.023 2.548 3.439 1 98.45 43 LEU B N 1
ATOM 2702 C CA . LEU B 1 43 ? 10.695 2.121 3.866 1 98.45 43 LEU B CA 1
ATOM 2703 C C . LEU B 1 43 ? 9.699 3.272 3.775 1 98.45 43 LEU B C 1
ATOM 2705 O O . LEU B 1 43 ? 10.029 4.412 4.107 1 98.45 43 LEU B O 1
ATOM 2709 N N . PHE B 1 44 ? 8.517 2.987 3.276 1 98.76 44 PHE B N 1
ATOM 2710 C CA . PHE B 1 44 ? 7.447 3.976 3.214 1 98.76 44 PHE B CA 1
ATOM 2711 C C . PHE B 1 44 ? 6.457 3.774 4.355 1 98.76 44 PHE B C 1
ATOM 2713 O O . PHE B 1 44 ? 5.821 2.722 4.453 1 98.76 44 PHE B O 1
ATOM 2720 N N . LYS B 1 45 ? 6.371 4.704 5.322 1 98.89 45 LYS B N 1
ATOM 2721 C CA . LYS B 1 45 ? 5.282 4.714 6.295 1 98.89 45 LYS B CA 1
ATOM 2722 C C . LYS B 1 45 ? 4.002 5.274 5.682 1 98.89 45 LYS B C 1
ATOM 2724 O O . LYS B 1 45 ? 3.868 6.488 5.511 1 98.89 45 LYS B O 1
ATOM 2729 N N . ALA B 1 46 ? 3.065 4.427 5.387 1 98.63 46 ALA B N 1
ATOM 2730 C CA . ALA B 1 46 ? 2.028 4.701 4.395 1 98.63 46 ALA B CA 1
ATOM 2731 C C . ALA B 1 46 ? 0.763 5.239 5.058 1 98.63 46 ALA B C 1
ATOM 2733 O O . ALA B 1 46 ? -0.279 4.58 5.049 1 98.63 46 ALA B O 1
ATOM 2734 N N . GLU B 1 47 ? 0.785 6.495 5.418 1 98.55 47 GLU B N 1
ATOM 2735 C CA . GLU B 1 47 ? -0.367 7.153 6.028 1 98.55 47 GLU B CA 1
ATOM 2736 C C . GLU B 1 47 ? -1.452 7.436 4.994 1 98.55 47 GLU B C 1
ATOM 2738 O O . GLU B 1 47 ? -2.59 7.749 5.35 1 98.55 47 GLU B O 1
ATOM 2743 N N . ASN B 1 48 ? -1.078 7.308 3.711 1 97.57 48 ASN B N 1
ATOM 2744 C CA . ASN B 1 48 ? -2.062 7.434 2.641 1 97.57 48 ASN B CA 1
ATOM 2745 C C . ASN B 1 48 ? -3.127 6.345 2.728 1 97.57 48 ASN B C 1
ATOM 2747 O O . ASN B 1 48 ? -4.173 6.441 2.084 1 97.57 48 ASN B O 1
ATOM 2751 N N . PHE B 1 49 ? -2.905 5.333 3.602 1 97.39 49 PHE B N 1
ATOM 2752 C CA . PHE B 1 49 ? -3.873 4.254 3.761 1 97.39 49 PHE B CA 1
ATOM 2753 C C . PHE B 1 49 ? -4.628 4.394 5.077 1 97.39 49 PHE B C 1
ATOM 2755 O O . PHE B 1 49 ? -5.392 3.505 5.458 1 97.39 49 PHE B O 1
ATOM 2762 N N . GLN B 1 50 ? -4.476 5.457 5.805 1 97.7 50 GLN B N 1
ATOM 2763 C CA . GLN B 1 50 ? -5.248 5.727 7.013 1 97.7 50 GLN B CA 1
ATOM 2764 C C . GLN B 1 50 ? -6.681 6.126 6.673 1 97.7 50 GLN B C 1
ATOM 2766 O O . GLN B 1 50 ? -6.969 6.52 5.541 1 97.7 50 GLN B O 1
ATOM 2771 N N . HIS B 1 51 ? -7.591 6.013 7.663 1 95.91 51 HIS B N 1
ATOM 2772 C CA . HIS B 1 51 ? -8.921 6.587 7.497 1 95.91 51 HIS B CA 1
ATOM 2773 C C . HIS B 1 51 ? -8.85 7.964 6.844 1 95.91 51 HIS B C 1
ATOM 2775 O O . HIS B 1 51 ? -7.965 8.761 7.162 1 95.91 51 HIS B O 1
ATOM 2781 N N . THR B 1 52 ? -9.656 8.144 5.872 1 95.59 52 THR B N 1
ATOM 2782 C CA . THR B 1 52 ? -9.832 9.412 5.172 1 95.59 52 THR B CA 1
ATOM 2783 C C . THR B 1 52 ? -8.661 9.678 4.23 1 95.59 52 THR B C 1
ATOM 2785 O O . THR B 1 52 ? -8.559 10.76 3.648 1 95.59 52 THR B O 1
ATOM 2788 N N . GLY B 1 53 ? -7.636 8.79 4.19 1 96.68 53 GLY B N 1
ATOM 2789 C CA . GLY B 1 53 ? -6.612 8.856 3.159 1 96.68 53 GLY B CA 1
ATOM 2790 C C . GLY B 1 53 ? -5.403 9.673 3.571 1 96.68 53 GLY B C 1
ATOM 2791 O O . GLY B 1 53 ? -4.55 9.991 2.74 1 96.68 53 GLY B O 1
ATOM 2792 N N . SER B 1 54 ? -5.323 10.052 4.902 1 98.05 54 SER B N 1
ATOM 2793 C CA . SER B 1 54 ? -4.171 10.847 5.312 1 98.05 54 SER B CA 1
ATOM 2794 C C . SER B 1 54 ? -3.919 10.724 6.811 1 98.05 54 SER B C 1
ATOM 2796 O O . SER B 1 54 ? -4.778 10.244 7.552 1 98.05 54 SER B O 1
ATOM 2798 N N . PHE B 1 55 ? -2.81 11.273 7.243 1 98.73 55 PHE B N 1
ATOM 2799 C CA . PHE B 1 55 ? -2.347 11.229 8.625 1 98.73 55 PHE B CA 1
ATOM 2800 C C . PHE B 1 55 ? -3.22 12.103 9.517 1 98.73 55 PHE B C 1
ATOM 2802 O O . PHE B 1 55 ? -3.236 11.933 10.738 1 98.73 55 PHE B O 1
ATOM 2809 N N . LYS B 1 56 ? -3.975 13.033 8.931 1 98.72 56 LYS B N 1
ATOM 2810 C CA . LYS B 1 56 ? -4.713 14.034 9.696 1 98.72 56 LYS B CA 1
ATOM 2811 C C . LYS B 1 56 ? -5.768 13.38 10.584 1 98.72 56 LYS B C 1
ATOM 2813 O O . LYS B 1 56 ? -6.136 13.927 11.626 1 98.72 56 LYS B O 1
ATOM 2818 N N . PHE B 1 57 ? -6.18 12.227 10.264 1 98.67 57 PHE B N 1
ATOM 2819 C CA . PHE B 1 57 ? -7.199 11.533 11.042 1 98.67 57 PHE B CA 1
ATOM 2820 C C . PHE B 1 57 ? -6.696 11.235 12.449 1 98.67 57 PHE B C 1
ATOM 2822 O O . PHE B 1 57 ? -7.464 11.283 13.412 1 98.67 57 PHE B O 1
ATOM 2829 N N . ARG B 1 58 ? -5.382 10.961 12.623 1 98.84 58 ARG B N 1
ATOM 2830 C CA . ARG B 1 58 ? -4.805 10.664 13.93 1 98.84 58 ARG B CA 1
ATOM 2831 C C . ARG B 1 58 ? -4.945 11.853 14.875 1 98.84 58 ARG B C 1
ATOM 2833 O O . ARG B 1 58 ? -5.368 11.695 16.022 1 98.84 58 ARG B O 1
ATOM 2840 N N . GLY B 1 59 ? -4.566 13.008 14.376 1 98.69 59 GLY B N 1
ATOM 2841 C CA . GLY B 1 59 ? -4.659 14.206 15.195 1 98.69 59 GLY B CA 1
ATOM 2842 C C . GLY B 1 59 ? -6.085 14.568 15.564 1 98.69 59 GLY B C 1
ATOM 2843 O O . GLY B 1 59 ? -6.368 14.906 16.715 1 98.69 59 GLY B O 1
ATOM 2844 N N . ALA B 1 60 ? -6.949 14.504 14.534 1 98.61 60 ALA B N 1
ATOM 2845 C CA . ALA B 1 60 ? -8.355 14.809 14.789 1 98.61 60 ALA B CA 1
ATOM 2846 C C . ALA B 1 60 ? -8.942 13.858 15.829 1 98.61 60 ALA B C 1
ATOM 2848 O O . ALA B 1 60 ? -9.624 14.292 16.76 1 98.61 60 ALA B O 1
ATOM 2849 N N . MET B 1 61 ? -8.68 12.564 15.692 1 98.58 61 MET B N 1
ATOM 2850 C CA . MET B 1 61 ? -9.164 11.555 16.63 1 98.58 61 MET B CA 1
ATOM 2851 C C . MET B 1 61 ? -8.607 11.799 18.028 1 98.58 61 MET B C 1
ATOM 2853 O O . MET B 1 61 ? -9.33 11.681 19.019 1 98.58 61 MET B O 1
ATOM 2857 N N . SER B 1 62 ? -7.322 12.127 18.078 1 98.71 62 SER B N 1
ATOM 2858 C CA . SER B 1 62 ? -6.677 12.393 19.36 1 98.71 62 SER B CA 1
ATOM 2859 C C . SER B 1 62 ? -7.304 13.596 20.056 1 98.71 62 SER B C 1
ATOM 2861 O O . SER B 1 62 ? -7.629 13.533 21.243 1 98.71 62 SER B O 1
ATOM 2863 N N . LYS B 1 63 ? -7.483 14.686 19.352 1 98.25 63 LYS B N 1
ATOM 2864 C CA . LYS B 1 63 ? -8.049 15.912 19.907 1 98.25 63 LYS B CA 1
ATOM 2865 C C . LYS B 1 63 ? -9.463 15.677 20.431 1 98.25 63 LYS B C 1
ATOM 2867 O O . LYS B 1 63 ? -9.775 16.032 21.57 1 98.25 63 LYS B O 1
ATOM 2872 N N . LEU B 1 64 ? -10.273 15.02 19.677 1 97.75 64 LEU B N 1
ATOM 2873 C CA . LEU B 1 64 ? -11.682 14.857 20.019 1 97.75 64 LEU B CA 1
ATOM 2874 C C . LEU B 1 64 ? -11.856 13.823 21.126 1 97.75 64 LEU B C 1
ATOM 2876 O O . LEU B 1 64 ? -12.731 13.966 21.983 1 97.75 64 LEU B O 1
ATOM 2880 N N . SER B 1 65 ? -11.045 12.793 21.118 1 97.46 65 SER B N 1
ATOM 2881 C CA . SER B 1 65 ? -11.181 11.739 22.118 1 97.46 65 SER B CA 1
ATOM 2882 C C . SER B 1 65 ? -10.7 12.209 23.486 1 97.46 65 SER B C 1
ATOM 2884 O O . SER B 1 65 ? -11.045 11.613 24.509 1 97.46 65 SER B O 1
ATOM 2886 N N . ALA B 1 66 ? -9.895 13.249 23.514 1 96.04 66 ALA B N 1
ATOM 2887 C CA . ALA B 1 66 ? -9.339 13.756 24.765 1 96.04 66 ALA B CA 1
ATOM 2888 C C . ALA B 1 66 ? -10.311 14.714 25.449 1 96.04 66 ALA B C 1
ATOM 2890 O O . ALA B 1 66 ? -10.084 15.131 26.587 1 96.04 66 ALA B O 1
ATOM 2891 N N . GLN B 1 67 ? -11.436 15.021 24.825 1 92.35 67 GLN B N 1
ATOM 2892 C CA . GLN B 1 67 ? -12.33 16.065 25.314 1 92.35 67 GLN B CA 1
ATOM 2893 C C . GLN B 1 67 ? -13.62 15.467 25.87 1 92.35 67 GLN B C 1
ATOM 2895 O O . GLN B 1 67 ? -13.967 14.326 25.559 1 92.35 67 GLN B O 1
ATOM 2900 N N . SER B 1 68 ? -14.227 16.296 26.639 1 85.06 68 SER B N 1
ATOM 2901 C CA . SER B 1 68 ? -15.517 15.899 27.192 1 85.06 68 SER B CA 1
ATOM 2902 C C . SER B 1 68 ? -16.605 15.914 26.123 1 85.06 68 SER B C 1
ATOM 2904 O O . SER B 1 68 ? -16.484 16.617 25.117 1 85.06 68 SER B O 1
ATOM 2906 N N . ASP B 1 69 ? -17.684 15.287 26.357 1 82.52 69 ASP B N 1
ATOM 2907 C CA . ASP B 1 69 ? -18.77 15.101 25.399 1 82.52 69 ASP B CA 1
ATOM 2908 C C . ASP B 1 69 ? -19.584 16.382 25.236 1 82.52 69 ASP B C 1
ATOM 2910 O O . ASP B 1 69 ? -20.229 16.588 24.206 1 82.52 69 ASP B O 1
ATOM 2914 N N . ASN B 1 70 ? -19.471 17.295 26.031 1 83.51 70 ASN B N 1
ATOM 2915 C CA . ASN B 1 70 ? -20.343 18.464 25.997 1 83.51 70 ASN B CA 1
ATOM 2916 C C . ASN B 1 70 ? -19.692 19.628 25.255 1 83.51 70 ASN B C 1
ATOM 2918 O O . ASN B 1 70 ? -20.31 20.678 25.073 1 83.51 70 ASN B O 1
ATOM 2922 N N . ASN B 1 71 ? -18.655 19.357 24.628 1 90.06 71 ASN B N 1
ATOM 2923 C CA . ASN B 1 71 ? -17.967 20.439 23.932 1 90.06 71 ASN B CA 1
ATOM 2924 C C . ASN B 1 71 ? -18.478 20.6 22.503 1 90.06 71 ASN B C 1
ATOM 2926 O O . ASN B 1 71 ? -18.889 19.625 21.873 1 90.06 71 ASN B O 1
ATOM 2930 N N . ARG B 1 72 ? -18.544 21.816 22.087 1 93.4 72 ARG B N 1
ATOM 2931 C CA . ARG B 1 72 ? -18.759 22.142 20.68 1 93.4 72 ARG B CA 1
ATOM 2932 C C . ARG B 1 72 ? -17.439 22.444 19.98 1 93.4 72 ARG B C 1
ATOM 2934 O O . ARG B 1 72 ? -16.659 23.276 20.447 1 93.4 72 ARG B O 1
ATOM 2941 N N . PHE B 1 73 ? -17.243 21.767 18.903 1 97.53 73 PHE B N 1
ATOM 2942 C CA . PHE B 1 73 ? -15.979 21.921 18.194 1 97.53 73 PHE B CA 1
ATOM 2943 C C . PHE B 1 73 ? -16.191 22.609 16.851 1 97.53 73 PHE B C 1
ATOM 2945 O O . PHE B 1 73 ? -17.273 22.521 16.267 1 97.53 73 PHE B O 1
ATOM 2952 N N . ILE B 1 74 ? -15.158 23.365 16.448 1 98.2 74 ILE B N 1
ATOM 2953 C CA . ILE B 1 74 ? -15.232 24.032 15.152 1 98.2 74 ILE B CA 1
ATOM 2954 C C . ILE B 1 74 ? -13.869 23.981 14.467 1 98.2 74 ILE B C 1
ATOM 2956 O O . ILE B 1 74 ? -12.831 23.988 15.133 1 98.2 74 ILE B O 1
ATOM 2960 N N . THR B 1 75 ? -13.803 23.82 13.191 1 98.18 75 THR B N 1
ATOM 2961 C CA . THR B 1 75 ? -12.588 23.904 12.387 1 98.18 75 THR B CA 1
ATOM 2962 C C . THR B 1 75 ? -12.891 24.483 11.008 1 98.18 75 THR B C 1
ATOM 2964 O O . THR B 1 75 ? -14.042 24.803 10.703 1 98.18 75 THR B O 1
ATOM 2967 N N . ALA B 1 76 ? -11.806 24.758 10.268 1 97.11 76 ALA B N 1
ATOM 2968 C CA . ALA B 1 76 ? -11.95 25.257 8.903 1 97.11 76 ALA B CA 1
ATOM 2969 C C . ALA B 1 76 ? -10.938 24.601 7.97 1 97.11 76 ALA B C 1
ATOM 2971 O O . ALA B 1 76 ? -9.729 24.797 8.118 1 97.11 76 ALA B O 1
ATOM 2972 N N . SER B 1 77 ? -11.404 23.805 7.025 1 95.52 77 SER B N 1
ATOM 2973 C CA . SER B 1 77 ? -10.595 23.176 5.986 1 95.52 77 SER B CA 1
ATOM 2974 C C . SER B 1 77 ? -11.457 22.338 5.047 1 95.52 77 SER B C 1
ATOM 2976 O O . SER B 1 77 ? -12.343 21.608 5.496 1 95.52 77 SER B O 1
ATOM 2978 N N . SER B 1 78 ? -11.286 22.496 3.797 1 91.6 78 SER B N 1
ATOM 2979 C CA . SER B 1 78 ? -11.931 21.615 2.83 1 91.6 78 SER B CA 1
ATOM 2980 C C . SER B 1 78 ? -11.029 20.442 2.463 1 91.6 78 SER B C 1
ATOM 2982 O O . SER B 1 78 ? -11.416 19.577 1.674 1 91.6 78 SER B O 1
ATOM 2984 N N . GLY B 1 79 ? -9.861 20.362 3.027 1 94.12 79 GLY B N 1
ATOM 2985 C CA . GLY B 1 79 ? -8.881 19.346 2.675 1 94.12 79 GLY B CA 1
ATOM 2986 C C . GLY B 1 79 ? -8.795 18.223 3.692 1 94.12 79 GLY B C 1
ATOM 2987 O O . GLY B 1 79 ? -9.804 17.838 4.286 1 94.12 79 GLY B O 1
ATOM 2988 N N . ASN B 1 80 ? -7.637 17.693 3.895 1 96.52 80 ASN B N 1
ATOM 2989 C CA . ASN B 1 80 ? -7.394 16.514 4.72 1 96.52 80 ASN B CA 1
ATOM 2990 C C . ASN B 1 80 ? -7.847 16.735 6.16 1 96.52 80 ASN B C 1
ATOM 2992 O O . ASN B 1 80 ? -8.408 15.833 6.785 1 96.52 80 ASN B O 1
ATOM 2996 N N . HIS B 1 81 ? -7.626 17.923 6.636 1 97.64 81 HIS B N 1
ATOM 2997 C CA . HIS B 1 81 ? -7.972 18.192 8.027 1 97.64 81 HIS B CA 1
ATOM 2998 C C . HIS B 1 81 ? -9.484 18.24 8.22 1 97.64 81 HIS B C 1
ATOM 3000 O O . HIS B 1 81 ? -10.01 17.678 9.183 1 97.64 81 HIS B O 1
ATOM 3006 N N . GLY B 1 82 ? -10.153 18.958 7.351 1 97.76 82 GLY B N 1
ATOM 3007 C CA . GLY B 1 82 ? -11.603 19.01 7.444 1 97.76 82 GLY B CA 1
ATOM 3008 C C . GLY B 1 82 ? -12.257 17.647 7.322 1 97.76 82 GLY B C 1
ATOM 3009 O O . GLY B 1 82 ? -13.156 17.312 8.097 1 97.76 82 GLY B O 1
ATOM 3010 N N . ILE B 1 83 ? -11.806 16.851 6.401 1 97.34 83 ILE B N 1
ATOM 3011 C CA . ILE B 1 83 ? -12.325 15.505 6.187 1 97.34 83 ILE B CA 1
ATOM 3012 C C . ILE B 1 83 ? -12.048 14.644 7.417 1 97.34 83 ILE B C 1
ATOM 3014 O O . ILE B 1 83 ? -12.927 13.917 7.885 1 97.34 83 ILE B O 1
ATOM 3018 N N . ALA B 1 84 ? -10.901 14.745 7.946 1 98.38 84 ALA B N 1
ATOM 3019 C CA . ALA B 1 84 ? -10.49 13.979 9.12 1 98.38 84 ALA B CA 1
ATOM 3020 C C . ALA B 1 84 ? -11.33 14.349 10.339 1 98.38 84 ALA B C 1
ATOM 3022 O O . ALA B 1 84 ? -11.799 13.472 11.067 1 98.38 84 ALA B O 1
ATOM 3023 N N . ALA B 1 85 ? -11.479 15.641 10.554 1 98.48 85 ALA B N 1
ATOM 3024 C CA . ALA B 1 85 ? -12.26 16.113 11.694 1 98.48 85 ALA B CA 1
ATOM 3025 C C . ALA B 1 85 ? -13.707 15.638 11.602 1 98.48 85 ALA B C 1
ATOM 3027 O O . ALA B 1 85 ? -14.288 15.202 12.599 1 98.48 85 ALA B O 1
ATOM 3028 N N . ALA B 1 86 ? -14.255 15.722 10.421 1 98.28 86 ALA B N 1
ATOM 3029 C CA . ALA B 1 86 ? -15.636 15.295 10.209 1 98.28 86 ALA B CA 1
ATOM 3030 C C . ALA B 1 86 ? -15.799 13.805 10.499 1 98.28 86 ALA B C 1
ATOM 3032 O O . ALA B 1 86 ? -16.725 13.402 11.207 1 98.28 86 ALA B O 1
ATOM 3033 N N . ARG B 1 87 ? -14.933 12.997 9.994 1 97.73 87 ARG B N 1
ATOM 3034 C CA . ARG B 1 87 ? -15.013 11.557 10.212 1 97.73 87 ARG B CA 1
ATOM 3035 C C . ARG B 1 87 ? -14.807 11.213 11.684 1 97.73 87 ARG B C 1
ATOM 3037 O O . ARG B 1 87 ? -15.479 10.33 12.22 1 97.73 87 ARG B O 1
ATOM 3044 N N . ALA B 1 88 ? -13.839 11.876 12.309 1 98.2 88 ALA B N 1
ATOM 3045 C CA . ALA B 1 88 ? -13.584 11.645 13.729 1 98.2 88 ALA B CA 1
ATOM 3046 C C . ALA B 1 88 ? -14.81 11.99 14.569 1 98.2 88 ALA B C 1
ATOM 3048 O O . ALA B 1 88 ? -15.143 11.275 15.516 1 98.2 88 ALA B O 1
ATOM 3049 N N . ALA B 1 89 ? -15.452 13.086 14.241 1 97.49 89 ALA B N 1
ATOM 3050 C CA . ALA B 1 89 ? -16.668 13.503 14.934 1 97.49 89 ALA B CA 1
ATOM 3051 C C . ALA B 1 89 ? -17.735 12.414 14.871 1 97.49 89 ALA B C 1
ATOM 3053 O O . ALA B 1 89 ? -18.35 12.08 15.887 1 97.49 89 ALA B O 1
ATOM 3054 N N . LYS B 1 90 ? -17.941 11.888 13.678 1 96.6 90 LYS B N 1
ATOM 3055 C CA . LYS B 1 90 ? -18.916 10.817 13.49 1 96.6 90 LYS B CA 1
ATOM 3056 C C . LYS B 1 90 ? -18.556 9.592 14.325 1 96.6 90 LYS B C 1
ATOM 3058 O O . LYS B 1 90 ? -19.415 9.017 14.995 1 96.6 90 LYS B O 1
ATOM 3063 N N . THR B 1 91 ? -17.287 9.237 14.316 1 96.58 91 THR B N 1
ATOM 3064 C CA . THR B 1 91 ? -16.804 8.047 15.007 1 96.58 91 THR B CA 1
ATOM 3065 C C . THR B 1 91 ? -17.018 8.172 16.513 1 96.58 91 THR B C 1
ATOM 3067 O O . THR B 1 91 ? -17.384 7.2 17.176 1 96.58 91 THR B O 1
ATOM 3070 N N . LEU B 1 92 ? -16.868 9.366 17.04 1 96.93 92 LEU B N 1
ATOM 3071 C CA . LEU B 1 92 ? -16.897 9.572 18.483 1 96.93 92 LEU B CA 1
ATOM 3072 C C . LEU B 1 92 ? -18.229 10.174 18.919 1 96.93 92 LEU B C 1
ATOM 3074 O O . LEU B 1 92 ? -18.417 10.49 20.096 1 96.93 92 LEU B O 1
ATOM 3078 N N . SER B 1 93 ? -19.155 10.424 17.967 1 95.56 93 SER B N 1
ATOM 3079 C CA . SER B 1 93 ? -20.443 11.057 18.234 1 95.56 93 SER B CA 1
ATOM 3080 C C . SER B 1 93 ? -20.263 12.418 18.898 1 95.56 93 SER B C 1
ATOM 3082 O O . SER B 1 93 ? -20.861 12.69 19.941 1 95.56 93 SER B O 1
ATOM 3084 N N . LYS B 1 94 ? -19.369 13.216 18.313 1 96.45 94 LYS B N 1
ATOM 3085 C CA . LYS B 1 94 ? -19.119 14.576 18.782 1 96.45 94 LYS B CA 1
ATOM 3086 C C . LYS B 1 94 ? -19.729 15.605 17.835 1 96.45 94 LYS B C 1
ATOM 3088 O O . LYS B 1 94 ? -19.928 15.326 16.651 1 96.45 94 LYS B O 1
ATOM 3093 N N . LYS B 1 95 ? -20.006 16.74 18.338 1 94.85 95 LYS B N 1
ATOM 3094 C CA . LYS B 1 95 ? -20.542 17.838 17.54 1 94.85 95 LYS B CA 1
ATOM 3095 C C . LYS B 1 95 ? -19.422 18.721 16.997 1 94.85 95 LYS B C 1
ATOM 3097 O O . LYS B 1 95 ? -18.811 19.488 17.745 1 94.85 95 LYS B O 1
ATOM 3102 N N . VAL B 1 96 ? -19.206 18.633 15.714 1 97.39 96 VAL B N 1
ATOM 3103 C CA . VAL B 1 96 ? -18.158 19.411 15.061 1 97.39 96 VAL B CA 1
ATOM 3104 C C . VAL B 1 96 ? -18.76 20.243 13.931 1 97.39 96 VAL B C 1
ATOM 3106 O O . VAL B 1 96 ? -19.624 19.764 13.192 1 97.39 96 VAL B O 1
ATOM 3109 N N . THR B 1 97 ? -18.444 21.498 13.894 1 98.22 97 THR B N 1
ATOM 3110 C CA . THR B 1 97 ? -18.783 22.393 12.794 1 98.22 97 THR B CA 1
ATOM 3111 C C . THR B 1 97 ? -17.571 22.63 11.896 1 98.22 97 THR B C 1
ATOM 3113 O O . THR B 1 97 ? -16.485 22.949 12.383 1 98.22 97 THR B O 1
ATOM 3116 N N . VAL B 1 98 ? -17.734 22.446 10.636 1 98.57 98 VAL B N 1
ATOM 3117 C CA . VAL B 1 98 ? -16.668 22.718 9.677 1 98.57 98 VAL B CA 1
ATOM 3118 C C . VAL B 1 98 ? -17.021 23.951 8.848 1 98.57 98 VAL B C 1
ATOM 3120 O O . VAL B 1 98 ? -18.068 23.989 8.197 1 98.57 98 VAL B O 1
ATOM 3123 N N . VAL B 1 99 ? -16.16 24.954 8.853 1 98.46 99 VAL B N 1
ATOM 3124 C CA . VAL B 1 99 ? -16.359 26.173 8.077 1 98.46 99 VAL B CA 1
ATOM 3125 C C . VAL B 1 99 ? -15.633 26.058 6.739 1 98.46 99 VAL B C 1
ATOM 3127 O O . VAL B 1 99 ? -14.449 25.716 6.695 1 98.46 99 VAL B O 1
ATOM 3130 N N . LEU B 1 100 ? -16.341 26.277 5.689 1 97.89 100 LEU B N 1
ATOM 3131 C CA . LEU B 1 100 ? -15.8 26.202 4.336 1 97.89 100 LEU B CA 1
ATOM 3132 C C . LEU B 1 100 ? -16.072 27.491 3.569 1 97.89 100 LEU B C 1
ATOM 3134 O O . LEU B 1 100 ? -17.023 28.213 3.877 1 97.89 100 LEU B O 1
ATOM 3138 N N . PRO B 1 101 ? -15.198 27.781 2.622 1 96.66 101 PRO B N 1
ATOM 3139 C CA . PRO B 1 101 ? -15.518 28.924 1.764 1 96.66 101 PRO B CA 1
ATOM 3140 C C . PRO B 1 101 ? -16.765 28.693 0.913 1 96.66 101 PRO B C 1
ATOM 3142 O O . PRO B 1 101 ? -17.086 27.549 0.581 1 96.66 101 PRO B O 1
ATOM 3145 N N . GLU B 1 102 ? -17.341 29.73 0.526 1 96.22 102 GLU B N 1
ATOM 3146 C CA . GLU B 1 102 ? -18.582 29.661 -0.24 1 96.22 102 GLU B CA 1
ATOM 3147 C C . GLU B 1 102 ? -18.355 29.014 -1.603 1 96.22 102 GLU B C 1
ATOM 3149 O O . GLU B 1 102 ? -19.262 28.394 -2.16 1 96.22 102 GLU B O 1
ATOM 3154 N N . ASN B 1 103 ? -17.186 29.094 -2.076 1 94.13 103 ASN B N 1
ATOM 3155 C CA . ASN B 1 103 ? -16.883 28.579 -3.408 1 94.13 103 ASN B CA 1
ATOM 3156 C C . ASN B 1 103 ? -16.249 27.193 -3.342 1 94.13 103 ASN B C 1
ATOM 3158 O O . ASN B 1 103 ? -15.615 26.749 -4.301 1 94.13 103 ASN B O 1
ATOM 3162 N N . VAL B 1 104 ? -16.356 26.514 -2.259 1 93.6 104 VAL B N 1
ATOM 3163 C CA . VAL B 1 104 ? -15.787 25.181 -2.095 1 93.6 104 VAL B CA 1
ATOM 3164 C C . VAL B 1 104 ? -16.332 24.25 -3.176 1 93.6 104 VAL B C 1
ATOM 3166 O O . VAL B 1 104 ? -17.499 24.351 -3.561 1 93.6 104 VAL B O 1
ATOM 3169 N N . VAL B 1 105 ? -15.46 23.411 -3.719 1 90.53 105 VAL B N 1
ATOM 3170 C CA . VAL B 1 105 ? -15.856 22.395 -4.689 1 90.53 105 VAL B CA 1
ATOM 3171 C C . VAL B 1 105 ? -16.958 21.518 -4.098 1 90.53 105 VAL B C 1
ATOM 3173 O O . VAL B 1 105 ? -16.848 21.054 -2.961 1 90.53 105 VAL B O 1
ATOM 3176 N N . HIS B 1 106 ? -17.945 21.247 -4.828 1 92.53 106 HIS B N 1
ATOM 3177 C CA . HIS B 1 106 ? -19.138 20.535 -4.384 1 92.53 106 HIS B CA 1
ATOM 3178 C C . HIS B 1 106 ? -18.785 19.155 -3.841 1 92.53 106 HIS B C 1
ATOM 3180 O O . HIS B 1 106 ? -19.327 18.728 -2.818 1 92.53 106 HIS B O 1
ATOM 3186 N N . ALA B 1 107 ? -17.875 18.481 -4.482 1 88.65 107 ALA B N 1
ATOM 3187 C CA . ALA B 1 107 ? -17.49 17.133 -4.073 1 88.65 107 ALA B CA 1
ATOM 3188 C C . ALA B 1 107 ? -16.901 17.133 -2.665 1 88.65 107 ALA B C 1
ATOM 3190 O O . ALA B 1 107 ? -17.133 16.204 -1.888 1 88.65 107 ALA B O 1
ATOM 3191 N N . LYS B 1 108 ? -16.193 18.101 -2.345 1 91.67 108 LYS B N 1
ATOM 3192 C CA . LYS B 1 108 ? -15.584 18.213 -1.023 1 91.67 108 LYS B CA 1
ATOM 3193 C C . LYS B 1 108 ? -16.633 18.521 0.041 1 91.67 108 LYS B C 1
ATOM 3195 O O . LYS B 1 108 ? -16.601 17.952 1.135 1 91.67 108 LYS B O 1
ATOM 3200 N N . LEU B 1 109 ? -17.484 19.423 -0.363 1 95.3 109 LEU B N 1
ATOM 3201 C CA . LEU B 1 109 ? -18.576 19.774 0.538 1 95.3 109 LEU B CA 1
ATOM 3202 C C . LEU B 1 109 ? -19.417 18.547 0.876 1 95.3 109 LEU B C 1
ATOM 3204 O O . LEU B 1 109 ? -19.703 18.289 2.047 1 95.3 109 LEU B O 1
ATOM 3208 N N . GLU B 1 110 ? -19.768 17.81 -0.081 1 94.19 110 GLU B N 1
ATOM 3209 C CA . GLU B 1 110 ? -20.616 1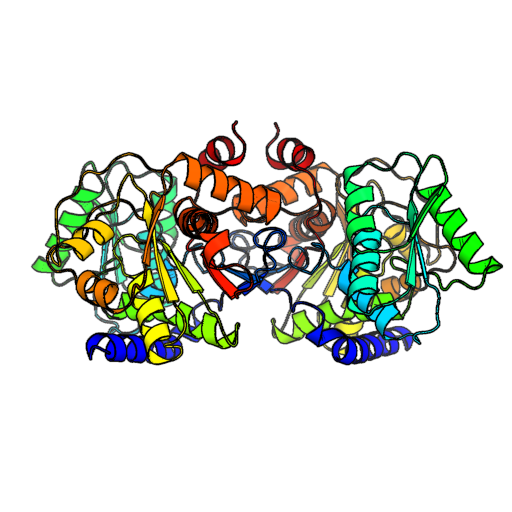6.639 0.119 1 94.19 110 GLU B CA 1
ATOM 3210 C C . GLU B 1 110 ? -19.9 15.574 0.945 1 94.19 110 GLU B C 1
ATOM 3212 O O . GLU B 1 110 ? -20.521 14.899 1.769 1 94.19 110 GLU B O 1
ATOM 3217 N N . LYS B 1 111 ? -18.684 15.415 0.698 1 92.02 111 LYS B N 1
ATOM 3218 C CA . LYS B 1 111 ? -17.902 14.456 1.474 1 92.02 111 LYS B CA 1
ATOM 3219 C C . LYS B 1 111 ? -17.907 14.816 2.957 1 92.02 111 LYS B C 1
ATOM 3221 O O . LYS B 1 111 ? -18.161 13.961 3.808 1 92.02 111 LYS B O 1
ATOM 3226 N N . ILE B 1 112 ? -17.645 15.997 3.272 1 96.83 112 ILE B N 1
ATOM 3227 C CA . ILE B 1 112 ? -17.601 16.458 4.655 1 96.83 112 ILE B CA 1
ATOM 3228 C C . ILE B 1 112 ? -18.99 16.344 5.281 1 96.83 112 ILE B C 1
ATOM 3230 O O . ILE B 1 112 ? -19.134 15.84 6.398 1 96.83 112 ILE B O 1
ATOM 3234 N N . ARG B 1 113 ? -20.034 16.687 4.552 1 96.03 113 ARG B N 1
ATOM 3235 C CA . ARG B 1 113 ? -21.409 16.615 5.035 1 96.03 113 ARG B CA 1
ATOM 3236 C C . ARG B 1 113 ? -21.83 15.169 5.275 1 96.03 113 ARG B C 1
ATOM 3238 O O . ARG B 1 113 ? -22.625 14.89 6.175 1 96.03 113 ARG B O 1
ATOM 3245 N N . SER B 1 114 ? -21.265 14.345 4.491 1 94.16 114 SER B N 1
ATOM 3246 C CA . SER B 1 114 ? -21.665 12.943 4.557 1 94.16 114 SER B CA 1
ATOM 3247 C C . SER B 1 114 ? -21.318 12.333 5.911 1 94.16 114 SER B C 1
ATOM 3249 O O . SER B 1 114 ? -21.861 11.292 6.286 1 94.16 114 SER B O 1
ATOM 3251 N N . TYR B 1 115 ? -20.485 12.979 6.656 1 96.26 115 TYR B N 1
ATOM 3252 C CA . TYR B 1 115 ? -20.124 12.476 7.977 1 96.26 115 TYR B CA 1
ATOM 3253 C C . TYR B 1 115 ? -21.067 13.019 9.044 1 96.26 115 TYR B C 1
ATOM 3255 O O . TYR B 1 115 ? -20.898 12.737 10.232 1 96.26 115 TYR B O 1
ATOM 3263 N N . GLY B 1 116 ? -22.013 13.894 8.663 1 96.14 116 GLY B N 1
ATOM 3264 C CA . GLY B 1 116 ? -23.069 14.329 9.563 1 96.14 116 GLY B CA 1
ATOM 3265 C C . GLY B 1 116 ? -22.677 15.526 10.409 1 96.14 116 GLY B C 1
ATOM 3266 O O . GLY B 1 116 ? -23.282 15.78 11.453 1 96.14 116 GLY B O 1
ATOM 3267 N N . VAL B 1 117 ? -21.672 16.238 9.959 1 97.25 117 VAL B N 1
ATOM 3268 C CA . VAL B 1 117 ? -21.221 17.401 10.717 1 97.25 117 VAL B CA 1
ATOM 3269 C C . VAL B 1 117 ? -21.963 18.648 10.24 1 97.25 117 VAL B C 1
ATOM 3271 O O . VAL B 1 117 ? -22.495 18.674 9.128 1 97.25 117 VAL B O 1
ATOM 3274 N N . ASP B 1 118 ? -21.989 19.653 11.086 1 97.21 118 ASP B N 1
ATOM 3275 C CA . ASP B 1 118 ? -22.498 20.956 10.667 1 97.21 118 ASP B CA 1
ATOM 3276 C C . ASP B 1 118 ? -21.498 21.67 9.761 1 97.21 118 ASP B C 1
ATOM 3278 O O . ASP B 1 118 ? -20.287 21.594 9.981 1 97.21 118 ASP B O 1
ATOM 3282 N N . VAL B 1 119 ? -22.057 22.359 8.767 1 98.07 119 VAL B N 1
ATOM 3283 C CA . VAL B 1 119 ? -21.193 23.081 7.838 1 98.07 119 VAL B CA 1
ATOM 3284 C C . VAL B 1 119 ? -21.621 24.545 7.767 1 98.07 119 VAL B C 1
ATOM 3286 O O . VAL B 1 119 ? -22.815 24.847 7.7 1 98.07 119 VAL B O 1
ATOM 3289 N N . ILE B 1 120 ? -20.72 25.435 7.865 1 98.01 120 ILE B N 1
ATOM 3290 C CA . ILE B 1 120 ? -20.927 26.861 7.634 1 98.01 120 ILE B CA 1
ATOM 3291 C C . ILE B 1 120 ? -20.152 27.3 6.393 1 98.01 120 ILE B C 1
ATOM 3293 O O . ILE B 1 120 ? -18.953 27.034 6.276 1 98.01 120 ILE B O 1
ATOM 3297 N N . LEU B 1 121 ? -20.842 27.89 5.486 1 97.76 121 LEU B N 1
ATOM 3298 C CA . LEU B 1 121 ? -20.183 28.502 4.337 1 97.76 121 LEU B CA 1
ATOM 3299 C C . LEU B 1 121 ? -19.915 29.982 4.588 1 97.76 121 LEU B C 1
ATOM 3301 O O . LEU B 1 121 ? -20.847 30.754 4.823 1 97.76 121 LEU B O 1
ATOM 3305 N N . HIS B 1 122 ? -18.684 30.311 4.545 1 97.47 122 HIS B N 1
ATOM 3306 C CA . HIS B 1 122 ? -18.326 31.695 4.836 1 97.47 122 HIS B CA 1
ATOM 3307 C C . HIS B 1 122 ? -17.049 32.098 4.108 1 97.47 122 HIS B C 1
ATOM 3309 O O . HIS B 1 122 ? -16.037 31.397 4.184 1 97.47 122 HIS B O 1
ATOM 3315 N N . GLY B 1 123 ? -17.114 33.288 3.482 1 94.62 123 GLY B N 1
ATOM 3316 C CA . GLY B 1 123 ? -15.927 33.852 2.86 1 94.62 123 GLY B CA 1
ATOM 3317 C C . GLY B 1 123 ? -15.731 33.397 1.426 1 94.62 123 GLY B C 1
ATOM 3318 O O . GLY B 1 123 ? -16.172 32.31 1.049 1 94.62 123 GLY B O 1
ATOM 3319 N N . ALA B 1 124 ? -14.937 34.242 0.728 1 92.42 124 ALA B N 1
ATOM 3320 C CA . ALA B 1 124 ? -14.676 33.967 -0.682 1 92.42 124 ALA B CA 1
ATOM 3321 C C . ALA B 1 124 ? -13.483 33.031 -0.847 1 92.42 124 ALA B C 1
ATOM 3323 O O . ALA B 1 124 ? -13.291 32.441 -1.913 1 92.42 124 ALA B O 1
ATOM 3324 N N . GLU B 1 125 ? -12.69 32.938 0.201 1 90.09 125 GLU B N 1
ATOM 3325 C CA . GLU B 1 125 ? -11.514 32.076 0.144 1 90.09 125 GLU B CA 1
ATOM 3326 C C . GLU B 1 125 ? -11.285 31.365 1.475 1 90.09 125 GLU B C 1
ATOM 3328 O O . GLU B 1 125 ? -11.911 31.705 2.481 1 90.09 125 GLU B O 1
ATOM 3333 N N . THR B 1 126 ? -10.372 30.42 1.478 1 88.25 126 THR B N 1
ATOM 3334 C CA . THR B 1 126 ? -10.113 29.542 2.613 1 88.25 126 THR B CA 1
ATOM 3335 C C . THR B 1 126 ? -9.662 30.347 3.829 1 88.25 126 THR B C 1
ATOM 3337 O O . THR B 1 126 ? -10.043 30.039 4.96 1 88.25 126 THR B O 1
ATOM 3340 N N . GLY B 1 127 ? -8.849 31.366 3.634 1 89.22 127 GLY B N 1
ATOM 3341 C CA . GLY B 1 127 ? -8.348 32.184 4.727 1 89.22 127 GLY B CA 1
ATOM 3342 C C . GLY B 1 127 ? -9.448 32.885 5.501 1 89.22 127 GLY B C 1
ATOM 3343 O O . GLY B 1 127 ? -9.381 32.99 6.727 1 89.22 127 GLY B O 1
ATOM 3344 N N . LEU B 1 128 ? -10.442 33.309 4.838 1 93.5 128 LEU B N 1
ATOM 3345 C CA . LEU B 1 128 ? -11.563 33.993 5.473 1 93.5 128 LEU B CA 1
ATOM 3346 C C . LEU B 1 128 ? -12.422 33.011 6.262 1 93.5 128 LEU B C 1
ATOM 3348 O O . LEU B 1 128 ? -12.933 33.347 7.333 1 93.5 128 LEU B O 1
ATOM 3352 N N . ALA B 1 129 ? -12.559 31.854 5.686 1 95.97 129 ALA B N 1
ATOM 3353 C CA . ALA B 1 129 ? -13.279 30.807 6.407 1 95.97 129 ALA B CA 1
ATOM 3354 C C . ALA B 1 129 ? -12.575 30.458 7.715 1 95.97 129 ALA B C 1
ATOM 3356 O O . ALA B 1 129 ? -13.223 30.3 8.753 1 95.97 129 ALA B O 1
ATOM 3357 N N . GLU B 1 130 ? -11.311 30.35 7.633 1 94 130 GLU B N 1
ATOM 3358 C CA . GLU B 1 130 ? -10.519 30.026 8.815 1 94 130 GLU B CA 1
ATOM 3359 C C . GLU B 1 130 ? -10.641 31.114 9.877 1 94 130 GLU B C 1
ATOM 3361 O O . GLU B 1 130 ? -10.826 30.817 11.059 1 94 130 GLU B O 1
ATOM 3366 N N . LYS B 1 131 ? -10.498 32.342 9.505 1 93.93 131 LYS B N 1
ATOM 3367 C CA . LYS B 1 131 ? -10.636 33.461 10.433 1 93.93 131 LYS B CA 1
ATOM 3368 C C . LYS B 1 131 ? -12.012 33.461 11.093 1 93.93 131 LYS B C 1
ATOM 3370 O O . LYS B 1 131 ? -12.128 33.694 12.298 1 93.93 131 LYS B O 1
ATOM 3375 N N . HIS B 1 132 ? -12.987 33.235 10.286 1 96.75 132 HIS B N 1
ATOM 3376 C CA . HIS B 1 132 ? -14.347 33.183 10.809 1 96.75 132 HIS B CA 1
ATOM 3377 C C . HIS B 1 132 ? -14.492 32.086 11.858 1 96.75 132 HIS B C 1
ATOM 3379 O O . HIS B 1 132 ? -15.096 32.304 12.911 1 96.75 132 HIS B O 1
ATOM 3385 N N . ALA B 1 133 ? -13.982 30.888 11.527 1 97.31 133 ALA B N 1
ATOM 3386 C CA . ALA B 1 133 ? -14.033 29.774 12.471 1 97.31 133 ALA B CA 1
ATOM 3387 C C . ALA B 1 133 ? -13.342 30.135 13.782 1 97.31 133 ALA B C 1
ATOM 3389 O O . ALA B 1 133 ? -13.857 29.84 14.864 1 97.31 133 ALA B O 1
ATOM 3390 N N . GLN B 1 134 ? -12.214 30.771 13.683 1 94.51 134 GLN B N 1
ATOM 3391 C CA . GLN B 1 134 ? -11.467 31.174 14.869 1 94.51 134 GLN B CA 1
ATOM 3392 C C . GLN B 1 134 ? -12.23 32.227 15.668 1 94.51 134 GLN B C 1
ATOM 3394 O O . GLN B 1 134 ? -12.246 32.188 16.9 1 94.51 134 GLN B O 1
ATOM 3399 N N . ASP B 1 135 ? -12.839 33.125 14.958 1 96.28 135 ASP B N 1
ATOM 3400 C CA . ASP B 1 135 ? -13.645 34.153 15.611 1 96.28 135 ASP B CA 1
ATOM 3401 C C . ASP B 1 135 ? -14.82 33.533 16.364 1 96.28 135 ASP B C 1
ATOM 3403 O O . ASP B 1 135 ? -15.118 33.929 17.493 1 96.28 135 ASP B O 1
ATOM 3407 N N . LEU B 1 136 ? -15.467 32.582 15.719 1 96.09 136 LEU B N 1
ATOM 3408 C CA . LEU B 1 136 ? -16.587 31.897 16.355 1 96.09 136 LEU B CA 1
ATOM 3409 C C . LEU B 1 136 ? -16.122 31.123 17.584 1 96.09 136 LEU B C 1
ATOM 3411 O O . LEU B 1 136 ? -16.811 31.104 18.607 1 96.09 136 LEU B O 1
ATOM 3415 N N . ALA B 1 137 ? -15.025 30.482 17.418 1 95.31 137 ALA B N 1
ATOM 3416 C CA . ALA B 1 137 ? -14.48 29.748 18.558 1 95.31 137 ALA B CA 1
ATOM 3417 C C . ALA B 1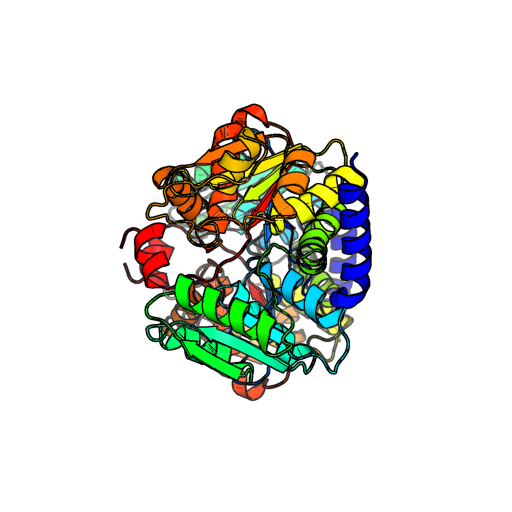 137 ? -14.228 30.679 19.74 1 95.31 137 ALA B C 1
ATOM 3419 O O . ALA B 1 137 ? -14.536 30.337 20.884 1 95.31 137 ALA B O 1
ATOM 3420 N N . ALA B 1 138 ? -13.717 31.836 19.465 1 93.25 138 ALA B N 1
ATOM 3421 C CA . ALA B 1 138 ? -13.36 32.803 20.5 1 93.25 138 ALA B CA 1
ATOM 3422 C C . ALA B 1 138 ? -14.607 33.433 21.115 1 93.25 138 ALA B C 1
ATOM 3424 O O . ALA B 1 138 ? -14.64 33.714 22.316 1 93.25 138 ALA B O 1
ATOM 3425 N N . SER B 1 139 ? -15.69 33.571 20.36 1 95.08 139 SER B N 1
ATOM 3426 C CA . SER B 1 139 ? -16.81 34.396 20.801 1 95.08 139 SER B CA 1
ATOM 3427 C C . SER B 1 139 ? -17.999 33.537 21.217 1 95.08 139 SER B C 1
ATOM 3429 O O . SER B 1 139 ? -18.854 33.982 21.986 1 95.08 139 SER B O 1
ATOM 3431 N N . GLN B 1 140 ? -18.088 32.345 20.752 1 92.81 140 GLN B N 1
ATOM 3432 C CA . GLN B 1 140 ? -19.309 31.576 20.966 1 92.81 140 GLN B CA 1
ATOM 3433 C C . GLN B 1 140 ? -19.021 30.286 21.729 1 92.81 140 GLN B C 1
ATOM 3435 O O . GLN B 1 140 ? -19.829 29.356 21.714 1 92.81 140 GLN B O 1
ATOM 3440 N N . GLY B 1 141 ? -17.847 30.138 22.28 1 89.38 141 GLY B N 1
ATOM 3441 C CA . GLY B 1 141 ? -17.551 29.04 23.186 1 89.38 141 GLY B CA 1
ATOM 3442 C C . GLY B 1 141 ? -17.206 27.75 22.467 1 89.38 141 GLY B C 1
ATOM 3443 O O . GLY B 1 141 ? -17.366 26.661 23.022 1 89.38 141 GLY B O 1
ATOM 3444 N N . TYR B 1 142 ? -16.905 27.786 21.172 1 94.09 142 TYR B N 1
ATOM 3445 C CA . TYR B 1 142 ? -16.407 26.607 20.473 1 94.09 142 TYR B CA 1
ATOM 3446 C C . TYR B 1 142 ? -14.966 26.307 20.867 1 94.09 142 TYR B C 1
ATOM 3448 O O . TYR B 1 142 ? -14.21 27.215 21.219 1 94.09 142 TYR B O 1
ATOM 3456 N N . THR B 1 143 ? -14.664 25.076 20.884 1 95.28 143 THR B N 1
ATOM 3457 C CA . THR B 1 143 ? -13.26 24.682 20.877 1 95.28 143 THR B CA 1
ATOM 3458 C C . THR B 1 143 ? -12.745 24.537 19.448 1 95.28 143 THR B C 1
ATOM 3460 O O . THR B 1 143 ? -13.291 23.759 18.662 1 95.28 143 THR B O 1
ATOM 3463 N N . TYR B 1 144 ? -11.734 25.224 19.133 1 96.19 144 TYR B N 1
ATOM 3464 C CA . TYR B 1 144 ? -11.175 25.181 17.786 1 96.19 144 TYR B CA 1
ATOM 3465 C C . TYR B 1 144 ? -10.267 23.97 17.611 1 96.19 144 TYR B C 1
ATOM 3467 O O . TYR B 1 144 ? -9.396 23.714 18.445 1 96.19 144 TYR B O 1
ATOM 3475 N N . ILE B 1 145 ? -10.462 23.246 16.578 1 97.38 145 ILE B N 1
ATOM 3476 C CA . ILE B 1 145 ? -9.582 22.143 16.21 1 97.38 145 ILE B CA 1
ATOM 3477 C C . ILE B 1 145 ? -8.568 22.616 15.171 1 97.38 145 ILE B C 1
ATOM 3479 O O . ILE B 1 145 ? -8.859 22.63 13.972 1 97.38 145 ILE B O 1
ATOM 3483 N N . SER B 1 146 ? -7.426 22.904 15.627 1 96.44 146 SER B N 1
ATOM 3484 C CA . SER B 1 146 ? -6.361 23.352 14.735 1 96.44 146 SER B CA 1
ATOM 3485 C C . SER B 1 146 ? -5.823 22.2 13.894 1 96.44 146 SER B C 1
ATOM 3487 O O . SER B 1 146 ? -5.737 21.065 14.368 1 96.44 146 SER B O 1
ATOM 3489 N N . PRO B 1 147 ? -5.461 22.492 12.682 1 95.39 147 PRO B N 1
ATOM 3490 C CA . PRO B 1 147 ? -4.876 21.429 11.861 1 95.39 147 PRO B CA 1
ATOM 3491 C C . PRO B 1 147 ? -3.494 21.001 12.349 1 95.39 147 PRO B C 1
ATOM 3493 O O . PRO B 1 147 ? -2.999 19.94 11.961 1 95.39 147 PRO B O 1
ATOM 3496 N N . CYS B 1 148 ? -2.821 21.85 13.152 1 96.16 148 CYS B N 1
ATOM 3497 C CA . CYS B 1 148 ? -1.466 21.462 13.527 1 96.16 148 CYS B CA 1
ATOM 3498 C C . CYS B 1 148 ? -1.07 22.084 14.86 1 96.16 148 CYS B C 1
ATOM 3500 O O . CYS B 1 148 ? -0.247 21.528 15.589 1 96.16 148 CYS B O 1
ATOM 3502 N N . ASN B 1 149 ? -1.676 23.24 15.267 1 96.79 149 ASN B N 1
ATOM 3503 C CA . ASN B 1 149 ? -1.209 24.024 16.405 1 96.79 149 ASN B CA 1
ATOM 3504 C C . ASN B 1 149 ? -1.961 23.661 17.682 1 96.79 149 ASN B C 1
ATOM 3506 O O . ASN B 1 149 ? -2.514 24.536 18.351 1 96.79 149 ASN B O 1
ATOM 3510 N N . ASP B 1 150 ? -1.909 22.446 18.024 1 97.37 150 ASP B N 1
ATOM 3511 C CA . ASP B 1 150 ? -2.616 21.88 19.169 1 97.37 150 ASP B CA 1
ATOM 3512 C C . ASP B 1 150 ? -1.875 20.667 19.727 1 97.37 150 ASP B C 1
ATOM 3514 O O . ASP B 1 150 ? -1.554 19.735 18.988 1 97.37 150 ASP B O 1
ATOM 3518 N N . PRO B 1 151 ? -1.607 20.669 21.067 1 98.06 151 PRO B N 1
ATOM 3519 C CA . PRO B 1 151 ? -0.816 19.582 21.647 1 98.06 151 PRO B CA 1
ATOM 3520 C C . PRO B 1 151 ? -1.441 18.208 21.416 1 98.06 151 PRO B C 1
ATOM 3522 O O . PRO B 1 151 ? -0.723 17.226 21.206 1 98.06 151 PRO B O 1
ATOM 3525 N N . ASP B 1 152 ? -2.749 18.129 21.455 1 98.29 152 ASP B N 1
ATOM 3526 C CA . ASP B 1 152 ? -3.414 16.844 21.26 1 98.29 152 ASP B CA 1
ATOM 3527 C C . ASP B 1 152 ? -3.318 16.391 19.805 1 98.29 152 ASP B C 1
ATOM 3529 O O . ASP B 1 152 ? -3.21 15.195 19.528 1 98.29 152 ASP B O 1
ATOM 3533 N N . ILE B 1 153 ? -3.418 17.364 18.906 1 98.67 153 ILE B N 1
ATOM 3534 C CA . ILE B 1 153 ? -3.244 17.062 17.49 1 98.67 153 ILE B CA 1
ATOM 3535 C C . ILE B 1 153 ? -1.831 16.54 17.243 1 98.67 153 ILE B C 1
ATOM 3537 O O . ILE B 1 153 ? -1.648 15.5 16.606 1 98.67 153 ILE B O 1
ATOM 3541 N N . ILE B 1 154 ? -0.862 17.21 17.797 1 98.85 154 ILE B N 1
ATOM 3542 C CA . ILE B 1 154 ? 0.54 16.844 17.629 1 98.85 154 ILE B CA 1
ATOM 3543 C C . ILE B 1 154 ? 0.789 15.463 18.231 1 98.85 154 ILE B C 1
ATOM 3545 O O . ILE B 1 154 ? 1.479 14.633 17.634 1 98.85 154 ILE B O 1
ATOM 3549 N N . ALA B 1 155 ? 0.204 15.202 19.374 1 98.75 155 ALA B N 1
ATOM 3550 C CA . ALA B 1 155 ? 0.331 13.903 20.029 1 98.75 155 ALA B CA 1
ATOM 3551 C C . ALA B 1 155 ? -0.226 12.788 19.149 1 98.75 155 ALA B C 1
ATOM 3553 O O . ALA B 1 155 ? 0.362 11.708 19.059 1 98.75 155 ALA B O 1
ATOM 3554 N N . GLY B 1 156 ? -1.384 13.044 18.544 1 98.84 156 GLY B N 1
ATOM 3555 C CA . GLY B 1 156 ? -1.951 12.08 17.614 1 98.84 156 GLY B CA 1
ATOM 3556 C C . GLY B 1 156 ? -1.023 11.744 16.462 1 98.84 156 GLY B C 1
ATOM 3557 O O . GLY B 1 156 ? -0.851 10.573 16.118 1 98.84 156 GLY B O 1
ATOM 3558 N N . GLN B 1 157 ? -0.414 12.793 15.912 1 98.81 157 GLN B N 1
ATOM 3559 C CA . GLN B 1 157 ? 0.527 12.58 14.817 1 98.81 157 GLN B CA 1
ATOM 3560 C C . GLN B 1 157 ? 1.768 11.833 15.297 1 98.81 157 GLN B C 1
ATOM 3562 O O . GLN B 1 157 ? 2.367 11.064 14.542 1 98.81 157 GLN B O 1
ATOM 3567 N N . GLY B 1 158 ? 2.102 12.003 16.584 1 98.89 158 GLY B N 1
ATOM 3568 C CA . GLY B 1 158 ? 3.251 11.338 17.179 1 98.89 158 GLY B CA 1
ATOM 3569 C C . GLY B 1 158 ? 3.105 9.829 17.234 1 98.89 158 GLY B C 1
ATOM 3570 O O . GLY B 1 158 ? 4.101 9.106 17.302 1 98.89 158 GLY B O 1
ATOM 3571 N N . THR B 1 159 ? 1.886 9.322 17.174 1 98.92 159 THR B N 1
ATOM 3572 C CA . THR B 1 159 ? 1.674 7.879 17.196 1 98.92 159 THR B CA 1
ATOM 3573 C C . THR B 1 159 ? 2.305 7.221 15.973 1 98.92 159 THR B C 1
ATOM 3575 O O . THR B 1 159 ? 2.622 6.03 15.997 1 98.92 159 THR B O 1
ATOM 3578 N N . ILE B 1 160 ? 2.496 7.984 14.908 1 98.93 160 ILE B N 1
ATOM 3579 C CA . ILE B 1 160 ? 3.197 7.489 13.728 1 98.93 160 ILE B CA 1
ATOM 3580 C C . ILE B 1 160 ? 4.628 7.107 14.1 1 98.93 160 ILE B C 1
ATOM 3582 O O . ILE B 1 160 ? 5.128 6.063 13.677 1 98.93 160 ILE B O 1
ATOM 3586 N N . GLY B 1 161 ? 5.27 7.995 14.929 1 98.89 161 GLY B N 1
ATOM 3587 C CA . GLY B 1 161 ? 6.612 7.683 15.397 1 98.89 161 GLY B CA 1
ATOM 3588 C C . GLY B 1 161 ? 6.679 6.4 16.203 1 98.89 161 GLY B C 1
ATOM 3589 O O . GLY B 1 161 ? 7.604 5.603 16.034 1 98.89 161 GLY B O 1
ATOM 3590 N N . LEU B 1 162 ? 5.693 6.171 17.036 1 98.83 162 LEU B N 1
ATOM 3591 C CA . LEU B 1 162 ? 5.636 4.944 17.824 1 98.83 162 LEU B CA 1
ATOM 3592 C C . LEU B 1 162 ? 5.522 3.722 16.92 1 98.83 162 LEU B C 1
ATOM 3594 O O . LEU B 1 162 ? 6.214 2.723 17.129 1 98.83 162 LEU B O 1
ATOM 3598 N N . GLU B 1 163 ? 4.697 3.816 15.941 1 98.72 163 GLU B N 1
ATOM 3599 C CA . GLU B 1 163 ? 4.53 2.702 15.013 1 98.72 163 GLU B CA 1
ATOM 3600 C C . GLU B 1 163 ? 5.818 2.427 14.243 1 98.72 163 GLU B C 1
ATOM 3602 O O . GLU B 1 163 ? 6.168 1.27 14 1 98.72 163 GLU B O 1
ATOM 3607 N N . ILE B 1 164 ? 6.491 3.513 13.791 1 98.81 164 ILE B N 1
ATOM 3608 C CA . ILE B 1 164 ? 7.748 3.339 13.072 1 98.81 164 ILE B CA 1
ATOM 3609 C C . ILE B 1 164 ? 8.731 2.551 13.935 1 98.81 164 ILE B C 1
ATOM 3611 O O . ILE B 1 164 ? 9.365 1.606 13.46 1 98.81 164 ILE B O 1
ATOM 3615 N N . LEU B 1 165 ? 8.834 2.877 15.211 1 98.5 165 LEU B N 1
ATOM 3616 C CA . LEU B 1 165 ? 9.781 2.235 16.115 1 98.5 165 LEU B CA 1
ATOM 3617 C C . LEU B 1 165 ? 9.383 0.787 16.381 1 98.5 165 LEU B C 1
ATOM 3619 O O . LEU B 1 165 ? 10.242 -0.06 16.639 1 98.5 165 LEU B O 1
ATOM 3623 N N . GLU B 1 166 ? 8.084 0.48 16.279 1 97.43 166 GLU B N 1
ATOM 3624 C CA . GLU B 1 166 ? 7.6 -0.887 16.454 1 97.43 166 GLU B CA 1
ATOM 3625 C C . GLU B 1 166 ? 7.85 -1.725 15.203 1 97.43 166 GLU B C 1
ATOM 3627 O O . GLU B 1 166 ? 8.076 -2.933 15.294 1 97.43 166 GLU B O 1
ATOM 3632 N N . GLN B 1 167 ? 7.856 -1.139 14.087 1 97.18 167 GLN B N 1
ATOM 3633 C CA . GLN B 1 167 ? 7.875 -1.857 12.817 1 97.18 167 GLN B CA 1
ATOM 3634 C C . GLN B 1 167 ? 9.282 -1.896 12.227 1 97.18 167 GLN B C 1
ATOM 3636 O O . GLN B 1 167 ? 9.559 -2.684 11.321 1 97.18 167 GLN B O 1
ATOM 3641 N N . CYS B 1 168 ? 10.124 -0.967 12.66 1 96.43 168 CYS B N 1
ATOM 3642 C CA . CYS B 1 168 ? 11.503 -0.852 12.2 1 96.43 168 CYS B CA 1
ATOM 3643 C C . CYS B 1 168 ? 12.463 -0.74 13.378 1 96.43 168 CYS B C 1
ATOM 3645 O O . CYS B 1 168 ? 12.444 0.252 14.108 1 96.43 168 CYS B O 1
ATOM 3647 N N . LYS B 1 169 ? 13.271 -1.654 13.647 1 89.49 169 LYS B N 1
ATOM 3648 C CA . LYS B 1 169 ? 14.106 -1.777 14.838 1 89.49 169 LYS B CA 1
ATOM 3649 C C . LYS B 1 169 ? 15.052 -0.587 14.971 1 89.49 169 LYS B C 1
ATOM 3651 O O . LYS B 1 169 ? 15.208 -0.029 16.059 1 89.49 169 LYS B O 1
ATOM 3656 N N . GLU B 1 170 ? 15.691 -0.136 13.874 1 92.89 170 GLU B N 1
ATOM 3657 C CA . GLU B 1 170 ? 16.685 0.928 13.978 1 92.89 170 GLU B CA 1
ATOM 3658 C C . GLU B 1 170 ? 16.639 1.847 12.76 1 92.89 170 GLU B C 1
ATOM 3660 O O . GLU B 1 170 ? 17.56 1.847 11.941 1 92.89 170 GLU B O 1
ATOM 3665 N N . PRO B 1 171 ? 15.65 2.652 12.735 1 98.25 171 PRO B N 1
ATOM 3666 C CA . PRO B 1 171 ? 15.678 3.618 11.634 1 98.25 171 PRO B CA 1
ATOM 3667 C C . PRO B 1 171 ? 16.782 4.661 11.793 1 98.25 171 PRO B C 1
ATOM 3669 O O . PRO B 1 171 ? 16.938 5.242 12.87 1 98.25 171 PRO B O 1
ATOM 3672 N N . ASP B 1 172 ? 17.56 4.916 10.773 1 98.85 172 ASP B N 1
ATOM 3673 C CA . ASP B 1 172 ? 18.629 5.91 10.792 1 98.85 172 ASP B CA 1
ATOM 3674 C C . ASP B 1 172 ? 18.086 7.305 10.488 1 98.85 172 ASP B C 1
ATOM 3676 O O . ASP B 1 172 ? 18.529 8.291 11.081 1 98.85 172 ASP B O 1
ATOM 3680 N N . ASN B 1 173 ? 17.152 7.373 9.543 1 98.91 173 ASN B N 1
ATOM 3681 C CA . ASN B 1 173 ? 16.613 8.635 9.049 1 98.91 173 ASN B CA 1
ATOM 3682 C C . ASN B 1 173 ? 15.097 8.571 8.883 1 98.91 173 ASN B C 1
ATOM 3684 O O . ASN B 1 173 ? 14.558 7.545 8.465 1 98.91 173 ASN B O 1
ATOM 3688 N N . VAL B 1 174 ? 14.438 9.62 9.214 1 98.96 174 VAL B N 1
ATOM 3689 C CA . VAL B 1 174 ? 13.015 9.775 8.929 1 98.96 174 VAL B CA 1
ATOM 3690 C C . VAL B 1 174 ? 12.78 11.077 8.166 1 98.96 174 VAL B C 1
ATOM 3692 O O . VAL B 1 174 ? 13.216 12.145 8.6 1 98.96 174 VAL B O 1
ATOM 3695 N N . PHE B 1 175 ? 12.167 10.995 7.035 1 98.97 175 PHE B N 1
ATOM 3696 C CA . PHE B 1 175 ? 11.864 12.148 6.196 1 98.97 175 PHE B CA 1
ATOM 3697 C C . PHE B 1 175 ? 10.394 12.531 6.312 1 98.97 175 PHE B C 1
ATOM 3699 O O . PHE B 1 175 ? 9.511 11.703 6.075 1 98.97 175 PHE B O 1
ATOM 3706 N N . VAL B 1 176 ? 10.13 13.785 6.645 1 98.96 176 VAL B N 1
ATOM 3707 C CA . VAL B 1 176 ? 8.774 14.248 6.921 1 98.96 176 VAL B CA 1
ATOM 3708 C C . VAL B 1 176 ? 8.535 15.588 6.229 1 98.96 176 VAL B C 1
ATOM 3710 O O . VAL B 1 176 ? 9.356 16.502 6.332 1 98.96 176 VAL B O 1
ATOM 3713 N N . ALA B 1 177 ? 7.42 15.711 5.545 1 98.89 177 ALA B N 1
ATOM 3714 C CA . ALA B 1 177 ? 7.037 16.987 4.947 1 98.89 177 ALA B CA 1
ATOM 3715 C C . ALA B 1 177 ? 6.65 18.001 6.02 1 98.89 177 ALA B C 1
ATOM 3717 O O . ALA B 1 177 ? 6.02 17.647 7.019 1 98.89 177 ALA B O 1
ATOM 3718 N N . MET B 1 178 ? 7.03 19.25 5.776 1 98.55 178 MET B N 1
ATOM 3719 C CA . MET B 1 178 ? 6.788 20.298 6.763 1 98.55 178 MET B CA 1
ATOM 3720 C C . MET B 1 178 ? 5.788 21.322 6.236 1 98.55 178 MET B C 1
ATOM 3722 O O . MET B 1 178 ? 6.038 21.974 5.221 1 98.55 178 MET B O 1
ATOM 3726 N N . GLY B 1 179 ? 4.699 21.364 6.818 1 96.95 179 GLY B N 1
ATOM 3727 C CA . GLY B 1 179 ? 3.732 22.442 6.679 1 96.95 179 GLY B CA 1
ATOM 3728 C C . GLY B 1 179 ? 3.581 23.274 7.939 1 96.95 179 GLY B C 1
ATOM 3729 O O . GLY B 1 179 ? 4.54 23.901 8.394 1 96.95 179 GLY B O 1
ATOM 3730 N N . GLY B 1 180 ? 2.487 23.076 8.62 1 95.96 180 GLY B N 1
ATOM 3731 C CA . GLY B 1 180 ? 2.256 23.764 9.881 1 95.96 180 GLY B CA 1
ATOM 3732 C C . GLY B 1 180 ? 3.048 23.177 11.034 1 95.96 180 GLY B C 1
ATOM 3733 O O . GLY B 1 180 ? 3.053 23.731 12.136 1 95.96 180 GLY B O 1
ATOM 3734 N N . GLY B 1 181 ? 3.669 22.086 10.814 1 98.2 181 GLY B N 1
ATOM 3735 C CA . GLY B 1 181 ? 4.647 21.559 11.752 1 98.2 181 GLY B CA 1
ATOM 3736 C C . GLY B 1 181 ? 4.076 20.502 12.678 1 98.2 181 GLY B C 1
ATOM 3737 O O . GLY B 1 181 ? 4.809 19.894 13.461 1 98.2 181 GLY B O 1
ATOM 3738 N N . GLY B 1 182 ? 2.778 20.235 12.605 1 98.42 182 GLY B N 1
ATOM 3739 C CA . GLY B 1 182 ? 2.166 19.267 13.501 1 98.42 182 GLY B CA 1
ATOM 3740 C C . GLY B 1 182 ? 2.704 17.86 13.316 1 98.42 182 GLY B C 1
ATOM 3741 O O . GLY B 1 182 ? 2.973 17.159 14.294 1 98.42 182 GLY B O 1
ATOM 3742 N N . LEU B 1 183 ? 2.863 17.452 12.113 1 98.83 183 LEU B N 1
ATOM 3743 C CA . LEU B 1 183 ? 3.309 16.1 11.793 1 98.83 183 LEU B CA 1
ATOM 3744 C C . LEU B 1 183 ? 4.753 15.886 12.232 1 98.83 183 LEU B C 1
ATOM 3746 O O . LEU B 1 183 ? 5.044 14.964 12.998 1 98.83 183 LEU B O 1
ATOM 3750 N N . ILE B 1 184 ? 5.646 16.788 11.852 1 98.9 184 ILE B N 1
ATOM 3751 C CA . ILE B 1 184 ? 7.067 16.591 12.115 1 98.9 184 ILE B CA 1
ATOM 3752 C C . ILE B 1 184 ? 7.346 16.768 13.605 1 98.9 184 ILE B C 1
ATOM 3754 O O . ILE B 1 184 ? 8.213 16.093 14.166 1 98.9 184 ILE B O 1
ATOM 3758 N N . SER B 1 185 ? 6.627 17.63 14.265 1 98.84 185 SER B N 1
ATOM 3759 C CA . SER B 1 185 ? 6.809 17.819 15.7 1 98.84 185 SER B CA 1
ATOM 3760 C C . SER B 1 185 ? 6.433 16.56 16.476 1 98.84 185 SER B C 1
ATOM 3762 O O . SER B 1 185 ? 7.141 16.162 17.403 1 98.84 185 SER B O 1
ATOM 3764 N N . GLY B 1 186 ? 5.317 15.973 16.091 1 98.87 186 GLY B N 1
ATOM 3765 C CA . GLY B 1 186 ? 4.887 14.747 16.745 1 98.87 186 GLY B CA 1
ATOM 3766 C C . GLY B 1 186 ? 5.86 13.598 16.558 1 98.87 186 GLY B C 1
ATOM 3767 O O . GLY B 1 186 ? 6.359 13.035 17.534 1 98.87 186 GLY B O 1
ATOM 3768 N N . ILE B 1 187 ? 6.192 13.317 15.306 1 98.95 187 ILE B N 1
ATOM 3769 C CA . ILE B 1 187 ? 7.094 12.217 14.98 1 98.95 187 ILE B CA 1
ATOM 3770 C C . ILE B 1 187 ? 8.472 12.485 15.579 1 98.95 187 ILE B C 1
ATOM 3772 O O . ILE B 1 187 ? 9.064 11.606 16.21 1 98.95 187 ILE B O 1
ATOM 3776 N N . GLY B 1 188 ? 8.921 13.702 15.411 1 98.87 188 GLY B N 1
ATOM 3777 C CA . GLY B 1 188 ? 10.238 14.069 15.909 1 98.87 188 GLY B CA 1
ATOM 3778 C C . GLY B 1 188 ? 10.366 13.934 17.414 1 98.87 188 GLY B C 1
ATOM 3779 O O . GLY B 1 188 ? 11.391 13.469 17.917 1 98.87 188 GLY B O 1
ATOM 3780 N N . SER B 1 189 ? 9.357 14.331 18.112 1 98.88 189 SER B N 1
ATOM 3781 C CA . SER B 1 189 ? 9.401 14.241 19.568 1 98.88 189 SER B CA 1
ATOM 3782 C C . SER B 1 189 ? 9.506 12.791 20.029 1 98.88 189 SER B C 1
ATOM 3784 O O . SER B 1 189 ? 10.283 12.477 20.933 1 98.88 189 SER B O 1
ATOM 3786 N N . VAL B 1 190 ? 8.746 11.948 19.417 1 98.84 190 VAL B N 1
ATOM 3787 C CA . VAL B 1 190 ? 8.793 10.529 19.751 1 98.84 190 VAL B CA 1
ATOM 3788 C C . VAL B 1 190 ? 10.178 9.969 19.434 1 98.84 190 VAL B C 1
ATOM 3790 O O . VAL B 1 190 ? 10.764 9.248 20.246 1 98.84 190 VAL B O 1
ATOM 3793 N N . MET B 1 191 ? 10.767 10.332 18.274 1 98.75 191 MET B N 1
ATOM 3794 C CA . MET B 1 191 ? 12.076 9.819 17.879 1 98.75 191 MET B CA 1
ATOM 3795 C C . MET B 1 191 ? 13.158 10.289 18.845 1 98.75 191 MET B C 1
ATOM 3797 O O . MET B 1 191 ? 13.998 9.496 19.276 1 98.75 191 MET B O 1
ATOM 3801 N N . LYS B 1 192 ? 13.11 11.535 19.2 1 98.43 192 LYS B N 1
ATOM 3802 C CA . LYS B 1 192 ? 14.127 12.068 20.102 1 98.43 192 LYS B CA 1
ATOM 3803 C C . LYS B 1 192 ? 14.049 11.404 21.473 1 98.43 192 LYS B C 1
ATOM 3805 O O . LYS B 1 192 ? 15.072 11.205 22.132 1 98.43 192 LYS B O 1
ATOM 3810 N N . ALA B 1 193 ? 12.869 11.065 21.85 1 98.17 193 ALA B N 1
ATOM 3811 C CA . ALA B 1 193 ? 12.671 10.474 23.17 1 98.17 193 ALA B CA 1
ATOM 3812 C C . ALA B 1 193 ? 13.097 9.009 23.185 1 98.17 193 ALA B C 1
ATOM 3814 O O . ALA B 1 193 ? 13.666 8.531 24.169 1 98.17 193 ALA B O 1
ATOM 3815 N N . PHE B 1 194 ? 12.86 8.283 22.11 1 97.7 194 PHE B N 1
ATOM 3816 C CA . PHE B 1 194 ? 12.967 6.832 22.201 1 97.7 194 PHE B CA 1
ATOM 3817 C C . PHE B 1 194 ? 14.014 6.305 21.227 1 97.7 194 PHE B C 1
ATOM 3819 O O . PHE B 1 194 ? 14.445 5.155 21.333 1 97.7 194 PHE B O 1
ATOM 3826 N N . SER B 1 195 ? 14.431 7.082 20.281 1 98.13 195 SER B N 1
ATOM 3827 C CA . SER B 1 195 ? 15.447 6.74 19.29 1 98.13 195 SER B CA 1
ATOM 3828 C C . SER B 1 195 ? 16.307 7.949 18.941 1 98.13 195 SER B C 1
ATOM 3830 O O . SER B 1 195 ? 16.332 8.389 17.79 1 98.13 195 SER B O 1
ATOM 3832 N N . PRO B 1 196 ? 17.035 8.445 19.923 1 96.81 196 PRO B N 1
ATOM 3833 C CA . PRO B 1 196 ? 17.717 9.733 19.776 1 96.81 196 PRO B CA 1
ATOM 3834 C C . PRO B 1 196 ? 18.779 9.717 18.678 1 96.81 196 PRO B C 1
ATOM 3836 O O . PRO B 1 196 ? 19.209 10.776 18.215 1 96.81 196 PRO B O 1
ATOM 3839 N N . ARG B 1 197 ? 19.198 8.576 18.152 1 97.7 197 ARG B N 1
ATOM 3840 C CA . ARG B 1 197 ? 20.207 8.493 17.1 1 97.7 197 ARG B CA 1
ATOM 3841 C C . ARG B 1 197 ? 19.58 8.683 15.723 1 97.7 197 ARG B C 1
ATOM 3843 O O . ARG B 1 197 ? 20.287 8.921 14.741 1 97.7 197 ARG B O 1
ATOM 3850 N N . THR B 1 198 ? 18.243 8.487 15.665 1 98.74 198 THR B N 1
ATOM 3851 C CA . THR B 1 198 ? 17.549 8.676 14.396 1 98.74 198 THR B CA 1
ATOM 3852 C C . THR B 1 198 ? 17.572 10.144 13.98 1 98.74 198 THR B C 1
ATOM 3854 O O . THR B 1 198 ? 17.237 11.025 14.775 1 98.74 198 THR B O 1
ATOM 3857 N N . ARG B 1 199 ? 18.012 10.454 12.851 1 98.85 199 ARG B N 1
ATOM 3858 C CA . ARG B 1 199 ? 18.01 11.816 12.328 1 98.85 199 ARG B CA 1
ATOM 3859 C C . ARG B 1 199 ? 16.661 12.161 11.706 1 98.85 199 ARG B C 1
ATOM 3861 O O . ARG B 1 199 ? 16.093 11.362 10.959 1 98.85 199 ARG B O 1
ATOM 3868 N N . ILE B 1 200 ? 16.165 13.308 11.97 1 98.94 200 ILE B N 1
ATOM 3869 C CA . ILE B 1 200 ? 14.899 13.794 11.433 1 98.94 200 ILE B CA 1
ATOM 3870 C C . ILE B 1 200 ? 15.165 14.796 10.312 1 98.94 200 ILE B C 1
ATOM 3872 O O . ILE B 1 200 ? 15.781 15.84 10.538 1 98.94 200 ILE B O 1
ATOM 3876 N N . TYR B 1 201 ? 14.711 14.525 9.142 1 98.96 201 TYR B N 1
ATOM 3877 C CA . TYR B 1 201 ? 14.778 15.411 7.986 1 98.96 201 TYR B CA 1
ATOM 3878 C C . TYR B 1 201 ? 13.425 16.058 7.715 1 98.96 201 TYR B C 1
ATOM 3880 O O . TYR B 1 201 ? 12.452 15.369 7.399 1 98.96 201 TYR B O 1
ATOM 3888 N N . GLY B 1 202 ? 13.353 17.333 7.903 1 98.92 202 GLY B N 1
ATOM 3889 C CA . GLY B 1 202 ? 12.19 18.09 7.467 1 98.92 202 GLY B CA 1
ATOM 3890 C C . GLY B 1 202 ? 12.289 18.559 6.028 1 98.92 202 GLY B C 1
ATOM 3891 O O . GLY B 1 202 ? 13.287 19.166 5.634 1 98.92 202 GLY B O 1
ATOM 3892 N N . VAL B 1 203 ? 11.26 18.306 5.253 1 98.96 203 VAL B N 1
ATOM 3893 C CA . VAL B 1 203 ? 11.307 18.644 3.834 1 98.96 203 VAL B CA 1
ATOM 3894 C C . VAL B 1 203 ? 10.233 19.681 3.514 1 98.96 203 VAL B C 1
ATOM 3896 O O . VAL B 1 203 ? 9.062 19.497 3.856 1 98.96 203 VAL B O 1
ATOM 3899 N N . CYS B 1 204 ? 10.589 20.751 2.922 1 98.76 204 CYS B N 1
ATOM 3900 C CA . CYS B 1 204 ? 9.644 21.803 2.566 1 98.76 204 CYS B CA 1
ATOM 3901 C C . CYS B 1 204 ? 9.684 22.09 1.07 1 98.76 204 CYS B C 1
ATOM 3903 O O . CYS B 1 204 ? 10.656 21.749 0.394 1 98.76 204 CYS B O 1
ATOM 3905 N N . ALA B 1 205 ? 8.588 22.593 0.565 1 98.64 205 ALA B N 1
ATOM 3906 C CA . ALA B 1 205 ? 8.53 23.059 -0.818 1 98.64 205 ALA B CA 1
ATOM 3907 C C . ALA B 1 205 ? 9.118 24.461 -0.95 1 98.64 205 ALA B C 1
ATOM 3909 O O . ALA B 1 205 ? 8.811 25.348 -0.149 1 98.64 205 ALA B O 1
ATOM 3910 N N . THR B 1 206 ? 9.909 24.66 -1.931 1 98.28 206 THR B N 1
ATOM 3911 C CA . THR B 1 206 ? 10.515 25.962 -2.186 1 98.28 206 THR B CA 1
ATOM 3912 C C . THR B 1 206 ? 9.443 27.04 -2.319 1 98.28 206 THR B C 1
ATOM 3914 O O . THR B 1 206 ? 9.63 28.169 -1.86 1 98.28 206 THR B O 1
ATOM 3917 N N . ASN B 1 207 ? 8.334 26.711 -2.833 1 98.24 207 ASN B N 1
ATOM 3918 C CA . ASN B 1 207 ? 7.275 27.665 -3.143 1 98.24 207 ASN B CA 1
ATOM 3919 C C . ASN B 1 207 ? 6.453 28.013 -1.905 1 98.24 207 ASN B C 1
ATOM 3921 O O . ASN B 1 207 ? 5.625 28.925 -1.941 1 98.24 207 ASN B O 1
ATOM 3925 N N . SER B 1 208 ? 6.638 27.358 -0.807 1 96.97 208 SER B N 1
ATOM 3926 C CA . SER B 1 208 ? 5.922 27.634 0.434 1 96.97 208 SER B CA 1
ATOM 3927 C C . SER B 1 208 ? 6.598 26.962 1.624 1 96.97 208 SER B C 1
ATOM 3929 O O . SER B 1 208 ? 6.359 25.784 1.896 1 96.97 208 SER B O 1
ATOM 3931 N N . LYS B 1 209 ? 7.365 27.641 2.351 1 97.84 209 LYS B N 1
ATOM 3932 C CA . LYS B 1 209 ? 8.192 27.029 3.387 1 97.84 209 LYS B CA 1
ATOM 3933 C C . LYS B 1 209 ? 8.224 27.892 4.645 1 97.84 209 LYS B C 1
ATOM 3935 O O . LYS B 1 209 ? 9.298 28.194 5.169 1 97.84 209 LYS B O 1
ATOM 3940 N N . ALA B 1 210 ? 7.074 28.269 5.134 1 97.34 210 ALA B N 1
ATOM 3941 C CA . ALA B 1 210 ? 6.922 29.189 6.258 1 97.34 210 ALA B CA 1
ATOM 3942 C C . ALA B 1 210 ? 7.609 28.646 7.508 1 97.34 210 ALA B C 1
ATOM 3944 O O . ALA B 1 210 ? 8.332 29.374 8.192 1 97.34 210 ALA B O 1
ATOM 3945 N N . LEU B 1 211 ? 7.39 27.386 7.81 1 98.19 211 LEU B N 1
ATOM 3946 C CA . LEU B 1 211 ? 7.988 26.817 9.014 1 98.19 211 LEU B CA 1
ATOM 3947 C C . LEU B 1 211 ? 9.509 26.791 8.905 1 98.19 211 LEU B C 1
ATOM 3949 O O . LEU B 1 211 ? 10.209 27.158 9.851 1 98.19 211 LEU B O 1
ATOM 3953 N N . ALA B 1 212 ? 9.995 26.363 7.77 1 98.34 212 ALA B N 1
ATOM 3954 C CA . ALA B 1 212 ? 11.44 26.3 7.57 1 98.34 212 ALA B CA 1
ATOM 3955 C C . ALA B 1 212 ? 12.08 27.673 7.754 1 98.34 212 ALA B C 1
ATOM 3957 O O . ALA B 1 212 ? 13.099 27.804 8.435 1 98.34 212 ALA B O 1
ATOM 3958 N N . GLU B 1 213 ? 11.483 28.689 7.195 1 97.96 213 GLU B N 1
ATOM 3959 C CA . GLU B 1 213 ? 12 30.047 7.336 1 97.96 213 GLU B CA 1
ATOM 3960 C C . GLU B 1 213 ? 11.917 30.522 8.784 1 97.96 213 GLU B C 1
ATOM 3962 O O . GLU B 1 213 ? 12.849 31.151 9.29 1 97.96 213 GLU B O 1
ATOM 3967 N N . SER B 1 214 ? 10.819 30.254 9.376 1 98.49 214 SER B N 1
ATOM 3968 C CA . SER B 1 214 ? 10.617 30.658 10.764 1 98.49 214 SER B CA 1
ATOM 3969 C C . SER B 1 214 ? 11.635 29.995 11.686 1 98.49 214 SER B C 1
ATOM 3971 O O . SER B 1 214 ? 12.055 30.587 12.683 1 98.49 214 SER B O 1
ATOM 3973 N N . MET B 1 215 ? 11.998 28.784 11.414 1 98.31 215 MET B N 1
ATOM 3974 C CA . MET B 1 215 ? 12.989 28.067 12.211 1 98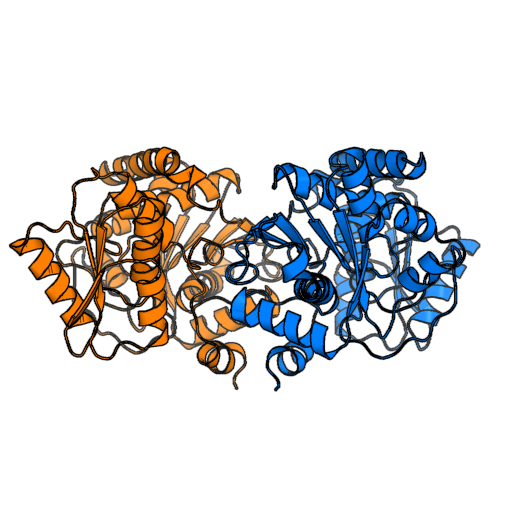.31 215 MET B CA 1
ATOM 3975 C C . MET B 1 215 ? 14.342 28.77 12.158 1 98.31 215 MET B C 1
ATOM 3977 O O . MET B 1 215 ? 15.054 28.83 13.162 1 98.31 215 MET B O 1
ATOM 3981 N N . VAL B 1 216 ? 14.697 29.312 11.011 1 97.74 216 VAL B N 1
ATOM 3982 C CA . VAL B 1 216 ? 15.963 30.015 10.832 1 97.74 216 VAL B CA 1
ATOM 3983 C C . VAL B 1 216 ? 15.987 31.269 11.703 1 97.74 216 VAL B C 1
ATOM 3985 O O . VAL B 1 216 ? 17.003 31.579 12.329 1 97.74 216 VAL B O 1
ATOM 3988 N N . PHE B 1 217 ? 14.85 31.919 11.852 1 96.96 217 PHE B N 1
ATOM 3989 C CA . PHE B 1 217 ? 14.781 33.193 12.559 1 96.96 217 PHE B CA 1
ATOM 3990 C C . PHE B 1 217 ? 14.444 32.979 14.029 1 96.96 217 PHE B C 1
ATOM 3992 O O . PHE B 1 217 ? 14.593 33.891 14.845 1 96.96 217 PHE B O 1
ATOM 3999 N N . GLY B 1 218 ? 13.935 31.806 14.343 1 96.14 218 GLY B N 1
ATOM 4000 C CA . GLY B 1 218 ? 13.555 31.512 15.715 1 96.14 218 GLY B CA 1
ATOM 4001 C C . GLY B 1 218 ? 12.244 32.156 16.123 1 96.14 218 GLY B C 1
ATOM 4002 O O . GLY B 1 218 ? 11.915 32.211 17.31 1 96.14 218 GLY B O 1
ATOM 4003 N N . ARG B 1 219 ? 11.555 32.687 15.146 1 96.87 219 ARG B N 1
ATOM 4004 C CA . ARG B 1 219 ? 10.239 33.299 15.309 1 96.87 219 ARG B CA 1
ATOM 4005 C C . ARG B 1 219 ? 9.421 33.187 14.027 1 96.87 219 ARG B C 1
ATOM 4007 O O . ARG B 1 219 ? 9.98 33.046 12.938 1 96.87 219 ARG B O 1
ATOM 4014 N N . VAL B 1 220 ? 8.133 33.351 14.182 1 97.06 220 VAL B N 1
ATOM 4015 C CA . VAL B 1 220 ? 7.266 33.255 13.012 1 97.06 220 VAL B CA 1
ATOM 4016 C C . VAL B 1 220 ? 7.52 34.438 12.081 1 97.06 220 VAL B C 1
ATOM 4018 O O . VAL B 1 220 ? 7.547 35.589 12.523 1 97.06 220 VAL B O 1
ATOM 4021 N N . VAL B 1 221 ? 7.754 34.132 10.839 1 96.16 221 VAL B N 1
ATOM 4022 C CA . VAL B 1 221 ? 7.968 35.182 9.849 1 96.16 221 VAL B CA 1
ATOM 4023 C C . VAL B 1 221 ? 7.017 34.985 8.671 1 96.16 221 VAL B C 1
ATOM 4025 O O . VAL B 1 221 ? 6.606 33.859 8.379 1 96.16 221 VAL B O 1
ATOM 4028 N N . GLU B 1 222 ? 6.64 36.076 8.094 1 92.63 222 GLU B N 1
ATOM 4029 C CA . GLU B 1 222 ? 5.842 36.014 6.874 1 92.63 222 GLU B CA 1
ATOM 4030 C C . GLU B 1 222 ? 6.697 35.612 5.675 1 92.63 222 GLU B C 1
ATOM 4032 O O . GLU B 1 222 ? 7.83 36.076 5.531 1 92.63 222 GLU B O 1
ATOM 4037 N N . THR B 1 223 ? 6.218 34.7 4.942 1 93.1 223 THR B N 1
ATOM 4038 C CA . THR B 1 223 ? 6.928 34.252 3.749 1 93.1 223 THR B CA 1
ATOM 4039 C C . THR B 1 223 ? 6.019 34.311 2.525 1 93.1 223 THR B C 1
ATOM 4041 O O . THR B 1 223 ? 4.794 34.351 2.656 1 93.1 223 THR B O 1
ATOM 4044 N N . SER B 1 224 ? 6.62 34.423 1.326 1 93.72 224 SER B N 1
ATOM 4045 C CA . SER B 1 224 ? 5.861 34.383 0.08 1 93.72 224 SER B CA 1
ATOM 4046 C C . SER B 1 224 ? 5.384 32.968 -0.231 1 93.72 224 SER B C 1
ATOM 4048 O O . SER B 1 224 ? 6.069 31.993 0.086 1 93.72 224 SER B O 1
ATOM 4050 N N . HIS B 1 225 ? 4.248 32.913 -0.784 1 94.69 225 HIS B N 1
ATOM 4051 C CA . HIS B 1 225 ? 3.668 31.639 -1.194 1 94.69 225 HIS B CA 1
ATOM 4052 C C . HIS B 1 225 ? 3.355 31.631 -2.686 1 94.69 225 HIS B C 1
ATOM 4054 O O . HIS B 1 225 ? 2.797 32.596 -3.213 1 94.69 225 HIS B O 1
ATOM 4060 N N . PHE B 1 226 ? 3.775 30.571 -3.329 1 96.64 226 PHE B N 1
ATOM 4061 C CA . PHE B 1 226 ? 3.5 30.349 -4.744 1 96.64 226 PHE B CA 1
ATOM 4062 C C . PHE B 1 226 ? 2.836 28.995 -4.96 1 96.64 226 PHE B C 1
ATOM 4064 O O . PHE B 1 226 ? 2.774 28.174 -4.042 1 96.64 226 PHE B O 1
ATOM 4071 N N . ASP B 1 227 ? 2.281 28.813 -6.141 1 96.42 227 ASP B N 1
ATOM 4072 C CA . ASP B 1 227 ? 1.644 27.538 -6.46 1 96.42 227 ASP B CA 1
ATOM 4073 C C . ASP B 1 227 ? 2.623 26.378 -6.293 1 96.42 227 ASP B C 1
ATOM 4075 O O . ASP B 1 227 ? 3.788 26.481 -6.684 1 96.42 227 ASP B O 1
ATOM 4079 N N . THR B 1 228 ? 2.114 25.387 -5.712 1 97.71 228 THR B N 1
ATOM 4080 C CA . THR B 1 228 ? 2.962 24.226 -5.47 1 97.71 228 THR B CA 1
ATOM 4081 C C . THR B 1 228 ? 2.165 22.933 -5.622 1 97.71 228 THR B C 1
ATOM 4083 O O . THR B 1 228 ? 0.958 22.909 -5.368 1 97.71 228 THR B O 1
ATOM 4086 N N . LEU B 1 229 ? 2.84 21.826 -6.03 1 97.74 229 LEU B N 1
ATOM 4087 C CA . LEU B 1 229 ? 2.256 20.491 -6.11 1 97.74 229 LEU B CA 1
ATOM 4088 C C . LEU B 1 229 ? 2.015 19.919 -4.717 1 97.74 229 LEU B C 1
ATOM 4090 O O . LEU B 1 229 ? 1.249 18.967 -4.556 1 97.74 229 LEU B O 1
ATOM 4094 N N . ALA B 1 230 ? 2.724 20.459 -3.739 1 97.61 230 ALA B N 1
ATOM 4095 C CA . ALA B 1 230 ? 2.552 20.052 -2.347 1 97.61 230 ALA B CA 1
ATOM 4096 C C . ALA B 1 230 ? 1.598 20.991 -1.614 1 97.61 230 ALA B C 1
ATOM 4098 O O . ALA B 1 230 ? 1.984 21.642 -0.641 1 97.61 230 ALA B O 1
ATOM 4099 N N . ASP B 1 231 ? 0.436 20.944 -1.996 1 94.42 231 ASP B N 1
ATOM 4100 C CA . ASP B 1 231 ? -0.536 21.922 -1.517 1 94.42 231 ASP B CA 1
ATOM 4101 C C . ASP B 1 231 ? -0.891 21.673 -0.053 1 94.42 231 ASP B C 1
ATOM 4103 O O . ASP B 1 231 ? -1.282 22.597 0.663 1 94.42 231 ASP B O 1
ATOM 4107 N N . GLY B 1 232 ? -0.698 20.457 0.421 1 94.27 232 GLY B N 1
ATOM 4108 C CA . GLY B 1 232 ? -1.013 20.119 1.799 1 94.27 232 GLY B CA 1
ATOM 4109 C C . GLY B 1 232 ? -0.091 20.785 2.803 1 94.27 232 GLY B C 1
ATOM 4110 O O . GLY B 1 232 ? -0.402 20.845 3.995 1 94.27 232 GLY B O 1
ATOM 4111 N N . VAL B 1 233 ? 1.028 21.308 2.34 1 96.29 233 VAL B N 1
ATOM 4112 C CA . VAL B 1 233 ? 1.993 21.918 3.249 1 96.29 233 VAL B CA 1
ATOM 4113 C C . VAL B 1 233 ? 2.075 23.42 2.986 1 96.29 233 VAL B C 1
ATOM 4115 O O . VAL B 1 233 ? 2.894 24.118 3.587 1 96.29 233 VAL B O 1
ATOM 4118 N N . ALA B 1 234 ? 1.233 23.909 2.104 1 94.13 234 ALA B N 1
ATOM 4119 C CA . ALA B 1 234 ? 1.297 25.316 1.716 1 94.13 234 ALA B CA 1
ATOM 4120 C C . ALA B 1 234 ? 0.577 26.198 2.732 1 94.13 234 ALA B C 1
ATOM 4122 O O . ALA B 1 234 ? -0.418 25.782 3.33 1 94.13 234 ALA B O 1
ATOM 4123 N N . GLY B 1 235 ? 1.131 27.44 2.884 1 90.78 235 GLY B N 1
ATOM 4124 C CA . GLY B 1 235 ? 0.498 28.404 3.77 1 90.78 235 GLY B CA 1
ATOM 4125 C C . GLY B 1 235 ? 1.411 28.88 4.884 1 90.78 235 GLY B C 1
ATOM 4126 O O . GLY B 1 235 ? 2.554 28.432 4.991 1 90.78 235 GLY B O 1
ATOM 4127 N N . GLY B 1 236 ? 0.88 29.717 5.696 1 90.25 236 GLY B N 1
ATOM 4128 C CA . GLY B 1 236 ? 1.626 30.245 6.827 1 90.25 236 GLY B CA 1
ATOM 4129 C C . GLY B 1 236 ? 1.423 29.448 8.101 1 90.25 236 GLY B C 1
ATOM 4130 O O . GLY B 1 236 ? 0.739 28.422 8.096 1 90.25 236 GLY B O 1
ATOM 4131 N N . ILE B 1 237 ? 2.152 29.857 9.093 1 93.26 237 ILE B N 1
ATOM 4132 C CA . ILE B 1 237 ? 1.951 29.247 10.402 1 93.26 237 ILE B CA 1
ATOM 4133 C C . ILE B 1 237 ? 1.436 30.294 11.386 1 93.26 237 ILE B C 1
ATOM 4135 O O . ILE B 1 237 ? 1.57 31.497 11.149 1 93.26 237 ILE B O 1
ATOM 4139 N N . ASP B 1 238 ? 0.863 29.853 12.384 1 89.58 238 ASP B N 1
ATOM 4140 C CA . ASP B 1 238 ? 0.277 30.731 13.391 1 89.58 238 ASP B CA 1
ATOM 4141 C C . ASP B 1 238 ? 1.353 31.559 14.09 1 89.58 238 ASP B C 1
ATOM 4143 O O . ASP B 1 238 ? 2.457 31.07 14.339 1 89.58 238 ASP B O 1
ATOM 4147 N N . THR B 1 239 ? 0.988 32.762 14.483 1 89.06 239 THR B N 1
ATOM 4148 C CA . THR B 1 239 ? 1.922 33.636 15.183 1 89.06 239 THR B CA 1
ATOM 4149 C C . THR B 1 239 ? 2.325 33.033 16.526 1 89.06 239 THR B C 1
ATOM 4151 O O . THR B 1 239 ? 3.478 33.152 16.945 1 89.06 239 THR B O 1
ATOM 4154 N N . GLU B 1 240 ? 1.327 32.441 17.169 1 91.03 240 GLU B N 1
ATOM 4155 C CA . GLU B 1 240 ? 1.611 31.743 18.419 1 91.03 240 GLU B CA 1
ATOM 4156 C C . GLU B 1 240 ? 1.732 30.238 18.196 1 91.03 240 GLU B C 1
ATOM 4158 O O . GLU B 1 240 ? 1.076 29.45 18.88 1 91.03 240 GLU B O 1
ATOM 4163 N N . SER B 1 241 ? 2.705 29.915 17.405 1 95.58 241 SER B N 1
ATOM 4164 C CA . SER B 1 241 ? 2.862 28.525 16.99 1 95.58 241 SER B CA 1
ATOM 4165 C C . SER B 1 241 ? 3.589 27.709 18.053 1 95.58 241 SER B C 1
ATOM 4167 O O . SER B 1 241 ? 4.733 28.01 18.4 1 95.58 241 SER B O 1
ATOM 4169 N N . ILE B 1 242 ? 3.038 26.653 18.551 1 97.32 242 ILE B N 1
ATOM 4170 C CA . ILE B 1 242 ? 3.744 25.758 19.461 1 97.32 242 ILE B CA 1
ATOM 4171 C C . ILE B 1 242 ? 4.593 24.773 18.66 1 97.32 242 ILE B C 1
ATOM 4173 O O . ILE B 1 242 ? 5.46 24.096 19.217 1 97.32 242 ILE B O 1
ATOM 4177 N N . THR B 1 243 ? 4.327 24.68 17.332 1 98.14 243 THR B N 1
ATOM 4178 C CA . THR B 1 243 ? 5.064 23.75 16.483 1 98.14 243 THR B CA 1
ATOM 4179 C C . THR B 1 243 ? 6.456 24.29 16.171 1 98.14 243 THR B C 1
ATOM 4181 O O . THR B 1 243 ? 7.394 23.518 15.96 1 98.14 243 THR B O 1
ATOM 4184 N N . LEU B 1 244 ? 6.636 25.63 16.184 1 98.25 244 LEU B N 1
ATOM 4185 C CA . LEU B 1 244 ? 7.922 26.213 15.817 1 98.25 244 LEU B CA 1
ATOM 4186 C C . LEU B 1 244 ? 9.01 25.793 16.799 1 98.25 244 LEU B C 1
ATOM 4188 O O . LEU B 1 244 ? 10.017 25.203 16.401 1 98.25 244 LEU B O 1
ATOM 4192 N N . PRO B 1 245 ? 8.796 26.004 18.106 1 97.93 245 PRO B N 1
ATOM 4193 C CA . PRO B 1 245 ? 9.851 25.572 19.026 1 97.93 245 PRO B CA 1
ATOM 4194 C C . PRO B 1 245 ? 10.057 24.059 19.019 1 97.93 245 PRO B C 1
ATOM 4196 O O . PRO B 1 245 ? 11.179 23.583 19.208 1 97.93 245 PRO B O 1
ATOM 4199 N N . LEU B 1 246 ? 9.019 23.294 18.831 1 98.53 246 LEU B N 1
ATOM 4200 C CA . LEU B 1 246 ? 9.16 21.844 18.754 1 98.53 246 LEU B CA 1
ATOM 4201 C C . LEU B 1 246 ? 9.975 21.442 17.529 1 98.53 246 LEU B C 1
ATOM 4203 O O . LEU B 1 246 ? 10.898 20.631 17.631 1 98.53 246 LEU B O 1
ATOM 4207 N N . ALA B 1 247 ? 9.623 22.026 16.402 1 98.57 247 ALA B N 1
ATOM 4208 C CA . ALA B 1 247 ? 10.341 21.712 15.169 1 98.57 247 ALA B CA 1
ATOM 4209 C C . ALA B 1 247 ? 11.824 22.047 15.298 1 98.57 247 ALA B C 1
ATOM 4211 O O . ALA B 1 247 ? 12.682 21.262 14.889 1 98.57 247 ALA B O 1
ATOM 4212 N N . ILE B 1 248 ? 12.114 23.207 15.888 1 98.4 248 ILE B N 1
ATOM 4213 C CA . ILE B 1 248 ? 13.497 23.618 16.102 1 98.4 248 ILE B CA 1
ATOM 4214 C C . ILE B 1 248 ? 14.222 22.572 16.947 1 98.4 248 ILE B C 1
ATOM 4216 O O . ILE B 1 248 ? 15.389 22.262 16.695 1 98.4 248 ILE B O 1
ATOM 4220 N N . SER B 1 249 ? 13.547 22.006 17.843 1 98.37 249 SER B N 1
ATOM 4221 C CA . SER B 1 249 ? 14.151 21.093 18.807 1 98.37 249 SER B CA 1
ATOM 4222 C C . SER B 1 249 ? 14.365 19.711 18.201 1 98.37 249 SER B C 1
ATOM 4224 O O . SER B 1 249 ? 15.263 18.976 18.619 1 98.37 249 SER B O 1
ATOM 4226 N N . VAL B 1 250 ? 13.56 19.358 17.165 1 98.69 250 VAL B N 1
ATOM 4227 C CA . VAL B 1 250 ? 13.573 17.937 16.833 1 98.69 250 VAL B CA 1
ATOM 4228 C C . VAL B 1 250 ? 14.141 17.74 15.43 1 98.69 250 VAL B C 1
ATOM 4230 O O . VAL B 1 250 ? 14.608 16.65 15.09 1 98.69 250 VAL B O 1
ATOM 4233 N N . VAL B 1 251 ? 14.14 18.759 14.575 1 98.82 251 VAL B N 1
ATOM 4234 C CA . VAL B 1 251 ? 14.579 18.606 13.192 1 98.82 251 VAL B CA 1
ATOM 4235 C C . VAL B 1 251 ? 16.1 18.725 13.117 1 98.82 251 VAL B C 1
ATOM 4237 O O . VAL B 1 251 ? 16.677 19.706 13.592 1 98.82 251 VAL B O 1
ATOM 4240 N N . ASP B 1 252 ? 16.709 17.783 12.512 1 98.79 252 ASP B N 1
ATOM 4241 C CA . ASP B 1 252 ? 18.162 17.796 12.371 1 98.79 252 ASP B CA 1
ATOM 4242 C C . ASP B 1 252 ? 18.582 18.479 11.071 1 98.79 252 ASP B C 1
ATOM 4244 O O . ASP B 1 252 ? 19.618 19.145 11.02 1 98.79 252 ASP B O 1
ATOM 4248 N N . HIS B 1 253 ? 17.796 18.261 9.983 1 98.74 253 HIS B N 1
ATOM 4249 C CA . HIS B 1 253 ? 18.1 18.828 8.674 1 98.74 253 HIS B CA 1
ATOM 4250 C C . HIS B 1 253 ? 16.832 19.29 7.965 1 98.74 253 HIS B C 1
ATOM 4252 O O . HIS B 1 253 ? 15.79 18.636 8.057 1 98.74 253 HIS B O 1
ATOM 4258 N N . VAL B 1 254 ? 16.941 20.412 7.317 1 98.85 254 VAL B N 1
ATOM 4259 C CA . VAL B 1 254 ? 15.865 20.908 6.465 1 98.85 254 VAL B CA 1
ATOM 4260 C C . VAL B 1 254 ? 16.275 20.799 4.999 1 98.85 254 VAL B C 1
ATOM 4262 O O . VAL B 1 254 ? 17.392 21.171 4.631 1 98.85 254 VAL B O 1
ATOM 4265 N N . ILE B 1 255 ? 15.454 20.224 4.197 1 98.89 255 ILE B N 1
ATOM 4266 C CA . ILE B 1 255 ? 15.698 20.099 2.764 1 98.89 255 ILE B CA 1
ATOM 4267 C C . ILE B 1 255 ? 14.602 20.825 1.988 1 98.89 255 ILE B C 1
ATOM 4269 O O . ILE B 1 255 ? 13.415 20.656 2.274 1 98.89 255 ILE B O 1
ATOM 4273 N N . GLU B 1 256 ? 14.958 21.64 1.113 1 98.61 256 GLU B N 1
ATOM 4274 C CA . GLU B 1 256 ? 14.027 22.345 0.238 1 98.61 256 GLU B CA 1
ATOM 4275 C C . GLU B 1 256 ? 13.946 21.679 -1.133 1 98.61 256 GLU B C 1
ATOM 4277 O O . GLU B 1 256 ? 14.972 21.353 -1.732 1 98.61 256 GLU B O 1
ATOM 4282 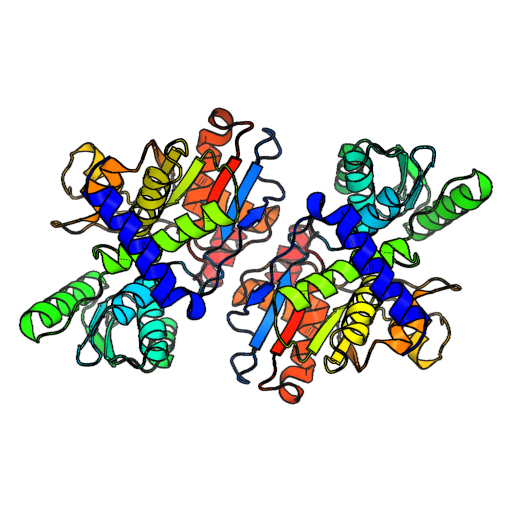N N . CYS B 1 257 ? 12.757 21.476 -1.643 1 98.85 257 CYS B N 1
ATOM 4283 C CA . CYS B 1 257 ? 12.55 20.848 -2.943 1 98.85 257 CYS B CA 1
ATOM 4284 C C . CYS B 1 257 ? 11.669 21.715 -3.834 1 98.85 257 CYS B C 1
ATOM 4286 O O . CYS B 1 257 ? 10.695 22.306 -3.365 1 98.85 257 CYS B O 1
ATOM 4288 N N . ASP B 1 258 ? 11.953 21.809 -5.086 1 98.66 258 ASP B N 1
ATOM 4289 C CA . ASP B 1 258 ? 11.152 22.592 -6.022 1 98.66 258 ASP B CA 1
ATOM 4290 C C . ASP B 1 258 ? 10.101 21.721 -6.707 1 98.66 258 ASP B C 1
ATOM 4292 O O . ASP B 1 258 ? 9.997 20.526 -6.425 1 98.66 258 ASP B O 1
ATOM 4296 N N . GLU B 1 259 ? 9.332 22.341 -7.617 1 98.31 259 GLU B N 1
ATOM 4297 C CA . GLU B 1 259 ? 8.178 21.685 -8.225 1 98.31 259 GLU B CA 1
ATOM 4298 C C . GLU B 1 259 ? 8.611 20.539 -9.134 1 98.31 259 GLU B C 1
ATOM 4300 O O . GLU B 1 259 ? 7.913 19.528 -9.243 1 98.31 259 GLU B O 1
ATOM 4305 N N . THR B 1 260 ? 9.748 20.643 -9.791 1 98.31 260 THR B N 1
ATOM 4306 C CA . THR B 1 260 ? 10.263 19.584 -10.653 1 98.31 260 THR B CA 1
ATOM 4307 C C . THR B 1 260 ? 10.651 18.358 -9.83 1 98.31 260 THR B C 1
ATOM 4309 O O . THR B 1 260 ? 10.368 17.225 -10.225 1 98.31 260 THR B O 1
ATOM 4312 N N . GLU B 1 261 ? 11.288 18.583 -8.717 1 98.68 261 GLU B N 1
ATOM 4313 C CA . GLU B 1 261 ? 11.691 17.505 -7.819 1 98.68 261 GLU B CA 1
ATOM 4314 C C . GLU B 1 261 ? 10.476 16.782 -7.244 1 98.68 261 GLU B C 1
ATOM 4316 O O . GLU B 1 261 ? 10.467 15.554 -7.143 1 98.68 261 GLU B O 1
ATOM 4321 N N . ILE B 1 262 ? 9.469 17.524 -6.847 1 98.77 262 ILE B N 1
ATOM 4322 C CA . ILE B 1 262 ? 8.243 16.941 -6.313 1 98.77 262 ILE B CA 1
ATOM 4323 C C . ILE B 1 262 ? 7.568 16.088 -7.384 1 98.77 262 ILE B C 1
ATOM 4325 O O . ILE B 1 262 ? 7.144 14.962 -7.114 1 98.77 262 ILE B O 1
ATOM 4329 N N . ARG B 1 263 ? 7.508 16.609 -8.618 1 98.05 263 ARG B N 1
ATOM 4330 C CA . ARG B 1 263 ? 6.904 15.881 -9.728 1 98.05 263 ARG B CA 1
ATOM 4331 C C . ARG B 1 263 ? 7.645 14.575 -9.995 1 98.05 263 ARG B C 1
ATOM 4333 O O . ARG B 1 263 ? 7.021 13.537 -10.226 1 98.05 263 ARG B O 1
ATOM 4340 N N . THR B 1 264 ? 8.935 14.637 -9.981 1 98 264 THR B N 1
ATOM 4341 C CA . THR B 1 264 ? 9.761 13.454 -10.193 1 98 264 THR B CA 1
ATOM 4342 C C . THR B 1 264 ? 9.478 12.399 -9.127 1 98 264 THR B C 1
ATOM 4344 O O . THR B 1 264 ? 9.396 11.207 -9.432 1 98 264 THR B O 1
ATOM 4347 N N . ALA B 1 265 ? 9.322 12.815 -7.907 1 98.64 265 ALA B N 1
ATOM 4348 C CA . ALA B 1 265 ? 9.022 11.895 -6.812 1 98.64 265 ALA B CA 1
ATOM 4349 C C . ALA B 1 265 ? 7.635 11.28 -6.976 1 98.64 265 ALA B C 1
ATOM 4351 O O . ALA B 1 265 ? 7.436 10.097 -6.692 1 98.64 265 ALA B O 1
ATOM 4352 N N . LEU B 1 266 ? 6.666 12.116 -7.418 1 97.99 266 LEU B N 1
ATOM 4353 C CA . LEU B 1 266 ? 5.329 11.606 -7.7 1 97.99 266 LEU B CA 1
ATOM 4354 C C . LEU B 1 266 ? 5.382 10.472 -8.718 1 97.99 266 LEU B C 1
ATOM 4356 O O . LEU B 1 266 ? 4.78 9.416 -8.51 1 97.99 266 LEU B O 1
ATOM 4360 N N . LYS B 1 267 ? 6.115 10.674 -9.751 1 95.57 267 LYS B N 1
ATOM 4361 C CA . LYS B 1 267 ? 6.236 9.687 -10.82 1 95.57 267 LYS B CA 1
ATOM 4362 C C . LYS B 1 267 ? 6.961 8.436 -10.334 1 95.57 267 LYS B C 1
ATOM 4364 O O . LYS B 1 267 ? 6.571 7.315 -10.669 1 95.57 267 LYS B O 1
ATOM 4369 N N . ALA B 1 268 ? 7.992 8.647 -9.573 1 96.65 268 ALA B N 1
ATOM 4370 C CA . ALA B 1 268 ? 8.739 7.509 -9.044 1 96.65 268 ALA B CA 1
ATOM 4371 C C . ALA B 1 268 ? 7.854 6.635 -8.16 1 96.65 268 ALA B C 1
ATOM 4373 O O . ALA B 1 268 ? 7.895 5.406 -8.251 1 96.65 268 ALA B O 1
ATOM 4374 N N . LEU B 1 269 ? 7.053 7.245 -7.294 1 97.54 269 LEU B N 1
ATOM 4375 C CA . LEU B 1 269 ? 6.157 6.494 -6.422 1 97.54 269 LEU B CA 1
ATOM 4376 C C . LEU B 1 269 ? 5.135 5.71 -7.239 1 97.54 269 LEU B C 1
ATOM 4378 O O . LEU B 1 269 ? 4.837 4.555 -6.925 1 97.54 269 LEU B O 1
ATOM 4382 N N . ALA B 1 270 ? 4.631 6.291 -8.291 1 94.66 270 ALA B N 1
ATOM 4383 C CA . ALA B 1 270 ? 3.604 5.643 -9.103 1 94.66 270 ALA B CA 1
ATOM 4384 C C . ALA B 1 270 ? 4.202 4.53 -9.958 1 94.66 270 ALA B C 1
ATOM 4386 O O . ALA B 1 270 ? 3.715 3.397 -9.944 1 94.66 270 ALA B O 1
ATOM 4387 N N . PHE B 1 271 ? 5.357 4.787 -10.628 1 90.92 271 PHE B N 1
ATOM 4388 C CA . PHE B 1 271 ? 5.844 3.907 -11.683 1 90.92 271 PHE B CA 1
ATOM 4389 C C . PHE B 1 271 ? 6.821 2.88 -11.124 1 90.92 271 PHE B C 1
ATOM 4391 O O . PHE B 1 271 ? 6.983 1.797 -11.69 1 90.92 271 PHE B O 1
ATOM 4398 N N . HIS B 1 272 ? 7.417 3.231 -10.031 1 92.68 272 HIS B N 1
ATOM 4399 C CA . HIS B 1 272 ? 8.43 2.319 -9.512 1 92.68 272 HIS B CA 1
ATOM 4400 C C . HIS B 1 272 ? 7.957 1.641 -8.231 1 92.68 272 HIS B C 1
ATOM 4402 O O . HIS B 1 272 ? 8.369 0.518 -7.929 1 92.68 272 HIS B O 1
ATOM 4408 N N . GLU B 1 273 ? 7.106 2.306 -7.523 1 95.73 273 GLU B N 1
ATOM 4409 C CA . GLU B 1 273 ? 6.723 1.782 -6.215 1 95.73 273 GLU B CA 1
ATOM 4410 C C . GLU B 1 273 ? 5.244 1.407 -6.182 1 95.73 273 GLU B C 1
ATOM 4412 O O . GLU B 1 273 ? 4.756 0.869 -5.186 1 95.73 273 GLU B O 1
ATOM 4417 N N . ASN B 1 274 ? 4.479 1.746 -7.256 1 93.91 274 ASN B N 1
ATOM 4418 C CA . ASN B 1 274 ? 3.084 1.354 -7.43 1 93.91 274 ASN B CA 1
ATOM 4419 C C . ASN B 1 274 ? 2.175 2.052 -6.423 1 93.91 274 ASN B C 1
ATOM 4421 O O . ASN B 1 274 ? 1.211 1.461 -5.936 1 93.91 274 ASN B O 1
ATOM 4425 N N . LEU B 1 275 ? 2.504 3.303 -6.03 1 96.62 275 LEU B N 1
ATOM 4426 C CA . LEU B 1 275 ? 1.737 4.082 -5.065 1 96.62 275 LEU B CA 1
ATOM 4427 C C . LEU B 1 275 ? 1.315 5.422 -5.66 1 96.62 275 LEU B C 1
ATOM 4429 O O . LEU B 1 275 ? 2.144 6.15 -6.211 1 96.62 275 LEU B O 1
ATOM 4433 N N . ILE B 1 276 ? 0.063 5.716 -5.586 1 96.27 276 ILE B N 1
ATOM 4434 C CA . ILE B 1 276 ? -0.442 7.037 -5.944 1 96.27 276 ILE B CA 1
ATOM 4435 C C . ILE B 1 276 ? -0.663 7.865 -4.681 1 96.27 276 ILE B C 1
ATOM 4437 O O . ILE B 1 276 ? -1.447 7.483 -3.809 1 96.27 276 ILE B O 1
ATOM 4441 N N . VAL B 1 277 ? 0.02 8.918 -4.589 1 97.89 277 VAL B N 1
ATOM 4442 C CA . VAL B 1 277 ? -0.052 9.745 -3.389 1 97.89 277 VAL B CA 1
ATOM 4443 C C . VAL B 1 277 ? -0.167 11.216 -3.782 1 97.89 277 VAL B C 1
ATOM 4445 O O . VAL B 1 277 ? -0.027 11.565 -4.957 1 97.89 277 VAL B O 1
ATOM 4448 N N . GLU B 1 278 ? -0.466 12.098 -2.82 1 98.01 278 GLU B N 1
ATOM 4449 C CA . GLU B 1 278 ? -0.525 13.535 -3.072 1 98.01 278 GLU B CA 1
ATOM 4450 C C . GLU B 1 278 ? 0.87 14.155 -3.06 1 98.01 278 GLU B C 1
ATOM 4452 O O . GLU B 1 278 ? 1.825 13.538 -2.584 1 98.01 278 GLU B O 1
ATOM 4457 N N . GLY B 1 279 ? 0.976 15.365 -3.548 1 98.41 279 GLY B N 1
ATOM 4458 C CA . GLY B 1 279 ? 2.253 16.041 -3.706 1 98.41 279 GLY B CA 1
ATOM 4459 C C . GLY B 1 279 ? 3.013 16.194 -2.402 1 98.41 279 GLY B C 1
ATOM 4460 O O . GLY B 1 279 ? 4.239 16.069 -2.373 1 98.41 279 GLY B O 1
ATOM 4461 N N . SER B 1 280 ? 2.307 16.447 -1.304 1 98.58 280 SER B N 1
ATOM 4462 C CA . SER B 1 280 ? 2.955 16.611 -0.007 1 98.58 280 SER B CA 1
ATOM 4463 C C . SER B 1 280 ? 3.613 15.314 0.451 1 98.58 280 SER B C 1
ATOM 4465 O O . SER B 1 280 ? 4.643 15.339 1.129 1 98.58 280 SER B O 1
ATOM 4467 N N . ALA B 1 281 ? 3.013 14.212 0.136 1 98.77 281 ALA B N 1
ATOM 4468 C CA . ALA B 1 281 ? 3.631 12.924 0.439 1 98.77 281 ALA B CA 1
ATOM 4469 C C . ALA B 1 281 ? 4.881 12.702 -0.408 1 98.77 281 ALA B C 1
ATOM 4471 O O . ALA B 1 281 ? 5.913 12.258 0.102 1 98.77 281 ALA B O 1
ATOM 4472 N N . ALA B 1 282 ? 4.806 13.069 -1.667 1 98.82 282 ALA B N 1
ATOM 4473 C CA . ALA B 1 282 ? 5.938 12.924 -2.578 1 98.82 282 ALA B CA 1
ATOM 4474 C C . ALA B 1 282 ? 7.086 13.847 -2.179 1 98.82 282 ALA B C 1
ATOM 4476 O O . ALA B 1 282 ? 8.251 13.56 -2.466 1 98.82 282 ALA B O 1
ATOM 4477 N N . LEU B 1 283 ? 6.723 14.927 -1.532 1 98.93 283 LEU B N 1
ATOM 4478 C CA . LEU B 1 283 ? 7.718 15.891 -1.074 1 98.93 283 LEU B CA 1
ATOM 4479 C C . LEU B 1 283 ? 8.747 15.221 -0.169 1 98.93 283 LEU B C 1
ATOM 4481 O O . LEU B 1 283 ? 9.944 15.5 -0.271 1 98.93 283 LEU B O 1
ATOM 4485 N N . ALA B 1 284 ? 8.344 14.309 0.701 1 98.94 284 ALA B N 1
ATOM 4486 C CA . ALA B 1 284 ? 9.257 13.596 1.591 1 98.94 284 ALA B CA 1
ATOM 4487 C C . ALA B 1 284 ? 10.239 12.739 0.798 1 98.94 284 ALA B C 1
ATOM 4489 O O . ALA B 1 284 ? 11.433 12.707 1.105 1 98.94 284 ALA B O 1
ATOM 4490 N N . LEU B 1 285 ? 9.749 12.08 -0.24 1 98.92 285 LEU B N 1
ATOM 4491 C CA . LEU B 1 285 ? 10.631 11.282 -1.085 1 98.92 285 LEU B CA 1
ATOM 4492 C C . LEU B 1 285 ? 11.596 12.174 -1.858 1 98.92 285 LEU B C 1
ATOM 4494 O O . LEU B 1 285 ? 12.759 11.815 -2.053 1 98.92 285 LEU B O 1
ATOM 4498 N N . ALA B 1 286 ? 11.08 13.309 -2.354 1 98.93 286 ALA B N 1
ATOM 4499 C CA . ALA B 1 286 ? 11.959 14.252 -3.041 1 98.93 286 ALA B CA 1
ATOM 4500 C C . ALA B 1 286 ? 13.129 14.659 -2.15 1 98.93 286 ALA B C 1
ATOM 4502 O O . ALA B 1 286 ? 14.269 14.745 -2.613 1 98.93 286 ALA B O 1
ATOM 4503 N N . GLY B 1 287 ? 12.872 14.909 -0.895 1 98.93 287 GLY B N 1
ATOM 4504 C CA . GLY B 1 287 ? 13.926 15.228 0.055 1 98.93 287 GLY B CA 1
ATOM 4505 C C . GLY B 1 287 ? 14.964 14.129 0.187 1 98.93 287 GLY B C 1
ATOM 4506 O O . GLY B 1 287 ? 16.166 14.393 0.129 1 98.93 287 GLY B O 1
ATOM 4507 N N . TYR B 1 288 ? 14.507 12.881 0.356 1 98.91 288 TYR B N 1
ATOM 4508 C CA . TYR B 1 288 ? 15.421 11.745 0.408 1 98.91 288 TYR B CA 1
ATOM 4509 C C . TYR B 1 288 ? 16.298 11.692 -0.837 1 98.91 288 TYR B C 1
ATOM 4511 O O . TYR B 1 288 ? 17.515 11.518 -0.74 1 98.91 288 TYR B O 1
ATOM 4519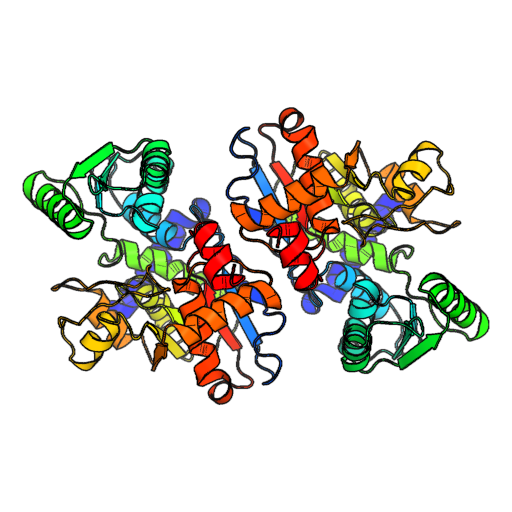 N N . SER B 1 289 ? 15.629 11.872 -2.004 1 98.78 289 SER B N 1
ATOM 4520 C CA . SER B 1 289 ? 16.34 11.747 -3.273 1 98.78 289 SER B CA 1
ATOM 4521 C C . SER B 1 289 ? 17.488 12.747 -3.365 1 98.78 289 SER B C 1
ATOM 4523 O O . SER B 1 289 ? 18.527 12.454 -3.96 1 98.78 289 SER B O 1
ATOM 4525 N N . LYS B 1 290 ? 17.326 13.873 -2.743 1 98.32 290 LYS B N 1
ATOM 4526 C CA . LYS B 1 290 ? 18.339 14.923 -2.805 1 98.32 290 LYS B CA 1
ATOM 4527 C C . LYS B 1 290 ? 19.57 14.55 -1.984 1 98.32 290 LYS B C 1
ATOM 4529 O O . LYS B 1 290 ? 20.673 15.026 -2.259 1 98.32 290 LYS B O 1
ATOM 4534 N N . VAL B 1 291 ? 19.395 13.694 -0.991 1 98.43 291 VAL B N 1
ATOM 4535 C CA . VAL B 1 291 ? 20.521 13.407 -0.108 1 98.43 291 VAL B CA 1
ATOM 4536 C C . VAL B 1 291 ? 20.792 11.904 -0.088 1 98.43 291 VAL B C 1
ATOM 4538 O O . VAL B 1 291 ? 21.415 11.392 0.846 1 98.43 291 VAL B O 1
ATOM 4541 N N . ALA B 1 292 ? 20.276 11.196 -1.018 1 98.33 292 ALA B N 1
ATOM 4542 C CA . ALA B 1 292 ? 20.35 9.738 -1.07 1 98.33 292 ALA B CA 1
ATOM 4543 C C . ALA B 1 292 ? 21.791 9.256 -0.93 1 98.33 292 ALA B C 1
ATOM 4545 O O . ALA B 1 292 ? 22.059 8.274 -0.233 1 98.33 292 ALA B O 1
ATOM 4546 N N . GLU B 1 293 ? 22.739 9.958 -1.554 1 97.82 293 GLU B N 1
ATOM 4547 C CA . GLU B 1 293 ? 24.143 9.565 -1.494 1 97.82 293 GLU B CA 1
ATOM 4548 C C . GLU B 1 293 ? 24.706 9.742 -0.087 1 97.82 293 GLU B C 1
ATOM 4550 O O . GLU B 1 293 ? 25.502 8.923 0.377 1 97.82 293 GLU B O 1
ATOM 4555 N N . ALA B 1 294 ? 24.297 10.783 0.586 1 98.12 294 ALA B N 1
ATOM 4556 C CA . ALA B 1 294 ? 24.803 11.099 1.919 1 98.12 294 ALA B CA 1
ATOM 4557 C C . ALA B 1 294 ? 24.317 10.079 2.945 1 98.12 294 ALA B C 1
ATOM 4559 O O . ALA B 1 294 ? 24.952 9.883 3.984 1 98.12 294 ALA B O 1
ATOM 4560 N N . VAL B 1 295 ? 23.208 9.405 2.644 1 98.22 295 VAL B N 1
ATOM 4561 C CA . VAL B 1 295 ? 22.666 8.46 3.614 1 98.22 295 VAL B CA 1
ATOM 4562 C C . VAL B 1 295 ? 22.72 7.045 3.043 1 98.22 295 VAL B C 1
ATOM 4564 O O . VAL B 1 295 ? 21.93 6.181 3.431 1 98.22 295 VAL B O 1
ATOM 4567 N N . ALA B 1 296 ? 23.635 6.86 2.086 1 97.98 296 ALA B N 1
ATOM 4568 C CA . ALA B 1 296 ? 23.803 5.559 1.444 1 97.98 296 ALA B CA 1
ATOM 4569 C C . ALA B 1 296 ? 24.095 4.472 2.475 1 97.98 296 ALA B C 1
ATOM 4571 O O . ALA B 1 296 ? 24.834 4.701 3.436 1 97.98 296 ALA B O 1
ATOM 4572 N N . GLY B 1 297 ? 23.498 3.282 2.335 1 97.71 297 GLY B N 1
ATOM 4573 C CA . GLY B 1 297 ? 23.743 2.134 3.193 1 97.71 297 GLY B CA 1
ATOM 4574 C C . GLY B 1 297 ? 22.949 2.175 4.485 1 97.71 297 GLY B C 1
ATOM 4575 O O . GLY B 1 297 ? 23.007 1.238 5.284 1 97.71 297 GLY B O 1
ATOM 4576 N N . GLN B 1 298 ? 22.15 3.224 4.687 1 98.31 298 GLN B N 1
ATOM 4577 C CA . GLN B 1 298 ? 21.39 3.399 5.921 1 98.31 298 GLN B CA 1
ATOM 4578 C C . GLN B 1 298 ? 19.918 3.055 5.714 1 98.31 298 GLN B C 1
ATOM 4580 O O . GLN B 1 298 ? 19.478 2.842 4.583 1 98.31 298 GLN B O 1
ATOM 4585 N N . THR B 1 299 ? 19.164 2.884 6.779 1 98.43 299 THR B N 1
ATOM 4586 C CA . THR B 1 299 ? 17.72 2.683 6.748 1 98.43 299 THR B CA 1
ATOM 4587 C C . THR B 1 299 ? 16.985 4.016 6.854 1 98.43 299 THR B C 1
ATOM 4589 O O . THR B 1 299 ? 17.115 4.724 7.855 1 98.43 299 THR B O 1
ATOM 4592 N N . SER B 1 300 ? 16.268 4.387 5.82 1 98.83 300 SER B N 1
ATOM 4593 C CA . SER B 1 300 ? 15.511 5.634 5.775 1 98.83 300 SER B CA 1
ATOM 4594 C C . SER B 1 300 ? 14.013 5.367 5.677 1 98.83 300 SER B C 1
ATOM 4596 O O . SER B 1 300 ? 13.573 4.556 4.86 1 98.83 300 SER B O 1
ATOM 4598 N N . VAL B 1 301 ? 13.245 5.962 6.549 1 98.92 301 VAL B N 1
ATOM 4599 C CA . VAL B 1 301 ? 11.788 5.889 6.52 1 98.92 301 VAL B CA 1
ATOM 4600 C C . VAL B 1 301 ? 11.218 7.164 5.903 1 98.92 301 VAL B C 1
ATOM 4602 O O . VAL B 1 301 ? 11.516 8.269 6.361 1 98.92 301 VAL B O 1
ATOM 4605 N N . ILE B 1 302 ? 10.483 7.046 4.847 1 98.94 302 ILE B N 1
ATOM 4606 C CA . ILE B 1 302 ? 9.803 8.143 4.167 1 98.94 302 ILE B CA 1
ATOM 4607 C C . ILE B 1 302 ? 8.326 8.155 4.555 1 98.94 302 ILE B C 1
ATOM 4609 O O . ILE B 1 302 ? 7.601 7.193 4.292 1 98.94 302 ILE B O 1
ATOM 4613 N N . VAL B 1 303 ? 7.837 9.206 5.132 1 98.96 303 VAL B N 1
ATOM 4614 C CA . VAL B 1 303 ? 6.443 9.274 5.558 1 98.96 303 VAL B CA 1
ATOM 4615 C C . VAL B 1 303 ? 5.569 9.738 4.396 1 98.96 303 VAL B C 1
ATOM 4617 O O . VAL B 1 303 ? 5.699 10.872 3.928 1 98.96 303 VAL B O 1
ATOM 4620 N N . LEU B 1 304 ? 4.735 8.886 3.892 1 98.87 304 LEU B N 1
ATOM 4621 C CA . LEU B 1 304 ? 3.731 9.237 2.894 1 98.87 304 LEU B CA 1
ATOM 4622 C C . LEU B 1 304 ? 2.457 9.746 3.561 1 98.87 304 LEU B C 1
ATOM 4624 O O . LEU B 1 304 ? 1.573 8.958 3.904 1 98.87 304 LEU B O 1
ATOM 4628 N N . CYS B 1 305 ? 2.288 11.034 3.627 1 98.72 305 CYS B N 1
ATOM 4629 C CA . CYS B 1 305 ? 1.395 11.649 4.602 1 98.72 305 CYS B CA 1
ATOM 4630 C C . CYS B 1 305 ? -0.042 11.659 4.096 1 98.72 305 CYS B C 1
ATOM 4632 O O . CYS B 1 305 ? -0.971 11.942 4.855 1 98.72 305 CYS B O 1
ATOM 4634 N N . GLY B 1 306 ? -0.25 11.336 2.73 1 97.79 306 GLY B N 1
ATOM 4635 C CA . GLY B 1 306 ? -1.623 11.323 2.251 1 97.79 306 GLY B CA 1
ATOM 4636 C C . GLY B 1 306 ? -1.734 11.033 0.766 1 97.79 306 GLY B C 1
ATOM 4637 O O . GLY B 1 306 ? -0.726 11.001 0.058 1 97.79 306 GLY B O 1
ATOM 4638 N N . ALA B 1 307 ? -3.054 10.905 0.321 1 97 307 ALA B N 1
ATOM 4639 C CA . ALA B 1 307 ? -3.261 10.55 -1.08 1 97 307 ALA B CA 1
ATOM 4640 C C . ALA B 1 307 ? -4.587 11.101 -1.596 1 97 307 ALA B C 1
ATOM 4642 O O . ALA B 1 307 ? -5.195 10.526 -2.502 1 97 307 ALA B O 1
ATOM 4643 N N . ASN B 1 308 ? -5.082 12.167 -1.002 1 94.63 308 ASN B N 1
ATOM 4644 C CA . ASN B 1 308 ? -6.33 12.77 -1.457 1 94.63 308 ASN B CA 1
ATOM 4645 C C . ASN B 1 308 ? -6.102 13.704 -2.642 1 94.63 308 ASN B C 1
ATOM 4647 O O . ASN B 1 308 ? -5.907 14.907 -2.462 1 94.63 308 ASN B O 1
ATOM 4651 N N . ILE B 1 309 ? -6.083 13.151 -3.84 1 92.48 309 ILE B N 1
ATOM 4652 C CA . ILE B 1 309 ? -5.885 13.855 -5.102 1 92.48 309 ILE B CA 1
ATOM 4653 C C . ILE B 1 309 ? -6.987 13.47 -6.086 1 92.48 309 ILE B C 1
ATOM 4655 O O . ILE B 1 309 ? -7.646 12.442 -5.919 1 92.48 309 ILE B O 1
ATOM 4659 N N . ASN B 1 310 ? -7.164 14.36 -6.969 1 88.8 310 ASN B N 1
ATOM 4660 C CA . ASN B 1 310 ? -8.197 14.045 -7.951 1 88.8 310 ASN B CA 1
ATOM 4661 C C . ASN B 1 310 ? -7.601 13.435 -9.216 1 88.8 310 ASN B C 1
ATOM 4663 O O . ASN B 1 310 ? -6.383 13.452 -9.405 1 88.8 310 ASN B O 1
ATOM 4667 N N . ARG B 1 311 ? -8.454 12.927 -10.026 1 87.16 311 ARG B N 1
ATOM 4668 C CA . ARG B 1 311 ? -8.069 12.219 -11.242 1 87.16 311 ARG B CA 1
ATOM 4669 C C . ARG B 1 311 ? -7.294 13.133 -12.186 1 87.16 311 ARG B C 1
ATOM 4671 O O . ARG B 1 311 ? -6.334 12.702 -12.827 1 87.16 311 ARG B O 1
ATOM 4678 N N . THR B 1 312 ? -7.689 14.371 -12.307 1 88.79 312 THR B N 1
ATOM 4679 C CA . THR B 1 312 ? -7.037 15.33 -13.193 1 88.79 312 THR B CA 1
ATOM 4680 C C . THR B 1 312 ? -5.589 15.557 -12.771 1 88.79 312 THR B C 1
ATOM 4682 O O . THR B 1 312 ? -4.695 15.631 -13.617 1 88.79 312 THR B O 1
ATOM 4685 N N . PHE B 1 313 ? -5.45 15.686 -11.492 1 91.31 313 PHE B N 1
ATOM 4686 C CA . PHE B 1 313 ? -4.1 15.835 -10.96 1 91.31 313 PHE B CA 1
ATOM 4687 C C . PHE B 1 313 ? -3.232 14.644 -11.345 1 91.31 313 PHE B C 1
ATOM 4689 O O . PHE B 1 313 ? -2.102 14.816 -11.808 1 91.31 313 PHE B O 1
ATOM 4696 N N . VAL B 1 314 ? -3.705 13.442 -11.194 1 90.3 314 VAL B N 1
ATOM 4697 C CA . VAL B 1 314 ? -2.978 12.211 -11.489 1 90.3 314 VAL B CA 1
ATOM 4698 C C . VAL B 1 314 ? -2.628 12.161 -12.974 1 90.3 314 VAL B C 1
ATOM 4700 O O . VAL B 1 314 ? -1.475 11.919 -13.338 1 90.3 314 VAL B O 1
ATOM 4703 N N . GLN B 1 315 ? -3.594 12.426 -13.785 1 88.18 315 GLN B N 1
ATOM 4704 C CA . GLN B 1 315 ? -3.398 12.362 -15.23 1 88.18 315 GLN B CA 1
ATOM 4705 C C . GLN B 1 315 ? -2.365 13.387 -15.69 1 88.18 315 GLN B C 1
ATOM 4707 O O . GLN B 1 315 ? -1.48 13.069 -16.487 1 88.18 315 GLN B O 1
ATOM 4712 N N . LYS B 1 316 ? -2.44 14.552 -15.169 1 90.84 316 LYS B N 1
ATOM 4713 C CA . LYS B 1 316 ? -1.573 15.644 -15.603 1 90.84 316 LYS B CA 1
ATOM 4714 C C . LYS B 1 316 ? -0.178 15.511 -14.999 1 90.84 316 LYS B C 1
ATOM 4716 O O . LYS B 1 316 ? 0.82 15.511 -15.723 1 90.84 316 LYS B O 1
ATOM 4721 N N . GLU B 1 317 ? -0.126 15.356 -13.683 1 92.02 317 GLU B N 1
ATOM 4722 C CA . GLU B 1 317 ? 1.141 15.523 -12.978 1 92.02 317 GLU B CA 1
ATOM 4723 C C . GLU B 1 317 ? 1.92 14.212 -12.924 1 92.02 317 GLU B C 1
ATOM 4725 O O . GLU B 1 317 ? 3.148 14.217 -12.811 1 92.02 317 GLU B O 1
ATOM 4730 N N . ILE B 1 318 ? 1.284 13.111 -13.002 1 89.85 318 ILE B N 1
ATOM 4731 C CA . ILE B 1 318 ? 1.948 11.819 -12.873 1 89.85 318 ILE B CA 1
ATOM 4732 C C . ILE B 1 318 ? 2.091 11.172 -14.249 1 89.85 318 ILE B C 1
ATOM 4734 O O . ILE B 1 318 ? 3.165 10.68 -14.603 1 89.85 318 ILE B O 1
ATOM 4738 N N . PHE B 1 319 ? 1.08 11.379 -15.051 1 83.6 319 PHE B N 1
ATOM 4739 C CA . PHE B 1 319 ? 1.106 10.625 -16.299 1 83.6 319 PHE B CA 1
ATOM 4740 C C . PHE B 1 319 ? 1.297 11.557 -17.49 1 83.6 319 PHE B C 1
ATOM 4742 O O . PHE B 1 319 ? 1.452 11.099 -18.624 1 83.6 319 PHE B O 1
ATOM 4749 N N . GLY B 1 320 ? 1.396 12.893 -17.265 1 80.35 320 GLY B N 1
ATOM 4750 C CA . GLY B 1 320 ? 1.7 13.865 -18.303 1 80.35 320 GLY B CA 1
ATOM 4751 C C . GLY B 1 320 ? 0.598 13.997 -19.338 1 80.35 320 GLY B C 1
ATOM 4752 O O . GLY B 1 320 ? 0.874 14.197 -20.523 1 80.35 320 GLY B O 1
ATOM 4753 N N . LEU B 1 321 ? -0.643 13.727 -18.996 1 72.91 321 LEU B N 1
ATOM 4754 C CA . LEU B 1 321 ? -1.769 13.824 -19.919 1 72.91 321 LEU B CA 1
ATOM 4755 C C . LEU B 1 321 ? -2.476 15.167 -19.774 1 72.91 321 LEU B C 1
ATOM 4757 O O . LEU B 1 321 ? -2.526 15.732 -18.679 1 72.91 321 LEU B O 1
#

Secondary structure (DSSP, 8-state):
--HHHHHHHHHHHHHHHHHGGGS----EEE-SSTTGGGT-EEEEEEGGGSGGGBTHHHHHHHHHHTS-TT-EEEEE-SSHHHHHHHHHHHHHT-EEEEEE-TT--HHHHHHHHTTT-EEEE--SSHHHHHHHHHHHHHHH-PEE--SSSSHHHHHHHHHHHHHHHHH-S--SEEEEE-SSSHHHHHHHHHHHHH-TTSEEEEEEETTB-HHHHHHHHTS---------S-GGG-S---TT-SHHHHHHHH-SEEEEE-HHHHHHHHHHHHHTT-B---HHHHHHHHHHHHTTTTTTTSEEEEEE-B----HHHIIIIIT--/--HHHHHHHHHHHHHHHHHGGGS----EEE-SSTTGGGT-EEEEEEGGGSGGGBTHHHHHHHHHHTS-TT-EEEEE-SSHHHHHHHHHHHHHT-EEEEEE-TT--HHHHHHHHTTT-EEEE--SSHHHHHHHHHHHHHHH-PEE--SSSSHHHHHHHHHHHHHHHHH-S--SEEEEE-SSSHHHHHHHHHHHHH-TTSEEEEEEETTB-HHHHHHHHTS---------S-GGG-S---TT-SHHHHHHHH-SEEEEE-HHHHHHHHHHHHHTT-B---HHHHHHHHHHHHTTTTTTTSEEEEEE-B----HHHIIIIIT--

Nearest PDB structures (foldseek):
  8y1j-assembly1_B-2  TM=9.461E-01  e=1.698E-31  Pseudomonas aeruginosa PAO1
  8y1j-assembly1_A-2  TM=9.404E-01  e=1.120E-31  Pseudomonas aeruginosa PAO1
  7nbf-assembly2_BBB  TM=9.154E-01  e=1.010E-30  Homo sapiens
  3iau-assembly1_A  TM=9.485E-01  e=9.821E-29  Solanum lycopersicum
  3iau-assembly2_B  TM=9.431E-01  e=7.866E-28  Solanum lycopersicum